Protein 8FPQ (pdb70)

B-factor: mean 38.92, std 16.05, range [13.77, 112.01]

Secondary structure (DSSP, 8-state):
--EEE--SSGGGEEEEEEEEEEPTT--HHHHHHHHHHHHHHHHHTT---EEEEEE-SSS-EEEEE--GGGHHHHHTSTTEEEEEEEEEEEE-/---HHHHHTS-SS-----EEEEEES---TTSTTTTTTEEEEEEE--PPP---STTHHHHHHHHHHH-TTT-SSTT-EEEEEE-S-TTSEEEHHHHHHHHHHHHHHHHHS--S-EEEEE-EEEE--HHHHHHHHHHHHTT-EEEEE--SBSSBGGGEETTT-TTSEEEEEE-TTS-B-EETTEE--BSTT--EEEE-SSEEEE-TTSTT-EEEE-SHHHHHHHHHHHHHHHHHH-TT--HHHHHHHHHHHSEES-S-GGGS-GGGTTTS--EE--------EEEEEEPPP--S-SS-EEEE---TT-EEEEEEEE-SS--EEEEEEEEETTEEEEEEEE------EEEEEEEE-SS---EEEEE-----S--STTEEEEEEEEE-SS---TT-------EEEEEEEE-TTEEEEEEEEE---EEEEEPPTT-EEEEEEEE--SS-EEEEEEETTEEEEEE---EEEEEEEEE-/--TT-----

Organism: Homo sapiens (NCBI:txid9606)

GO terms:
  GO:1990666 PCSK9-LDLR complex (C, IDA)
  GO:0050750 low-density lipoprotein particle receptor binding (F, IPI)
  GO:0001920 negative regulation of receptor recycling (P, IDA)
  GO:0010989 negative regulation of low-density lipoprotein particle clearance (P, IDA)
  GO:0050750 low-density lipoprotein particle receptor binding (F, IDA)
  GO:0005576 extracellular region (C, IDA)
  GO:0004252 serine-type endopeptidase activity (F, IDA)
  GO:0016540 protein autoprocessing (P, IDA)
  GO:0032802 low-density lipoprotein particle receptor catabolic process (P, IDA)
  GO:0042632 cholesterol homeostasis (P, IMP)
  GO:0043525 positive regulation of neuron apoptotic process (P, IMP)
  GO:0005737 cytoplasm (C, IDA)
  GO:0005764 lysosome (C, IDA)
  GO:0005769 early endosome (C, IDA)
  GO:0005770 late endosome (C, IDA)
  GO:0005783 endoplasmic reticulum (C, IDA)
  GO:0005794 Golgi apparatus (C, IDA)
  GO:0009986 cell surface (C, IDA)
  GO:0019871 sodium channel inhibitor activity (F, IDA)
  GO:0005515 protein binding (F, IPI)

InterPro domains:
  IPR000209 Peptidase S8/S53 domain [PF00082] (181-419)
  IPR010259 Peptidase S8 propeptide/proteinase inhibitor I9 [PF05922] (77-149)
  IPR015500 Peptidase S8, subtilisin-related [PR00723] (177-196)
  IPR015500 Peptidase S8, subtilisin-related [PR00723] (222-235)
  IPR015500 Peptidase S8, subtilisin-related [PR00723] (383-399)
  IPR034193 Proteinase K-like catalytic domain [cd04077] (156-421)
  IPR036852 Peptidase S8/S53 domain superfamily [G3DSA:3.40.50.200] (153-450)
  IPR036852 Peptidase S8/S53 domain superfamily [SSF52743] (152-421)
  IPR037045 Peptidase S8 propeptide/proteinase inhibitor I9 superfamily [G3DSA:3.30.70.80] (61-148)
  IPR041051 Proprotein convertase subtilisin/kexin type 9, C-terminal domain 3 [PF18463] (602-682)
  IPR041052 Proprotein convertase subtilisin/kexin type 9, C-terminal domain 2 [PF18464] (535-600)
  IPR041254 Proprotein convertase subtilisin/kexin type 9, C-terminal domain 1 [PF18459] (450-531)
  IPR050131 Subtilisin-like serine protease [PTHR43806] (18-536)

Radius of gyration: 24.79 Å; Cα contacts (8 Å, |Δi|>4): 1672; chains: 3; bounding box: 71×47×73 Å

Structure (mmCIF, N/CA/C/O backbone):
data_8FPQ
#
_entry.id   8FPQ
#
_cell.length_a   62.414
_cell.length_b   70.369
_cell.length_c   150.829
_cell.angle_alpha   90.00
_cell.angle_beta   90.00
_cell.angle_gamma   90.00
#
_symmetry.space_group_name_H-M   'P 21 21 21'
#
loop_
_entity.id
_entity.type
_entity.pdbx_description
1 polymer 'Proprotein convertase subtilisin/kexin type 9'
2 polymer 'Proprotein convertase subtilisin/kexin type 9'
3 polymer 'MCR-PHE-VAL-PRO-THR-THR-BIF-MAA-BIF-MAA-GLU-ALA-PRO-ALA-NEH inhibitor'
4 non-polymer 'CALCIUM ION'
5 water water
#
loop_
_atom_site.group_PDB
_atom_site.id
_atom_site.type_symbol
_atom_site.label_atom_id
_atom_site.label_alt_id
_atom_site.label_comp_id
_atom_site.label_asym_id
_atom_site.label_entity_id
_atom_site.label_seq_id
_atom_site.pdbx_PDB_ins_code
_atom_site.Cartn_x
_atom_site.Cartn_y
_atom_site.Cartn_z
_atom_site.occupancy
_atom_site.B_iso_or_equiv
_atom_site.auth_seq_id
_atom_site.auth_comp_id
_atom_site.auth_asym_id
_atom_site.auth_atom_id
_atom_site.pdbx_PDB_model_num
ATOM 1 N N . THR A 1 1 ? 76.672 99.715 203.077 1.00 56.67 61 THR A N 1
ATOM 2 C CA . THR A 1 1 ? 76.623 98.944 201.845 1.00 50.52 61 THR A CA 1
ATOM 3 C C . THR A 1 1 ? 75.200 98.739 201.352 1.00 42.93 61 THR A C 1
ATOM 4 O O . THR A 1 1 ? 74.973 98.736 200.153 1.00 48.53 61 THR A O 1
ATOM 8 N N . ALA A 1 2 ? 74.256 98.539 202.273 1.00 38.03 62 ALA A N 1
ATOM 9 C CA . ALA A 1 2 ? 72.849 98.311 201.924 1.00 35.38 62 ALA A CA 1
ATOM 10 C C . ALA A 1 2 ? 72.165 99.584 201.434 1.00 38.61 62 ALA A C 1
ATOM 11 O O . ALA A 1 2 ? 72.282 100.638 202.056 1.00 39.10 62 ALA A O 1
ATOM 13 N N . THR A 1 3 ? 71.440 99.489 200.327 1.00 33.98 63 THR A N 1
ATOM 14 C CA . THR A 1 3 ? 70.798 100.668 199.776 1.00 29.17 63 THR A CA 1
ATOM 15 C C . THR A 1 3 ? 69.265 100.598 199.813 1.00 29.86 63 THR A C 1
ATOM 16 O O . THR A 1 3 ? 68.680 99.516 199.954 1.00 28.23 63 THR A O 1
ATOM 20 N N . PHE A 1 4 ? 68.648 101.775 199.702 1.00 23.92 64 PHE A N 1
ATOM 21 C CA . PHE A 1 4 ? 67.211 101.977 199.714 1.00 24.22 64 PHE A CA 1
ATOM 22 C C . PHE A 1 4 ? 66.771 102.527 198.365 1.00 26.48 64 PHE A C 1
ATOM 23 O O . PHE A 1 4 ? 67.457 103.340 197.751 1.00 26.22 64 PHE A O 1
ATOM 31 N N . HIS A 1 5 ? 65.669 102.018 197.863 1.00 25.16 65 HIS A N 1
ATOM 32 C CA . HIS A 1 5 ? 65.153 102.434 196.575 1.00 26.46 65 HIS A CA 1
ATOM 33 C C . HIS A 1 5 ? 63.624 102.633 196.657 1.00 25.40 65 HIS A C 1
ATOM 34 O O . HIS A 1 5 ? 62.928 101.833 197.283 1.00 24.96 65 HIS A O 1
ATOM 41 N N . ARG A 1 6 ? 63.113 103.681 196.027 1.00 23.68 66 ARG A N 1
ATOM 42 C CA . ARG A 1 6 ? 61.677 103.919 195.956 1.00 30.09 66 ARG A CA 1
ATOM 43 C C . ARG A 1 6 ? 61.377 104.391 194.528 1.00 27.93 66 ARG A C 1
ATOM 44 O O . ARG A 1 6 ? 62.246 104.924 193.841 1.00 29.52 66 ARG A O 1
ATOM 52 N N . CYS A 1 7 ? 60.177 104.091 194.055 1.00 25.02 67 CYS A N 1
ATOM 53 C CA . CYS A 1 7 ? 59.773 104.459 192.706 1.00 28.91 67 CYS A CA 1
ATOM 54 C C . CYS A 1 7 ? 59.930 105.968 192.451 1.00 31.15 67 CYS A C 1
ATOM 55 O O . CYS A 1 7 ? 59.483 106.802 193.250 1.00 29.22 67 CYS A O 1
ATOM 58 N N . ALA A 1 8 ? 60.544 106.307 191.327 1.00 30.73 68 ALA A N 1
ATOM 59 C CA . ALA A 1 8 ? 60.751 107.699 190.926 1.00 29.37 68 ALA A CA 1
ATOM 60 C C . ALA A 1 8 ? 59.440 108.390 190.539 1.00 29.17 68 ALA A C 1
ATOM 61 O O . ALA A 1 8 ? 59.355 109.611 190.506 1.00 31.80 68 ALA A O 1
ATOM 63 N N . LYS A 1 9 ? 58.439 107.609 190.172 1.00 32.22 69 LYS A N 1
ATOM 64 C CA . LYS A 1 9 ? 57.166 108.188 189.798 1.00 30.42 69 LYS A CA 1
ATOM 65 C C . LYS A 1 9 ? 56.312 108.225 191.054 1.00 28.24 69 LYS A C 1
ATOM 66 O O . LYS A 1 9 ? 55.752 107.226 191.469 1.00 30.79 69 LYS A O 1
ATOM 72 N N . ASP A 1 10 ? 56.261 109.393 191.675 1.00 29.77 70 ASP A N 1
ATOM 73 C CA . ASP A 1 10 ? 55.571 109.606 192.944 1.00 29.19 70 ASP A CA 1
ATOM 74 C C . ASP A 1 10 ? 54.119 109.102 193.098 1.00 28.94 70 ASP A C 1
ATOM 75 O O . ASP A 1 10 ? 53.780 108.511 194.128 1.00 29.13 70 ASP A O 1
ATOM 80 N N . PRO A 1 11 ? 53.243 109.341 192.110 1.00 30.35 71 PRO A N 1
ATOM 81 C CA . PRO A 1 11 ? 51.887 108.796 192.302 1.00 25.66 71 PRO A CA 1
ATOM 82 C C . PRO A 1 11 ? 51.822 107.276 192.338 1.00 25.77 71 PRO A C 1
ATOM 83 O O . PRO A 1 11 ? 50.796 106.748 192.741 1.00 31.97 71 PRO A O 1
ATOM 87 N N . TRP A 1 12 ? 52.883 106.596 191.926 1.00 26.24 72 TRP A N 1
ATOM 88 C CA . TRP A 1 12 ? 52.978 105.116 191.891 1.00 24.66 72 TRP A CA 1
ATOM 89 C C . TRP A 1 12 ? 53.559 104.429 193.115 1.00 23.50 72 TRP A C 1
ATOM 90 O O . TRP A 1 12 ? 53.597 103.204 193.181 1.00 26.72 72 TRP A O 1
ATOM 101 N N . ARG A 1 13 ? 54.014 105.210 194.075 1.00 25.87 73 ARG A N 1
ATOM 102 C CA . ARG A 1 13 ? 54.622 104.673 195.275 1.00 27.54 73 ARG A CA 1
ATOM 103 C C . ARG A 1 13 ? 53.628 104.095 196.265 1.00 27.75 73 ARG A C 1
ATOM 104 O O . ARG A 1 13 ? 52.521 104.598 196.406 1.00 26.36 73 ARG A O 1
ATOM 112 N N . LEU A 1 14 ? 54.042 103.042 196.966 1.00 31.62 74 LEU A N 1
ATOM 113 C CA . LEU A 1 14 ? 53.208 102.441 198.002 1.00 29.54 74 LEU A CA 1
ATOM 114 C C . LEU A 1 14 ? 53.922 102.424 199.353 1.00 29.00 74 LEU A C 1
ATOM 115 O O . LEU A 1 14 ? 54.410 101.384 199.787 1.00 28.26 74 LEU A O 1
ATOM 120 N N . PRO A 1 15 ? 54.058 103.604 199.983 1.00 32.92 75 PRO A N 1
ATOM 121 C CA . PRO A 1 15 ? 54.769 103.666 201.269 1.00 35.10 75 PRO A CA 1
ATOM 122 C C . PRO A 1 15 ? 54.147 102.688 202.283 1.00 34.37 75 PRO A C 1
ATOM 123 O O . PRO A 1 15 ? 52.966 102.368 202.168 1.00 36.47 75 PRO A O 1
ATOM 127 N N . GLY A 1 16 ? 54.941 102.217 203.240 1.00 39.47 76 GLY A N 1
ATOM 128 C CA . GLY A 1 16 ? 54.483 101.321 204.286 1.00 34.61 76 GLY A CA 1
ATOM 129 C C . GLY A 1 16 ? 54.692 99.842 203.997 1.00 33.10 76 GLY A C 1
ATOM 130 O O . GLY A 1 16 ? 54.585 99.016 204.908 1.00 31.89 76 GLY A O 1
ATOM 131 N N . THR A 1 17 ? 55.083 99.514 202.764 1.00 33.67 77 THR A N 1
ATOM 132 C CA . THR A 1 17 ? 55.373 98.129 202.386 1.00 32.13 77 THR A CA 1
ATOM 133 C C . THR A 1 17 ? 56.722 98.111 201.671 1.00 30.21 77 THR A C 1
ATOM 134 O O . THR A 1 17 ? 56.984 98.877 200.740 1.00 30.06 77 THR A O 1
ATOM 138 N N . TYR A 1 18 ? 57.573 97.204 202.116 1.00 27.93 78 TYR A N 1
ATOM 139 C CA . TYR A 1 18 ? 58.957 97.140 201.654 1.00 25.50 78 TYR A CA 1
ATOM 140 C C . TYR A 1 18 ? 59.391 95.753 201.269 1.00 25.10 78 TYR A C 1
ATOM 141 O O . TYR A 1 18 ? 59.064 94.758 201.939 1.00 26.69 78 TYR A O 1
ATOM 150 N N . VAL A 1 19 ? 60.137 95.689 200.178 1.00 24.76 79 VAL A N 1
ATOM 151 C CA . VAL A 1 19 ? 60.763 94.438 199.799 1.00 25.42 79 VAL A CA 1
ATOM 152 C C . VAL A 1 19 ? 62.186 94.509 200.309 1.00 26.76 79 VAL A C 1
ATOM 153 O O . VAL A 1 19 ? 63.007 95.310 199.828 1.00 27.21 79 VAL A O 1
ATOM 157 N N . VAL A 1 20 ? 62.479 93.649 201.276 1.00 21.61 80 VAL A N 1
ATOM 158 C CA . VAL A 1 20 ? 63.831 93.545 201.829 1.00 26.91 80 VAL A CA 1
ATOM 159 C C . VAL A 1 20 ? 64.590 92.439 201.119 1.00 25.27 80 VAL A C 1
ATOM 160 O O . VAL A 1 20 ? 64.258 91.267 201.290 1.00 25.98 80 VAL A O 1
ATOM 164 N N . VAL A 1 21 ? 65.581 92.815 200.308 1.00 26.13 81 VAL A N 1
ATOM 165 C CA . VAL A 1 21 ? 66.396 91.849 199.555 1.00 24.51 81 VAL A CA 1
ATOM 166 C C . VAL A 1 21 ? 67.707 91.525 200.258 1.00 28.25 81 VAL A C 1
ATOM 167 O O . VAL A 1 21 ? 68.473 92.429 200.638 1.00 28.71 81 VAL A O 1
ATOM 171 N N . LEU A 1 22 ? 67.958 90.228 200.446 1.00 25.04 82 LEU A N 1
ATOM 172 C CA . LEU A 1 22 ? 69.188 89.795 201.095 1.00 30.39 82 LEU A CA 1
ATOM 173 C C . LEU A 1 22 ? 70.252 89.405 200.088 1.00 32.78 82 LEU A C 1
ATOM 174 O O . LEU A 1 22 ? 69.972 89.273 198.899 1.00 31.08 82 LEU A O 1
ATOM 179 N N . LYS A 1 23 ? 71.482 89.267 200.571 1.00 31.54 83 LYS A N 1
ATOM 180 C CA . LYS A 1 23 ? 72.594 88.870 199.727 1.00 38.45 83 LYS A CA 1
ATOM 181 C C . LYS A 1 23 ? 72.323 87.495 199.116 1.00 38.68 83 LYS A C 1
ATOM 182 O O . LYS A 1 23 ? 71.796 86.611 199.776 1.00 42.23 83 LYS A O 1
ATOM 188 N N . GLU A 1 24 ? 72.666 87.341 197.847 1.00 43.17 84 GLU A N 1
ATOM 189 C CA . GLU A 1 24 ? 72.358 86.146 197.045 1.00 51.51 84 GLU A CA 1
ATOM 190 C C . GLU A 1 24 ? 72.521 84.723 197.648 1.00 50.35 84 GLU A C 1
ATOM 191 O O . GLU A 1 24 ? 71.720 83.836 197.368 1.00 44.66 84 GLU A O 1
ATOM 197 N N . GLU A 1 25 ? 73.496 84.525 198.524 1.00 48.94 85 GLU A N 1
ATOM 198 C CA . GLU A 1 25 ? 73.742 83.200 199.085 1.00 47.64 85 GLU A CA 1
ATOM 199 C C . GLU A 1 25 ? 72.917 82.925 200.320 1.00 46.74 85 GLU A C 1
ATOM 200 O O . GLU A 1 25 ? 73.021 81.852 200.894 1.00 53.45 85 GLU A O 1
ATOM 206 N N . THR A 1 26 ? 72.094 83.877 200.730 1.00 36.43 86 THR A N 1
ATOM 207 C CA . THR A 1 26 ? 71.326 83.724 201.955 1.00 36.72 86 THR A CA 1
ATOM 208 C C . THR A 1 26 ? 70.326 82.588 201.838 1.00 41.12 86 THR A C 1
ATOM 209 O O . THR A 1 26 ? 69.555 82.518 200.884 1.00 38.36 86 THR A O 1
ATOM 213 N N . HIS A 1 27 ? 70.370 81.693 202.821 1.00 34.23 87 HIS A N 1
ATOM 214 C CA . HIS A 1 27 ? 69.486 80.541 202.876 1.00 32.91 87 HIS A CA 1
ATOM 215 C C . HIS A 1 27 ? 68.152 80.986 203.432 1.00 34.02 87 HIS A C 1
ATOM 216 O O . HIS A 1 27 ? 68.076 81.950 204.197 1.00 37.63 87 HIS A O 1
ATOM 223 N N . LEU A 1 28 ? 67.093 80.302 203.023 1.00 32.17 88 LEU A N 1
ATOM 224 C CA . LEU A 1 28 ? 65.735 80.599 203.498 1.00 32.04 88 LEU A CA 1
ATOM 225 C C . LEU A 1 28 ? 65.626 80.718 205.024 1.00 36.07 88 LEU A C 1
ATOM 226 O O . LEU A 1 28 ? 64.801 81.496 205.528 1.00 37.97 88 LEU A O 1
ATOM 231 N N . SER A 1 29 ? 66.427 79.936 205.750 1.00 32.54 89 SER A N 1
ATOM 232 C CA . SER A 1 29 ? 66.430 79.955 207.221 1.00 35.33 89 SER A CA 1
ATOM 233 C C . SER A 1 29 ? 66.933 81.295 207.755 1.00 37.96 89 SER A C 1
ATOM 234 O O . SER A 1 29 ? 66.388 81.823 208.727 1.00 34.98 89 SER A O 1
ATOM 237 N N . GLN A 1 30 ? 67.939 81.855 207.082 1.00 32.77 90 GLN A N 1
ATOM 238 C CA . GLN A 1 30 ? 68.505 83.142 207.449 1.00 35.68 90 GLN A CA 1
ATOM 239 C C . GLN A 1 30 ? 67.486 84.245 207.126 1.00 32.31 90 GLN A C 1
ATOM 240 O O . GLN A 1 30 ? 67.301 85.152 207.928 1.00 31.72 90 GLN A O 1
ATOM 246 N N . SER A 1 31 ? 66.813 84.165 205.977 1.00 31.07 91 SER A N 1
ATOM 247 C CA . SER A 1 31 ? 65.799 85.163 205.644 1.00 32.24 91 SER A CA 1
ATOM 248 C C . SER A 1 31 ? 64.734 85.220 206.721 1.00 31.45 91 SER A C 1
ATOM 249 O O . SER A 1 31 ? 64.323 86.307 207.116 1.00 31.21 91 SER A O 1
ATOM 252 N N . GLU A 1 32 ? 64.248 84.070 207.159 1.00 32.25 92 GLU A N 1
ATOM 253 C CA . GLU A 1 32 ? 63.265 84.051 208.233 1.00 32.09 92 GLU A CA 1
ATOM 254 C C . GLU A 1 32 ? 63.798 84.632 209.543 1.00 32.43 92 GLU A C 1
ATOM 255 O O . GLU A 1 32 ? 63.079 85.349 210.231 1.00 35.88 92 GLU A O 1
ATOM 261 N N . ARG A 1 33 ? 65.038 84.306 209.902 1.00 31.22 93 ARG A N 1
ATOM 262 C CA . ARG A 1 33 ? 65.622 84.835 211.132 1.00 35.86 93 ARG A CA 1
ATOM 263 C C . ARG A 1 33 ? 65.848 86.329 211.082 1.00 35.50 93 ARG A C 1
ATOM 264 O O . ARG A 1 33 ? 65.598 87.025 212.059 1.00 33.39 93 ARG A O 1
ATOM 272 N N . THR A 1 34 ? 66.281 86.818 209.926 1.00 32.69 94 THR A N 1
ATOM 273 C CA . THR A 1 34 ? 66.474 88.243 209.719 1.00 30.84 94 THR A CA 1
ATOM 274 C C . THR A 1 34 ? 65.150 88.990 209.836 1.00 34.60 94 THR A C 1
ATOM 275 O O . THR A 1 34 ? 65.091 90.072 210.432 1.00 30.68 94 THR A O 1
ATOM 279 N N . ALA A 1 35 ? 64.088 88.407 209.285 1.00 34.07 95 ALA A N 1
ATOM 280 C CA . ALA A 1 35 ? 62.760 89.007 209.369 1.00 29.63 95 ALA A CA 1
ATOM 281 C C . ALA A 1 35 ? 62.250 89.026 210.809 1.00 33.92 95 ALA A C 1
ATOM 282 O O . ALA A 1 35 ? 61.628 89.998 211.235 1.00 38.37 95 ALA A O 1
ATOM 284 N N . ARG A 1 36 ? 62.484 87.947 211.554 1.00 35.62 96 ARG A N 1
ATOM 285 C CA . ARG A 1 36 ? 62.053 87.885 212.957 1.00 38.03 96 ARG A CA 1
ATOM 286 C C . ARG A 1 36 ? 62.853 88.879 213.797 1.00 30.46 96 ARG A C 1
ATOM 287 O O . ARG A 1 36 ? 62.318 89.464 214.736 1.00 33.50 96 ARG A O 1
ATOM 295 N N . ARG A 1 37 ? 64.121 89.074 213.437 1.00 34.10 97 ARG A N 1
ATOM 296 C CA . ARG A 1 37 ? 65.025 90.020 214.113 1.00 32.58 97 ARG A CA 1
ATOM 297 C C . ARG A 1 37 ? 64.479 91.440 213.973 1.00 34.69 97 ARG A C 1
ATOM 298 O O . ARG A 1 37 ? 64.445 92.192 214.940 1.00 34.09 97 ARG A O 1
ATOM 306 N N . LEU A 1 38 ? 64.057 91.777 212.755 1.00 32.37 98 LEU A N 1
ATOM 307 C CA . LEU A 1 38 ? 63.466 93.065 212.420 1.00 32.70 98 LEU A CA 1
ATOM 308 C C . LEU A 1 38 ? 62.239 93.285 213.279 1.00 33.54 98 LEU A C 1
ATOM 309 O O . LEU A 1 38 ? 62.101 94.317 213.921 1.00 39.68 98 LEU A O 1
ATOM 314 N N . GLN A 1 39 ? 61.337 92.319 213.265 1.00 33.31 99 GLN A N 1
ATOM 315 C CA . GLN A 1 39 ? 60.098 92.374 214.044 1.00 32.16 99 GLN A CA 1
ATOM 316 C C . GLN A 1 39 ? 60.356 92.637 215.520 1.00 35.00 99 GLN A C 1
ATOM 317 O O . GLN A 1 39 ? 59.637 93.407 216.157 1.00 35.94 99 GLN A O 1
ATOM 323 N N . ALA A 1 40 ? 61.338 91.929 216.072 1.00 38.16 100 ALA A N 1
ATOM 324 C CA . ALA A 1 40 ? 61.696 92.073 217.479 1.00 40.23 100 ALA A CA 1
ATOM 325 C C . ALA A 1 40 ? 62.317 93.420 217.830 1.00 38.30 100 ALA A C 1
ATOM 326 O O . ALA A 1 40 ? 61.983 94.011 218.848 1.00 37.91 100 ALA A O 1
ATOM 328 N N . GLN A 1 41 ? 63.167 93.929 216.950 1.00 39.30 101 GLN A N 1
ATOM 329 C CA . GLN A 1 41 ? 63.824 95.211 217.163 1.00 41.43 101 GLN A CA 1
ATOM 330 C C . GLN A 1 41 ? 62.781 96.321 216.999 1.00 43.61 101 GLN A C 1
ATOM 331 O O . GLN A 1 41 ? 62.775 97.306 217.732 1.00 46.38 101 GLN A O 1
ATOM 337 N N . ALA A 1 42 ? 61.884 96.138 216.041 1.00 37.69 102 ALA A N 1
ATOM 338 C CA . ALA A 1 42 ? 60.782 97.052 215.843 1.00 35.21 102 ALA A CA 1
ATOM 339 C C . ALA A 1 42 ? 59.865 97.116 217.082 1.00 42.29 102 ALA A C 1
ATOM 340 O O . ALA A 1 42 ? 59.411 98.196 217.484 1.00 41.68 102 ALA A O 1
ATOM 342 N N . ALA A 1 43 ? 59.485 95.946 217.586 1.00 40.18 103 ALA A N 1
ATOM 343 C CA . ALA A 1 43 ? 58.635 95.822 218.774 1.00 39.73 103 ALA A CA 1
ATOM 344 C C . ALA A 1 43 ? 59.219 96.581 219.960 1.00 43.87 103 ALA A C 1
ATOM 345 O O . ALA A 1 43 ? 58.505 97.264 220.683 1.00 45.25 103 ALA A O 1
ATOM 347 N N . ARG A 1 44 ? 60.530 96.453 220.146 1.00 40.15 104 ARG A N 1
ATOM 348 C CA . ARG A 1 44 ? 61.236 97.137 221.217 1.00 46.22 104 ARG A CA 1
ATOM 349 C C . ARG A 1 44 ? 61.134 98.662 221.096 1.00 51.38 104 ARG A C 1
ATOM 350 O O . ARG A 1 44 ? 61.330 99.382 222.079 1.00 57.51 104 ARG A O 1
ATOM 358 N N . ARG A 1 45 ? 60.787 99.141 219.904 1.00 45.41 105 ARG A N 1
ATOM 359 C CA A ARG A 1 45 ? 60.684 100.571 219.621 0.42 43.94 105 ARG A CA 1
ATOM 360 C CA B ARG A 1 45 ? 60.673 100.572 219.644 0.58 44.26 105 ARG A CA 1
ATOM 361 C C . ARG A 1 45 ? 59.234 101.047 219.552 1.00 44.57 105 ARG A C 1
ATOM 362 O O . ARG A 1 45 ? 58.972 102.201 219.234 1.00 50.91 105 ARG A O 1
ATOM 377 N N . GLY A 1 46 ? 58.301 100.148 219.815 1.00 41.66 106 GLY A N 1
ATOM 378 C CA . GLY A 1 46 ? 56.890 100.482 219.799 1.00 37.54 106 GLY A CA 1
ATOM 379 C C . GLY A 1 46 ? 56.232 100.427 218.446 1.00 46.21 106 GLY A C 1
ATOM 380 O O . GLY A 1 46 ? 55.141 100.959 218.252 1.00 46.63 106 GLY A O 1
ATOM 381 N N . TYR A 1 47 ? 56.893 99.760 217.508 1.00 48.82 107 TYR A N 1
ATOM 382 C CA . TYR A 1 47 ? 56.372 99.609 216.156 1.00 42.53 107 TYR A CA 1
ATOM 383 C C . TYR A 1 47 ? 55.795 98.242 215.885 1.00 42.09 107 TYR A C 1
ATOM 384 O O . TYR A 1 47 ? 56.384 97.229 216.263 1.00 44.72 107 TYR A O 1
ATOM 393 N N . LEU A 1 48 ? 54.613 98.218 215.282 1.00 43.58 108 LEU A N 1
ATOM 394 C CA . LEU A 1 48 ? 54.031 96.961 214.822 1.00 43.95 108 LEU A CA 1
ATOM 395 C C . LEU A 1 48 ? 54.519 96.645 213.414 1.00 46.00 108 LEU A C 1
ATOM 396 O O . LEU A 1 48 ? 54.627 97.539 212.574 1.00 51.17 108 LEU A O 1
ATOM 401 N N . THR A 1 49 ? 54.866 95.391 213.160 1.00 41.70 109 THR A N 1
ATOM 402 C CA . THR A 1 49 ? 55.307 95.002 211.833 1.00 36.21 109 THR A CA 1
ATOM 403 C C . THR A 1 49 ? 54.618 93.717 211.445 1.00 40.50 109 THR A C 1
ATOM 404 O O . THR A 1 49 ? 54.244 92.920 212.302 1.00 42.24 109 THR A O 1
ATOM 408 N N . LYS A 1 50 ? 54.464 93.507 210.147 1.00 37.93 110 LYS A N 1
ATOM 409 C CA . LYS A 1 50 ? 53.841 92.297 209.646 1.00 29.04 110 LYS A CA 1
ATOM 410 C C . LYS A 1 50 ? 54.658 91.749 208.496 1.00 30.84 110 LYS A C 1
ATOM 411 O O . LYS A 1 50 ? 54.935 92.460 207.531 1.00 30.69 110 LYS A O 1
ATOM 417 N N . ILE A 1 51 ? 55.092 90.501 208.625 1.00 31.21 111 ILE A N 1
ATOM 418 C CA . ILE A 1 51 ? 55.840 89.837 207.578 1.00 28.07 111 ILE A CA 1
ATOM 419 C C . ILE A 1 51 ? 54.824 89.219 206.611 1.00 34.13 111 ILE A C 1
ATOM 420 O O . ILE A 1 51 ? 54.171 88.253 206.953 1.00 37.10 111 ILE A O 1
ATOM 425 N N . LEU A 1 52 ? 54.647 89.809 205.431 1.00 28.88 112 LEU A N 1
ATOM 426 C CA . LEU A 1 52 ? 53.655 89.308 204.467 1.00 30.51 112 LEU A CA 1
ATOM 427 C C . LEU A 1 52 ? 54.078 88.070 203.657 1.00 32.99 112 LEU A C 1
ATOM 428 O O . LEU A 1 52 ? 53.239 87.273 203.245 1.00 36.35 112 LEU A O 1
ATOM 433 N N . HIS A 1 53 ? 55.371 87.946 203.392 1.00 30.08 113 HIS A N 1
ATOM 434 C CA . HIS A 1 53 ? 55.895 86.895 202.552 1.00 24.36 113 HIS A CA 1
ATOM 435 C C . HIS A 1 53 ? 57.399 86.776 202.755 1.00 28.69 113 HIS A C 1
ATOM 436 O O . HIS A 1 53 ? 58.064 87.804 202.962 1.00 28.06 113 HIS A O 1
ATOM 443 N N . VAL A 1 54 ? 57.926 85.542 202.726 1.00 24.45 114 VAL A N 1
ATOM 444 C CA . VAL A 1 54 ? 59.367 85.322 202.756 1.00 25.77 114 VAL A CA 1
ATOM 445 C C . VAL A 1 54 ? 59.749 84.791 201.363 1.00 29.69 114 VAL A C 1
ATOM 446 O O . VAL A 1 54 ? 59.172 83.813 200.900 1.00 28.50 114 VAL A O 1
ATOM 450 N N . PHE A 1 55 ? 60.688 85.445 200.679 1.00 30.33 115 PHE A N 1
ATOM 451 C CA . PHE A 1 55 ? 61.102 85.003 199.340 1.00 30.40 115 PHE A CA 1
ATOM 452 C C . PHE A 1 55 ? 62.209 83.971 199.298 1.00 31.58 115 PHE A C 1
ATOM 453 O O . PHE A 1 55 ? 63.189 84.095 200.031 1.00 35.67 115 PHE A O 1
ATOM 461 N N . HIS A 1 56 ? 62.110 83.012 198.380 1.00 34.21 116 HIS A N 1
ATOM 462 C CA . HIS A 1 56 ? 63.199 82.040 198.176 1.00 40.00 116 HIS A CA 1
ATOM 463 C C . HIS A 1 56 ? 62.924 81.390 196.833 1.00 35.94 116 HIS A C 1
ATOM 464 O O . HIS A 1 56 ? 61.768 81.132 196.510 1.00 42.04 116 HIS A O 1
ATOM 471 N N . GLY A 1 57 ? 63.950 81.166 196.035 1.00 32.95 117 GLY A N 1
ATOM 472 C CA . GLY A 1 57 ? 63.749 80.564 194.729 1.00 36.20 117 GLY A CA 1
ATOM 473 C C . GLY A 1 57 ? 64.245 81.465 193.618 1.00 38.25 117 GLY A C 1
ATOM 474 O O . GLY A 1 57 ? 64.836 80.984 192.653 1.00 43.17 117 GLY A O 1
ATOM 475 N N . LEU A 1 58 ? 63.931 82.751 193.697 1.00 37.49 118 LEU A N 1
ATOM 476 C CA . LEU A 1 58 ? 64.477 83.712 192.744 1.00 38.00 118 LEU A CA 1
ATOM 477 C C . LEU A 1 58 ? 65.476 84.511 193.577 1.00 39.48 118 LEU A C 1
ATOM 478 O O . LEU A 1 58 ? 66.672 84.295 193.491 1.00 42.40 118 LEU A O 1
ATOM 483 N N . LEU A 1 59 ? 64.956 85.377 194.440 1.00 39.21 119 LEU A N 1
ATOM 484 C CA . LEU A 1 59 ? 65.757 86.200 195.331 1.00 32.06 119 LEU A CA 1
ATOM 485 C C . LEU A 1 59 ? 65.482 85.863 196.792 1.00 29.07 119 LEU A C 1
ATOM 486 O O . LEU A 1 59 ? 64.359 85.530 197.134 1.00 30.19 119 LEU A O 1
ATOM 491 N N . PRO A 1 60 ? 66.530 85.839 197.635 1.00 30.05 120 PRO A N 1
ATOM 492 C CA . PRO A 1 60 ? 66.265 85.660 199.074 1.00 29.56 120 PRO A CA 1
ATOM 493 C C . PRO A 1 60 ? 65.740 86.984 199.670 1.00 30.23 120 PRO A C 1
ATOM 494 O O . PRO A 1 60 ? 66.161 88.049 199.227 1.00 26.68 120 PRO A O 1
ATOM 498 N N . GLY A 1 61 ? 64.917 86.948 200.705 1.00 28.64 121 GLY A N 1
ATOM 499 C CA . GLY A 1 61 ? 64.445 88.194 201.283 1.00 27.34 121 GLY A CA 1
ATOM 500 C C . GLY A 1 61 ? 63.009 88.081 201.737 1.00 27.03 121 GLY A C 1
ATOM 501 O O . GLY A 1 61 ? 62.478 86.973 201.826 1.00 30.04 121 GLY A O 1
ATOM 502 N N . PHE A 1 62 ? 62.364 89.203 202.025 1.00 22.88 122 PHE A N 1
ATOM 503 C CA . PHE A 1 62 ? 60.997 89.104 202.522 1.00 28.76 122 PHE A CA 1
ATOM 504 C C . PHE A 1 62 ? 60.231 90.402 202.293 1.00 29.28 122 PHE A C 1
ATOM 505 O O . PHE A 1 62 ? 60.833 91.451 202.074 1.00 27.10 122 PHE A O 1
ATOM 513 N N . LEU A 1 63 ? 58.911 90.322 202.412 1.00 28.02 123 LEU A N 1
ATOM 514 C CA . LEU A 1 63 ? 58.032 91.460 202.257 1.00 26.58 123 LEU A CA 1
ATOM 515 C C . LEU A 1 63 ? 57.527 91.836 203.647 1.00 32.13 123 LEU A C 1
ATOM 516 O O . LEU A 1 63 ? 56.969 90.980 204.344 1.00 33.17 123 LEU A O 1
ATOM 521 N N . VAL A 1 64 ? 57.700 93.100 204.043 1.00 29.53 124 VAL A N 1
ATOM 522 C CA . VAL A 1 64 ? 57.304 93.559 205.380 1.00 26.63 124 VAL A CA 1
ATOM 523 C C . VAL A 1 64 ? 56.419 94.817 205.328 1.00 29.69 124 VAL A C 1
ATOM 524 O O . VAL A 1 64 ? 56.653 95.747 204.535 1.00 31.73 124 VAL A O 1
ATOM 528 N N . LYS A 1 65 ? 55.351 94.801 206.115 1.00 31.06 125 LYS A N 1
ATOM 529 C CA . LYS A 1 65 ? 54.488 95.965 206.277 1.00 29.75 125 LYS A CA 1
ATOM 530 C C . LYS A 1 65 ? 54.901 96.620 207.579 1.00 33.52 125 LYS A C 1
ATOM 531 O O . LYS A 1 65 ? 54.845 95.990 208.639 1.00 33.63 125 LYS A O 1
ATOM 537 N N . MET A 1 66 ? 55.412 97.849 207.459 1.00 31.88 126 MET A N 1
ATOM 538 C CA . MET A 1 66 ? 55.942 98.639 208.578 1.00 31.14 126 MET A CA 1
ATOM 539 C C . MET A 1 66 ? 56.113 100.122 208.231 1.00 32.80 126 MET A C 1
ATOM 540 O O . MET A 1 66 ? 56.039 100.524 207.063 1.00 31.61 126 MET A O 1
ATOM 545 N N . SER A 1 67 ? 56.372 100.924 209.262 1.00 35.11 127 SER A N 1
ATOM 546 C CA . SER A 1 67 ? 56.670 102.344 209.093 1.00 31.10 127 SER A CA 1
ATOM 547 C C . SER A 1 67 ? 58.046 102.511 208.425 1.00 30.91 127 SER A C 1
ATOM 548 O O . SER A 1 67 ? 58.971 101.718 208.649 1.00 29.19 127 SER A O 1
ATOM 551 N N . GLY A 1 68 ? 58.156 103.528 207.578 1.00 29.18 128 GLY A N 1
ATOM 552 C CA . GLY A 1 68 ? 59.413 103.893 206.952 1.00 26.69 128 GLY A CA 1
ATOM 553 C C . GLY A 1 68 ? 60.464 104.244 207.983 1.00 30.81 128 GLY A C 1
ATOM 554 O O . GLY A 1 68 ? 61.657 104.045 207.735 1.00 33.13 128 GLY A O 1
ATOM 555 N N . ASP A 1 69 ? 60.025 104.701 209.157 1.00 25.38 129 ASP A N 1
ATOM 556 C CA . ASP A 1 69 ? 60.935 105.023 210.266 1.00 32.16 129 ASP A CA 1
ATOM 557 C C . ASP A 1 69 ? 61.935 103.916 210.555 1.00 32.55 129 ASP A C 1
ATOM 558 O O . ASP A 1 69 ? 63.016 104.175 211.079 1.00 28.26 129 ASP A O 1
ATOM 563 N N . LEU A 1 70 ? 61.561 102.678 210.242 1.00 33.34 130 LEU A N 1
ATOM 564 C CA . LEU A 1 70 ? 62.392 101.512 210.539 1.00 33.74 130 LEU A CA 1
ATOM 565 C C . LEU A 1 70 ? 63.455 101.166 209.500 1.00 30.66 130 LEU A C 1
ATOM 566 O O . LEU A 1 70 ? 64.306 100.298 209.744 1.00 33.21 130 LEU A O 1
ATOM 571 N N . LEU A 1 71 ? 63.464 101.886 208.384 1.00 31.76 131 LEU A N 1
ATOM 572 C CA . LEU A 1 71 ? 64.422 101.616 207.302 1.00 29.78 131 LEU A CA 1
ATOM 573 C C . LEU A 1 71 ? 65.885 101.685 207.729 1.00 32.58 131 LEU A C 1
ATOM 574 O O . LEU A 1 71 ? 66.700 100.859 207.312 1.00 35.28 131 LEU A O 1
ATOM 579 N N . GLU A 1 72 ? 66.243 102.695 208.502 1.00 28.84 132 GLU A N 1
ATOM 580 C CA . GLU A 1 72 ? 67.626 102.806 208.954 1.00 35.05 132 GLU A CA 1
ATOM 581 C C . GLU A 1 72 ? 68.002 101.560 209.751 1.00 32.65 132 GLU A C 1
ATOM 582 O O . GLU A 1 72 ? 69.070 100.992 209.542 1.00 34.83 132 GLU A O 1
ATOM 588 N N . LEU A 1 73 ? 67.091 101.091 210.611 1.00 34.37 133 LEU A N 1
ATOM 589 C CA . LEU A 1 73 ? 67.312 99.834 211.351 1.00 32.82 133 LEU A CA 1
ATOM 590 C C . LEU A 1 73 ? 67.396 98.610 210.440 1.00 34.75 133 LEU A C 1
ATOM 591 O O . LEU A 1 73 ? 68.347 97.839 210.529 1.00 39.64 133 LEU A O 1
ATOM 596 N N . ALA A 1 74 ? 66.414 98.454 209.555 1.00 30.69 134 ALA A N 1
ATOM 597 C CA . ALA A 1 74 ? 66.366 97.321 208.643 1.00 30.92 134 ALA A CA 1
ATOM 598 C C . ALA A 1 74 ? 67.596 97.284 207.729 1.00 30.47 134 ALA A C 1
ATOM 599 O O . ALA A 1 74 ? 68.092 96.213 207.387 1.00 31.36 134 ALA A O 1
ATOM 601 N N . LEU A 1 75 ? 68.099 98.454 207.346 1.00 26.23 135 LEU A N 1
ATOM 602 C CA . LEU A 1 75 ? 69.299 98.505 206.507 1.00 31.21 135 LEU A CA 1
ATOM 603 C C . LEU A 1 75 ? 70.532 98.013 207.242 1.00 33.38 135 LEU A C 1
ATOM 604 O O . LEU A 1 75 ? 71.504 97.641 206.624 1.00 34.05 135 LEU A O 1
ATOM 609 N N . LYS A 1 76 ? 70.486 97.994 208.566 1.00 38.31 136 LYS A N 1
ATOM 610 C CA . LYS A 1 76 ? 71.617 97.535 209.355 1.00 35.37 136 LYS A CA 1
ATOM 611 C C . LYS A 1 76 ? 71.552 96.038 209.677 1.00 37.14 136 LYS A C 1
ATOM 612 O O . LYS A 1 76 ? 72.501 95.476 210.216 1.00 33.88 136 LYS A O 1
ATOM 618 N N . LEU A 1 77 ? 70.452 95.382 209.325 1.00 38.77 137 LEU A N 1
ATOM 619 C CA . LEU A 1 77 ? 70.309 93.946 209.598 1.00 37.43 137 LEU A CA 1
ATOM 620 C C . LEU A 1 77 ? 71.326 93.101 208.848 1.00 35.80 137 LEU A C 1
ATOM 621 O O . LEU A 1 77 ? 71.765 93.471 207.773 1.00 35.73 137 LEU A O 1
ATOM 626 N N . PRO A 1 78 ? 71.715 91.960 209.422 1.00 42.55 138 PRO A N 1
ATOM 627 C CA . PRO A 1 78 ? 72.685 91.134 208.685 1.00 43.15 138 PRO A CA 1
ATOM 628 C C . PRO A 1 78 ? 72.098 90.598 207.382 1.00 37.82 138 PRO A C 1
ATOM 629 O O . PRO A 1 78 ? 70.883 90.420 207.276 1.00 40.21 138 PRO A O 1
ATOM 633 N N . HIS A 1 79 ? 72.970 90.377 206.406 1.00 37.30 139 HIS A N 1
ATOM 634 C CA . HIS A 1 79 ? 72.646 89.793 205.105 1.00 36.47 139 HIS A CA 1
ATOM 635 C C . HIS A 1 79 ? 71.866 90.721 204.169 1.00 37.95 139 HIS A C 1
ATOM 636 O O . HIS A 1 79 ? 71.578 90.321 203.038 1.00 38.12 139 HIS A O 1
ATOM 643 N N . VAL A 1 80 ? 71.467 91.911 204.626 1.00 34.39 140 VAL A N 1
ATOM 644 C CA . VAL A 1 80 ? 70.713 92.843 203.760 1.00 33.56 140 VAL A CA 1
ATOM 645 C C . VAL A 1 80 ? 71.525 93.391 202.579 1.00 31.09 140 VAL A C 1
ATOM 646 O O . VAL A 1 80 ? 72.637 93.853 202.758 1.00 35.15 140 VAL A O 1
ATOM 650 N N . ASP A 1 81 ? 70.974 93.263 201.375 1.00 29.83 141 ASP A N 1
ATOM 651 C CA . ASP A 1 81 ? 71.561 93.786 200.131 1.00 30.04 141 ASP A CA 1
ATOM 652 C C . ASP A 1 81 ? 70.961 95.161 199.820 1.00 32.14 141 ASP A C 1
ATOM 653 O O . ASP A 1 81 ? 71.680 96.158 199.655 1.00 32.75 141 ASP A O 1
ATOM 658 N N . TYR A 1 82 ? 69.644 95.220 199.723 1.00 28.67 142 TYR A N 1
ATOM 659 C CA . TYR A 1 82 ? 68.986 96.493 199.482 1.00 30.87 142 TYR A CA 1
ATOM 660 C C . TYR A 1 82 ? 67.540 96.349 199.862 1.00 27.00 142 TYR A C 1
ATOM 661 O O . TYR A 1 82 ? 67.028 95.246 199.980 1.00 26.96 142 TYR A O 1
ATOM 670 N N . ILE A 1 83 ? 66.878 97.479 200.044 1.00 25.65 143 ILE A N 1
ATOM 671 C CA . ILE A 1 83 ? 65.482 97.458 200.397 1.00 24.81 143 ILE A CA 1
ATOM 672 C C . ILE A 1 83 ? 64.784 98.337 199.391 1.00 24.65 143 ILE A C 1
ATOM 673 O O . ILE A 1 83 ? 65.308 99.381 199.036 1.00 27.55 143 ILE A O 1
ATOM 678 N N . GLU A 1 84 ? 63.606 97.934 198.940 1.00 23.93 144 GLU A N 1
ATOM 679 C CA . GLU A 1 84 ? 62.871 98.715 197.969 1.00 23.43 144 GLU A CA 1
ATOM 680 C C . GLU A 1 84 ? 61.419 98.912 198.388 1.00 26.87 144 GLU A C 1
ATOM 681 O O . GLU A 1 84 ? 60.740 97.957 198.743 1.00 27.06 144 GLU A O 1
ATOM 687 N N . GLU A 1 85 ? 60.963 100.160 198.403 1.00 28.17 145 GLU A N 1
ATOM 688 C CA . GLU A 1 85 ? 59.566 100.450 198.705 1.00 27.95 145 GLU A CA 1
ATOM 689 C C . GLU A 1 85 ? 58.658 99.888 197.602 1.00 27.84 145 GLU A C 1
ATOM 690 O O . GLU A 1 85 ? 58.948 100.011 196.417 1.00 29.46 145 GLU A O 1
ATOM 696 N N . ASP A 1 86 ? 57.558 99.269 198.009 1.00 23.32 146 ASP A N 1
ATOM 697 C CA . ASP A 1 86 ? 56.598 98.723 197.079 1.00 22.52 146 ASP A CA 1
ATOM 698 C C . ASP A 1 86 ? 55.996 99.812 196.197 1.00 25.01 146 ASP A C 1
ATOM 699 O O . ASP A 1 86 ? 55.919 100.980 196.591 1.00 25.53 146 ASP A O 1
ATOM 704 N N . SER A 1 87 ? 55.658 99.441 194.967 1.00 23.83 147 SER A N 1
ATOM 705 C CA . SER A 1 87 ? 55.077 100.387 194.023 1.00 25.12 147 SER A CA 1
ATOM 706 C C . SER A 1 87 ? 54.079 99.672 193.106 1.00 23.71 147 SER A C 1
ATOM 707 O O . SER A 1 87 ? 54.015 98.447 193.058 1.00 23.03 147 SER A O 1
ATOM 710 N N . SER A 1 88 ? 53.269 100.470 192.428 1.00 26.16 148 SER A N 1
ATOM 711 C CA . SER A 1 88 ? 52.180 100.012 191.559 1.00 22.83 148 SER A CA 1
ATOM 712 C C . SER A 1 88 ? 52.612 99.521 190.160 1.00 28.42 148 SER A C 1
ATOM 713 O O . SER A 1 88 ? 53.606 99.987 189.583 1.00 23.67 148 SER A O 1
ATOM 716 N N . VAL A 1 89 ? 51.916 98.517 189.651 1.00 24.81 149 VAL A N 1
ATOM 717 C CA . VAL A 1 89 ? 52.110 98.120 188.260 1.00 26.78 149 VAL A CA 1
ATOM 718 C C . VAL A 1 89 ? 50.719 98.219 187.636 1.00 24.36 149 VAL A C 1
ATOM 719 O O . VAL A 1 89 ? 49.726 98.182 188.350 1.00 20.83 149 VAL A O 1
ATOM 723 N N . PHE A 1 90 ? 50.664 98.361 186.314 1.00 21.73 150 PHE A N 1
ATOM 724 C CA . PHE A 1 90 ? 49.421 98.585 185.589 1.00 19.77 150 PHE A CA 1
ATOM 725 C C . PHE A 1 90 ? 49.375 97.752 184.314 1.00 21.79 150 PHE A C 1
ATOM 726 O O . PHE A 1 90 ? 50.397 97.506 183.661 1.00 23.10 150 PHE A O 1
ATOM 734 N N . ALA A 1 91 ? 48.163 97.334 183.972 1.00 21.59 151 ALA A N 1
ATOM 735 C CA . ALA A 1 91 ? 47.863 96.651 182.725 1.00 24.17 151 ALA A CA 1
ATOM 736 C C . ALA A 1 91 ? 48.269 97.511 181.540 1.00 19.07 151 ALA A C 1
ATOM 737 O O . ALA A 1 91 ? 47.867 98.657 181.458 1.00 20.82 151 ALA A O 1
ATOM 739 N N . GLN A 1 92 ? 49.119 96.992 180.665 1.00 22.19 152 GLN A N 1
ATOM 740 C CA . GLN A 1 92 ? 49.515 97.753 179.478 1.00 26.17 152 GLN A CA 1
ATOM 741 C C . GLN A 1 92 ? 48.847 97.217 178.210 1.00 29.16 152 GLN A C 1
ATOM 742 O O . GLN A 1 92 ? 49.297 97.471 177.081 1.00 25.42 152 GLN A O 1
ATOM 749 N N . SER B 2 1 ? 38.921 88.940 155.997 1.00 49.84 153 SER B N 1
ATOM 750 C CA . SER B 2 1 ? 38.383 87.892 156.856 1.00 52.18 153 SER B CA 1
ATOM 751 C C . SER B 2 1 ? 39.457 87.371 157.826 1.00 55.96 153 SER B C 1
ATOM 752 O O . SER B 2 1 ? 39.136 86.627 158.761 1.00 63.53 153 SER B O 1
ATOM 755 N N . ILE B 2 2 ? 40.724 87.729 157.576 1.00 51.18 154 ILE B N 1
ATOM 756 C CA . ILE B 2 2 ? 41.852 87.381 158.462 1.00 43.22 154 ILE B CA 1
ATOM 757 C C . ILE B 2 2 ? 42.182 88.731 159.076 1.00 37.40 154 ILE B C 1
ATOM 758 O O . ILE B 2 2 ? 42.432 89.687 158.347 1.00 33.45 154 ILE B O 1
ATOM 763 N N . PRO B 2 3 ? 42.155 88.839 160.413 1.00 38.07 155 PRO B N 1
ATOM 764 C CA . PRO B 2 3 ? 42.487 90.148 161.000 1.00 28.58 155 PRO B CA 1
ATOM 765 C C . PRO B 2 3 ? 43.860 90.649 160.576 1.00 36.30 155 PRO B C 1
ATOM 766 O O . PRO B 2 3 ? 44.829 89.862 160.482 1.00 26.49 155 PRO B O 1
ATOM 770 N N . TRP B 2 4 ? 43.913 91.962 160.318 1.00 31.57 156 TRP B N 1
ATOM 771 C CA . TRP B 2 4 ? 45.112 92.634 159.823 1.00 25.90 156 TRP B CA 1
ATOM 772 C C . TRP B 2 4 ? 46.356 92.199 160.585 1.00 24.83 156 TRP B C 1
ATOM 773 O O . TRP B 2 4 ? 47.361 91.911 159.964 1.00 25.88 156 TRP B O 1
ATOM 784 N N . ASN B 2 5 ? 46.262 92.116 161.915 1.00 21.67 157 ASN B N 1
ATOM 785 C CA . ASN B 2 5 ? 47.421 91.787 162.758 1.00 26.50 157 ASN B CA 1
ATOM 786 C C . ASN B 2 5 ? 47.992 90.404 162.493 1.00 28.03 157 ASN B C 1
ATOM 787 O O . ASN B 2 5 ? 49.220 90.230 162.497 1.00 27.68 157 ASN B O 1
ATOM 792 N N . LEU B 2 6 ? 47.115 89.427 162.290 1.00 23.03 158 LEU B N 1
ATOM 793 C CA . LEU B 2 6 ? 47.550 88.073 162.012 1.00 24.96 158 LEU B CA 1
ATOM 794 C C . LEU B 2 6 ? 48.124 87.975 160.599 1.00 31.19 158 LEU B C 1
ATOM 795 O O . LEU B 2 6 ? 49.037 87.186 160.355 1.00 31.81 158 LEU B O 1
ATOM 800 N N . GLU B 2 7 ? 47.599 88.759 159.661 1.00 29.51 159 GLU B N 1
ATOM 801 C CA . GLU B 2 7 ? 48.182 88.764 158.328 1.00 29.03 159 GLU B CA 1
ATOM 802 C C . GLU B 2 7 ? 49.579 89.415 158.337 1.00 30.12 159 GLU B C 1
ATOM 803 O O . GLU B 2 7 ? 50.490 88.983 157.617 1.00 27.43 159 GLU B O 1
ATOM 809 N N . ARG B 2 8 ? 49.693 90.499 159.101 1.00 26.54 160 ARG B N 1
ATOM 810 C CA . ARG B 2 8 ? 50.914 91.269 159.218 1.00 29.71 160 ARG B CA 1
ATOM 811 C C . ARG B 2 8 ? 52.097 90.414 159.741 1.00 30.07 160 ARG B C 1
ATOM 812 O O . ARG B 2 8 ? 53.218 90.571 159.289 1.00 24.91 160 ARG B O 1
ATOM 820 N N . ILE B 2 9 ? 51.837 89.479 160.655 1.00 28.13 161 ILE B N 1
ATOM 821 C CA . ILE B 2 9 ? 52.924 88.668 161.210 1.00 27.60 161 ILE B CA 1
ATOM 822 C C . ILE B 2 9 ? 53.193 87.406 160.399 1.00 29.16 161 ILE B C 1
ATOM 823 O O . ILE B 2 9 ? 54.022 86.586 160.796 1.00 29.85 161 ILE B O 1
ATOM 828 N N . THR B 2 10 ? 52.408 87.187 159.348 1.00 27.69 162 THR B N 1
ATOM 829 C CA . THR B 2 10 ? 52.609 86.049 158.460 1.00 28.37 162 THR B CA 1
ATOM 830 C C . THR B 2 10 ? 53.735 86.418 157.464 1.00 31.52 162 THR B C 1
ATOM 831 O O . THR B 2 10 ? 53.626 87.428 156.738 1.00 27.40 162 THR B O 1
ATOM 835 N N . PRO B 2 11 ? 54.804 85.616 157.394 1.00 31.66 163 PRO B N 1
ATOM 836 C CA . PRO B 2 11 ? 55.853 85.966 156.427 1.00 32.58 163 PRO B CA 1
ATOM 837 C C . PRO B 2 11 ? 55.387 85.818 154.955 1.00 33.98 163 PRO B C 1
ATOM 838 O O . PRO B 2 11 ? 54.377 85.170 154.708 1.00 35.64 163 PRO B O 1
ATOM 842 N N . PRO B 2 12 ? 56.126 86.413 153.996 1.00 36.77 164 PRO B N 1
ATOM 843 C CA . PRO B 2 12 ? 55.810 86.405 152.556 1.00 36.74 164 PRO B CA 1
ATOM 844 C C . PRO B 2 12 ? 55.781 85.007 151.905 1.00 37.91 164 PRO B C 1
ATOM 845 O O . PRO B 2 12 ? 55.322 84.842 150.771 1.00 37.68 164 PRO B O 1
ATOM 849 N N . ARG B 2 13 ? 56.352 84.032 152.583 1.00 34.99 165 ARG B N 1
ATOM 850 C CA . ARG B 2 13 ? 56.289 82.648 152.159 1.00 38.26 165 ARG B CA 1
ATOM 851 C C . ARG B 2 13 ? 55.952 81.884 153.417 1.00 40.37 165 ARG B C 1
ATOM 852 O O . ARG B 2 13 ? 56.656 81.997 154.412 1.00 42.31 165 ARG B O 1
ATOM 860 N N . TYR B 2 14 ? 54.844 81.166 153.426 1.00 41.53 166 TYR B N 1
ATOM 861 C CA . TYR B 2 14 ? 54.462 80.501 154.649 1.00 43.22 166 TYR B CA 1
ATOM 862 C C . TYR B 2 14 ? 53.793 79.166 154.430 1.00 45.62 166 TYR B C 1
ATOM 863 O O . TYR B 2 14 ? 53.250 78.908 153.360 1.00 48.73 166 TYR B O 1
ATOM 872 N N . ARG B 2 15 ? 53.834 78.323 155.456 1.00 50.46 167 ARG B N 1
ATOM 873 C CA . ARG B 2 15 ? 53.220 77.005 155.407 1.00 51.67 167 ARG B CA 1
ATOM 874 C C . ARG B 2 15 ? 51.966 76.980 156.270 1.00 46.66 167 ARG B C 1
ATOM 875 O O . ARG B 2 15 ? 51.334 75.936 156.433 1.00 53.79 167 ARG B O 1
ATOM 883 N N . SER B 2 26 ? 52.894 73.992 171.943 1.00 45.59 178 SER B N 1
ATOM 884 C CA . SER B 2 26 ? 52.452 72.608 172.131 1.00 51.14 178 SER B CA 1
ATOM 885 C C . SER B 2 26 ? 53.242 71.944 173.273 1.00 43.40 178 SER B C 1
ATOM 886 O O . SER B 2 26 ? 52.683 71.706 174.339 1.00 43.83 178 SER B O 1
ATOM 889 N N . LEU B 2 27 ? 54.527 71.641 173.062 1.00 43.38 179 LEU B N 1
ATOM 890 C CA . LEU B 2 27 ? 55.351 71.134 174.157 1.00 37.28 179 LEU B CA 1
ATOM 891 C C . LEU B 2 27 ? 55.793 72.349 175.012 1.00 40.57 179 LEU B C 1
ATOM 892 O O . LEU B 2 27 ? 56.606 72.226 175.932 1.00 36.21 179 LEU B O 1
ATOM 897 N N . VAL B 2 28 ? 55.247 73.513 174.659 1.00 35.10 180 VAL B N 1
ATOM 898 C CA . VAL B 2 28 ? 55.502 74.802 175.285 1.00 32.57 180 VAL B CA 1
ATOM 899 C C . VAL B 2 28 ? 54.320 75.221 176.152 1.00 31.24 180 VAL B C 1
ATOM 900 O O . VAL B 2 28 ? 53.162 74.996 175.797 1.00 36.02 180 VAL B O 1
ATOM 904 N N . GLU B 2 29 ? 54.610 75.833 177.291 1.00 29.66 181 GLU B N 1
ATOM 905 C CA . GLU B 2 29 ? 53.561 76.363 178.146 1.00 32.21 181 GLU B CA 1
ATOM 906 C C . GLU B 2 29 ? 53.754 77.870 178.253 1.00 26.96 181 GLU B C 1
ATOM 907 O O . GLU B 2 29 ? 54.894 78.322 178.316 1.00 24.71 181 GLU B O 1
ATOM 913 N N . VAL B 2 30 ? 52.671 78.631 178.115 1.00 24.95 182 VAL B N 1
ATOM 914 C CA . VAL B 2 30 ? 52.683 80.102 178.241 1.00 26.18 182 VAL B CA 1
ATOM 915 C C . VAL B 2 30 ? 52.027 80.556 179.536 1.00 29.40 182 VAL B C 1
ATOM 916 O O . VAL B 2 30 ? 50.829 80.341 179.731 1.00 32.20 182 VAL B O 1
ATOM 920 N N . TYR B 2 31 ? 52.781 81.209 180.412 1.00 26.43 183 TYR B N 1
ATOM 921 C CA . TYR B 2 31 ? 52.189 81.763 181.624 1.00 26.00 183 TYR B CA 1
ATOM 922 C C . TYR B 2 31 ? 51.730 83.213 181.428 1.00 26.20 183 TYR B C 1
ATOM 923 O O . TYR B 2 31 ? 52.425 84.006 180.800 1.00 25.67 183 TYR B O 1
ATOM 932 N N . LEU B 2 32 ? 50.600 83.577 182.030 1.00 26.80 184 LEU B N 1
ATOM 933 C CA . LEU B 2 32 ? 50.068 84.939 181.911 1.00 27.02 184 LEU B CA 1
ATOM 934 C C . LEU B 2 32 ? 49.841 85.542 183.302 1.00 28.14 184 LEU B C 1
ATOM 935 O O . LEU B 2 32 ? 49.153 84.956 184.144 1.00 27.85 184 LEU B O 1
ATOM 940 N N . LEU B 2 33 ? 50.464 86.699 183.535 1.00 28.60 185 LEU B N 1
ATOM 941 C CA . LEU B 2 33 ? 50.339 87.453 184.782 1.00 24.78 185 LEU B CA 1
ATOM 942 C C . LEU B 2 33 ? 49.463 88.631 184.478 1.00 25.94 185 LEU B C 1
ATOM 943 O O . LEU B 2 33 ? 49.885 89.562 183.839 1.00 29.25 185 LEU B O 1
ATOM 948 N N . ASP B 2 34 ? 48.205 88.533 184.863 1.00 27.80 186 ASP B N 1
ATOM 949 C CA . ASP B 2 34 ? 47.219 89.529 184.480 1.00 27.05 186 ASP B CA 1
ATOM 950 C C . ASP B 2 34 ? 46.074 89.714 185.465 1.00 24.75 186 ASP B C 1
ATOM 951 O O . ASP B 2 34 ? 46.178 89.410 186.658 1.00 25.96 186 ASP B O 1
ATOM 956 N N . THR B 2 35 ? 44.954 90.139 184.900 1.00 25.40 187 THR B N 1
ATOM 957 C CA . THR B 2 35 ? 43.683 90.296 185.592 1.00 26.56 187 THR B CA 1
ATOM 958 C C . THR B 2 35 ? 43.097 88.901 185.626 1.00 26.85 187 THR B C 1
ATOM 959 O O . THR B 2 35 ? 43.694 87.955 185.130 1.00 25.90 187 THR B O 1
ATOM 963 N N . SER B 2 36 ? 41.906 88.789 186.178 1.00 31.45 188 SER B N 1
ATOM 964 C CA . SER B 2 36 ? 41.190 87.541 186.165 1.00 29.78 188 SER B CA 1
ATOM 965 C C . SER B 2 36 ? 40.968 87.160 184.708 1.00 32.81 188 SER B C 1
ATOM 966 O O . SER B 2 36 ? 40.961 88.025 183.828 1.00 28.64 188 SER B O 1
ATOM 969 N N . ILE B 2 37 ? 40.704 85.885 184.458 1.00 33.12 189 ILE B N 1
ATOM 970 C CA . ILE B 2 37 ? 40.465 85.421 183.100 1.00 30.55 189 ILE B CA 1
ATOM 971 C C . ILE B 2 37 ? 39.094 84.806 183.024 1.00 33.96 189 ILE B C 1
ATOM 972 O O . ILE B 2 37 ? 38.669 84.172 183.977 1.00 33.76 189 ILE B O 1
ATOM 977 N N . GLN B 2 38 ? 38.384 85.009 181.917 1.00 35.63 190 GLN B N 1
ATOM 978 C CA . GLN B 2 38 ? 37.148 84.277 181.717 1.00 32.83 190 GLN B CA 1
ATOM 979 C C . GLN B 2 38 ? 37.546 82.986 181.000 1.00 35.65 190 GLN B C 1
ATOM 980 O O . GLN B 2 38 ? 37.496 82.899 179.776 1.00 30.99 190 GLN B O 1
ATOM 986 N N . SER B 2 39 ? 37.982 81.995 181.771 1.00 30.53 191 SER B N 1
ATOM 987 C CA . SER B 2 39 ? 38.494 80.754 181.200 1.00 32.19 191 SER B CA 1
ATOM 988 C C . SER B 2 39 ? 37.540 79.900 180.352 1.00 39.09 191 SER B C 1
ATOM 989 O O . SER B 2 39 ? 38.003 79.039 179.595 1.00 39.57 191 SER B O 1
ATOM 992 N N . ASP B 2 40 ? 36.231 80.092 180.467 1.00 38.73 192 ASP B N 1
ATOM 993 C CA . ASP B 2 40 ? 35.319 79.291 179.638 1.00 45.17 192 ASP B CA 1
ATOM 994 C C . ASP B 2 40 ? 34.966 79.955 178.292 1.00 49.65 192 ASP B C 1
ATOM 995 O O . ASP B 2 40 ? 34.178 79.397 177.525 1.00 55.24 192 ASP B O 1
ATOM 1000 N N . HIS B 2 41 ? 35.536 81.121 177.990 1.00 37.86 193 HIS B N 1
ATOM 1001 C CA . HIS B 2 41 ? 35.259 81.765 176.711 1.00 36.24 193 HIS B CA 1
ATOM 1002 C C . HIS B 2 41 ? 35.664 80.781 175.609 1.00 36.64 193 HIS B C 1
ATOM 1003 O O . HIS B 2 41 ? 36.720 80.162 175.676 1.00 35.19 193 HIS B O 1
ATOM 1010 N N . ARG B 2 42 ? 34.800 80.624 174.614 1.00 38.01 194 ARG B N 1
ATOM 1011 C CA . ARG B 2 42 ? 35.027 79.691 173.496 1.00 42.06 194 ARG B CA 1
ATOM 1012 C C . ARG B 2 42 ? 36.372 79.841 172.767 1.00 38.28 194 ARG B C 1
ATOM 1013 O O . ARG B 2 42 ? 36.900 78.876 172.226 1.00 39.63 194 ARG B O 1
ATOM 1021 N N . GLU B 2 43 ? 36.960 81.030 172.800 1.00 40.04 195 GLU B N 1
ATOM 1022 C CA . GLU B 2 43 ? 38.274 81.227 172.193 1.00 35.78 195 GLU B CA 1
ATOM 1023 C C . GLU B 2 43 ? 39.401 80.467 172.846 1.00 36.50 195 GLU B C 1
ATOM 1024 O O . GLU B 2 43 ? 40.323 79.997 172.168 1.00 42.80 195 GLU B O 1
ATOM 1030 N N . ILE B 2 44 ? 39.322 80.358 174.163 1.00 34.51 196 ILE B N 1
ATOM 1031 C CA . ILE B 2 44 ? 40.411 79.833 174.955 1.00 35.98 196 ILE B CA 1
ATOM 1032 C C . ILE B 2 44 ? 40.037 78.656 175.860 1.00 42.86 196 ILE B C 1
ATOM 1033 O O . ILE B 2 44 ? 40.920 77.990 176.411 1.00 42.80 196 ILE B O 1
ATOM 1038 N N . GLU B 2 45 ? 38.741 78.375 175.990 1.00 41.93 197 GLU B N 1
ATOM 1039 C CA . GLU B 2 45 ? 38.294 77.283 176.848 1.00 37.17 197 GLU B CA 1
ATOM 1040 C C . GLU B 2 45 ? 38.984 75.975 176.527 1.00 37.62 197 GLU B C 1
ATOM 1041 O O . GLU B 2 45 ? 39.128 75.599 175.367 1.00 41.20 197 GLU B O 1
ATOM 1047 N N . GLY B 2 46 ? 39.465 75.321 177.582 1.00 36.68 198 GLY B N 1
ATOM 1048 C CA . GLY B 2 46 ? 40.188 74.071 177.462 1.00 39.56 198 GLY B CA 1
ATOM 1049 C C . GLY B 2 46 ? 41.688 74.205 177.215 1.00 46.48 198 GLY B C 1
ATOM 1050 O O . GLY B 2 46 ? 42.411 73.224 177.308 1.00 53.03 198 GLY B O 1
ATOM 1051 N N . ARG B 2 47 ? 42.178 75.408 176.935 1.00 42.21 199 ARG B N 1
ATOM 1052 C CA . ARG B 2 47 ? 43.606 75.564 176.688 1.00 42.69 199 ARG B CA 1
ATOM 1053 C C . ARG B 2 47 ? 44.251 76.491 177.727 1.00 38.58 199 ARG B C 1
ATOM 1054 O O . ARG B 2 47 ? 45.467 76.669 177.734 1.00 40.90 199 ARG B O 1
ATOM 1062 N N . VAL B 2 48 ? 43.433 77.106 178.575 1.00 36.71 200 VAL B N 1
ATOM 1063 C CA . VAL B 2 48 ? 43.948 77.926 179.657 1.00 29.99 200 VAL B CA 1
ATOM 1064 C C . VAL B 2 48 ? 43.642 77.300 181.008 1.00 35.63 200 VAL B C 1
ATOM 1065 O O . VAL B 2 48 ? 42.492 77.053 181.341 1.00 38.85 200 VAL B O 1
ATOM 1069 N N . MET B 2 49 ? 44.669 77.124 181.820 1.00 33.73 201 MET B N 1
ATOM 1070 C CA . MET B 2 49 ? 44.508 76.595 183.159 1.00 33.59 201 MET B CA 1
ATOM 1071 C C . MET B 2 49 ? 44.645 77.748 184.170 1.00 36.76 201 MET B C 1
ATOM 1072 O O . MET B 2 49 ? 45.689 78.372 184.254 1.00 36.85 201 MET B O 1
ATOM 1077 N N . VAL B 2 50 ? 43.596 78.037 184.935 1.00 37.55 202 VAL B N 1
ATOM 1078 C CA . VAL B 2 50 ? 43.674 79.097 185.932 1.00 36.65 202 VAL B CA 1
ATOM 1079 C C . VAL B 2 50 ? 44.362 78.523 187.192 1.00 37.90 202 VAL B C 1
ATOM 1080 O O . VAL B 2 50 ? 43.857 77.602 187.816 1.00 40.13 202 VAL B O 1
ATOM 1084 N N . THR B 2 51 ? 45.520 79.078 187.563 1.00 36.97 203 THR B N 1
ATOM 1085 C CA . THR B 2 51 ? 46.294 78.588 188.723 1.00 37.66 203 THR B CA 1
ATOM 1086 C C . THR B 2 51 ? 45.649 78.884 190.067 1.00 41.88 203 THR B C 1
ATOM 1087 O O . THR B 2 51 ? 46.041 78.311 191.100 1.00 41.25 203 THR B O 1
ATOM 1091 N N . ASP B 2 52 ? 44.786 79.886 190.071 1.00 33.17 204 ASP B N 1
ATOM 1092 C CA . ASP B 2 52 ? 44.173 80.375 191.291 1.00 41.55 204 ASP B CA 1
ATOM 1093 C C . ASP B 2 52 ? 45.210 81.051 192.209 1.00 45.46 204 ASP B C 1
ATOM 1094 O O . ASP B 2 52 ? 44.950 81.308 193.382 1.00 44.07 204 ASP B O 1
ATOM 1099 N N . PHE B 2 53 ? 46.395 81.322 191.673 1.00 38.99 205 PHE B N 1
ATOM 1100 C CA . PHE B 2 53 ? 47.303 82.179 192.376 1.00 32.62 205 PHE B CA 1
ATOM 1101 C C . PHE B 2 53 ? 46.706 83.562 192.289 1.00 35.87 205 PHE B C 1
ATOM 1102 O O . PHE B 2 53 ? 46.323 84.000 191.201 1.00 36.18 205 PHE B O 1
ATOM 1110 N N . GLU B 2 54 ? 46.572 84.234 193.422 1.00 33.72 206 GLU B N 1
ATOM 1111 C CA . GLU B 2 54 ? 46.034 85.576 193.400 1.00 36.48 206 GLU B CA 1
ATOM 1112 C C . GLU B 2 54 ? 46.748 86.486 194.376 1.00 35.52 206 GLU B C 1
ATOM 1113 O O . GLU B 2 54 ? 46.812 86.190 195.556 1.00 35.72 206 GLU B O 1
ATOM 1119 N N . ASN B 2 55 ? 47.354 87.550 193.864 1.00 34.01 207 ASN B N 1
ATOM 1120 C CA . ASN B 2 55 ? 47.948 88.593 194.708 1.00 32.83 207 ASN B CA 1
ATOM 1121 C C . ASN B 2 55 ? 47.709 89.992 194.113 1.00 34.42 207 ASN B C 1
ATOM 1122 O O . ASN B 2 55 ? 48.444 90.418 193.219 1.00 37.00 207 ASN B O 1
ATOM 1127 N N . VAL B 2 56 ? 46.664 90.679 194.560 1.00 32.26 208 VAL B N 1
ATOM 1128 C CA . VAL B 2 56 ? 46.269 91.968 193.989 1.00 27.62 208 VAL B CA 1
ATOM 1129 C C . VAL B 2 56 ? 46.003 92.984 195.108 1.00 29.13 208 VAL B C 1
ATOM 1130 O O . VAL B 2 56 ? 45.598 92.603 196.201 1.00 29.32 208 VAL B O 1
ATOM 1134 N N . PRO B 2 57 ? 46.210 94.282 194.844 1.00 29.97 209 PRO B N 1
ATOM 1135 C CA . PRO B 2 57 ? 45.834 95.247 195.883 1.00 32.80 209 PRO B CA 1
ATOM 1136 C C . PRO B 2 57 ? 44.326 95.533 195.864 1.00 30.28 209 PRO B C 1
ATOM 1137 O O . PRO B 2 57 ? 43.712 95.372 194.828 1.00 28.18 209 PRO B O 1
ATOM 1141 N N . GLU B 2 58 ? 43.745 95.951 196.982 1.00 37.74 210 GLU B N 1
ATOM 1142 C CA . GLU B 2 58 ? 42.314 96.277 197.022 1.00 47.12 210 GLU B CA 1
ATOM 1143 C C . GLU B 2 58 ? 41.954 97.392 196.044 1.00 49.15 210 GLU B C 1
ATOM 1144 O O . GLU B 2 58 ? 42.783 98.263 195.773 1.00 48.57 210 GLU B O 1
ATOM 1150 N N . GLU B 2 59 ? 40.733 97.367 195.503 1.00 50.30 211 GLU B N 1
ATOM 1151 C CA . GLU B 2 59 ? 40.332 98.415 194.569 1.00 54.35 211 GLU B CA 1
ATOM 1152 C C . GLU B 2 59 ? 40.003 99.684 195.368 1.00 63.52 211 GLU B C 1
ATOM 1153 O O . GLU B 2 59 ? 39.375 99.624 196.430 1.00 65.30 211 GLU B O 1
ATOM 1159 N N . ASP B 2 60 ? 40.410 100.833 194.837 1.00 67.40 212 ASP B N 1
ATOM 1160 C CA . ASP B 2 60 ? 40.170 102.113 195.504 1.00 75.05 212 ASP B CA 1
ATOM 1161 C C . ASP B 2 60 ? 38.862 102.770 195.071 1.00 71.23 212 ASP B C 1
ATOM 1162 O O . ASP B 2 60 ? 37.902 102.813 195.842 1.00 77.07 212 ASP B O 1
ATOM 1167 N N . ALA B 2 68 ? 32.331 93.804 186.904 1.00 56.67 220 ALA B N 1
ATOM 1168 C CA . ALA B 2 68 ? 32.638 92.390 187.069 1.00 54.82 220 ALA B CA 1
ATOM 1169 C C . ALA B 2 68 ? 33.132 91.840 185.740 1.00 61.77 220 ALA B C 1
ATOM 1170 O O . ALA B 2 68 ? 34.032 90.991 185.697 1.00 65.47 220 ALA B O 1
ATOM 1172 N N . SER B 2 69 ? 32.493 92.269 184.655 1.00 61.84 221 SER B N 1
ATOM 1173 C CA . SER B 2 69 ? 32.910 91.857 183.312 1.00 54.71 221 SER B CA 1
ATOM 1174 C C . SER B 2 69 ? 34.144 92.697 182.981 1.00 51.14 221 SER B C 1
ATOM 1175 O O . SER B 2 69 ? 34.955 92.352 182.121 1.00 49.92 221 SER B O 1
ATOM 1178 N N . LYS B 2 70 ? 34.266 93.799 183.720 1.00 47.76 222 LYS B N 1
ATOM 1179 C CA . LYS B 2 70 ? 35.401 94.705 183.691 1.00 43.17 222 LYS B CA 1
ATOM 1180 C C . LYS B 2 70 ? 36.663 94.060 184.262 1.00 40.84 222 LYS B C 1
ATOM 1181 O O . LYS B 2 70 ? 37.760 94.257 183.763 1.00 43.29 222 LYS B O 1
ATOM 1187 N N . CYS B 2 71 ? 36.462 93.254 185.295 1.00 44.29 223 CYS B N 1
ATOM 1188 C CA . CYS B 2 71 ? 37.515 92.537 186.000 1.00 40.02 223 CYS B CA 1
ATOM 1189 C C . CYS B 2 71 ? 38.386 91.651 185.147 1.00 36.10 223 CYS B C 1
ATOM 1190 O O . CYS B 2 71 ? 39.539 91.432 185.500 1.00 40.20 223 CYS B O 1
ATOM 1193 N N . ASP B 2 72 ? 37.858 91.089 184.073 1.00 31.49 224 ASP B N 1
ATOM 1194 C CA . ASP B 2 72 ? 38.637 90.091 183.349 1.00 33.92 224 ASP B CA 1
ATOM 1195 C C . ASP B 2 72 ? 38.805 90.412 181.860 1.00 29.00 224 ASP B C 1
ATOM 1196 O O . ASP B 2 72 ? 39.214 89.583 181.053 1.00 29.20 224 ASP B O 1
ATOM 1201 N N . SER B 2 73 ? 38.441 91.623 181.499 1.00 28.21 225 SER B N 1
ATOM 1202 C CA . SER B 2 73 ? 38.499 92.072 180.117 1.00 28.45 225 SER B CA 1
ATOM 1203 C C . SER B 2 73 ? 39.970 92.036 179.568 1.00 31.11 225 SER B C 1
ATOM 1204 O O . SER B 2 73 ? 40.248 91.489 178.491 1.00 29.17 225 SER B O 1
ATOM 1207 N N . HIS B 2 74 ? 40.906 92.625 180.315 1.00 28.84 226 HIS B N 1
ATOM 1208 C CA . HIS B 2 74 ? 42.299 92.720 179.887 1.00 28.56 226 HIS B CA 1
ATOM 1209 C C . HIS B 2 74 ? 42.917 91.324 179.709 1.00 25.16 226 HIS B C 1
ATOM 1210 O O . HIS B 2 74 ? 43.400 90.979 178.630 1.00 21.35 226 HIS B O 1
ATOM 1217 N N . GLY B 2 75 ? 42.906 90.537 180.775 1.00 25.07 227 GLY B N 1
ATOM 1218 C CA . GLY B 2 75 ? 43.431 89.185 180.747 1.00 23.69 227 GLY B CA 1
ATOM 1219 C C . GLY B 2 75 ? 42.822 88.247 179.719 1.00 26.99 227 GLY B C 1
ATOM 1220 O O . GLY B 2 75 ? 43.579 87.516 179.043 1.00 23.09 227 GLY B O 1
ATOM 1221 N N . THR B 2 76 ? 41.480 88.265 179.586 1.00 23.05 228 THR B N 1
ATOM 1222 C CA . THR B 2 76 ? 40.772 87.396 178.624 1.00 20.81 228 THR B CA 1
ATOM 1223 C C . THR B 2 76 ? 41.156 87.744 177.190 1.00 20.38 228 THR B C 1
ATOM 1224 O O . THR B 2 76 ? 41.360 86.865 176.365 1.00 21.52 228 THR B O 1
ATOM 1228 N N . HIS B 2 77 ? 41.250 89.030 176.892 1.00 22.09 229 HIS B N 1
ATOM 1229 C CA . HIS B 2 77 ? 41.615 89.468 175.548 1.00 22.58 229 HIS B CA 1
ATOM 1230 C C . HIS B 2 77 ? 43.045 88.984 175.187 1.00 23.51 229 HIS B C 1
ATOM 1231 O O . HIS B 2 77 ? 43.307 88.460 174.108 1.00 25.66 229 HIS B O 1
ATOM 1238 N N . LEU B 2 78 ? 43.968 89.120 176.125 1.00 23.88 230 LEU B N 1
ATOM 1239 C CA . LEU B 2 78 ? 45.358 88.723 175.884 1.00 26.49 230 LEU B CA 1
ATOM 1240 C C . LEU B 2 78 ? 45.536 87.205 175.753 1.00 28.17 230 LEU B C 1
ATOM 1241 O O . LEU B 2 78 ? 46.358 86.745 174.948 1.00 23.90 230 LEU B O 1
ATOM 1246 N N . ALA B 2 79 ? 44.879 86.442 176.621 1.00 22.45 231 ALA B N 1
ATOM 1247 C CA . AL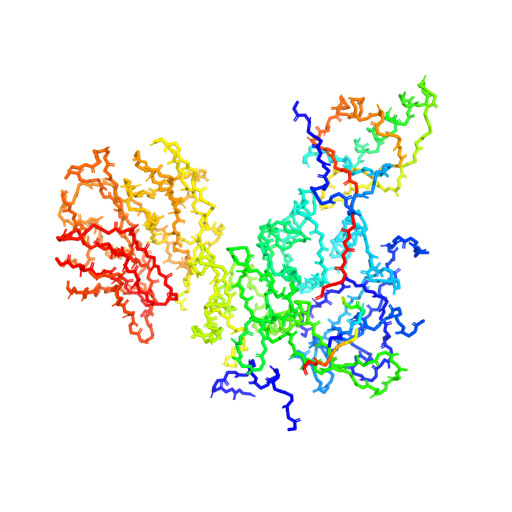A B 2 79 ? 44.888 84.987 176.481 1.00 26.02 231 ALA B CA 1
ATOM 1248 C C . ALA B 2 79 ? 44.421 84.652 175.081 1.00 27.70 231 ALA B C 1
ATOM 1249 O O . ALA B 2 79 ? 44.959 83.761 174.431 1.00 27.85 231 ALA B O 1
ATOM 1251 N N . GLY B 2 80 ? 43.409 85.371 174.605 1.00 25.18 232 GLY B N 1
ATOM 1252 C CA . GLY B 2 80 ? 42.940 85.132 173.257 1.00 26.37 232 GLY B CA 1
ATOM 1253 C C . GLY B 2 80 ? 43.910 85.480 172.155 1.00 26.66 232 GLY B C 1
ATOM 1254 O O . GLY B 2 80 ? 44.039 84.710 171.203 1.00 26.91 232 GLY B O 1
ATOM 1255 N N . VAL B 2 81 ? 44.639 86.583 172.309 1.00 23.86 233 VAL B N 1
ATOM 1256 C CA . VAL B 2 81 ? 45.626 86.973 171.319 1.00 23.95 233 VAL B CA 1
ATOM 1257 C C . VAL B 2 81 ? 46.705 85.900 171.239 1.00 29.58 233 VAL B C 1
ATOM 1258 O O . VAL B 2 81 ? 47.138 85.532 170.144 1.00 30.29 233 VAL B O 1
ATOM 1262 N N . VAL B 2 82 ? 47.136 85.393 172.396 1.00 27.41 234 VAL B N 1
ATOM 1263 C CA . VAL B 2 82 ? 48.179 84.359 172.425 1.00 33.32 234 VAL B CA 1
ATOM 1264 C C . VAL B 2 82 ? 47.718 83.029 171.801 1.00 30.92 234 VAL B C 1
ATOM 1265 O O . VAL B 2 82 ? 48.400 82.491 170.903 1.00 31.44 234 VAL B O 1
ATOM 1269 N N . SER B 2 83 ? 46.567 82.519 172.231 1.00 27.59 235 SER B N 1
ATOM 1270 C CA . SER B 2 83 ? 46.178 81.147 171.903 1.00 34.72 235 SER B CA 1
ATOM 1271 C C . SER B 2 83 ? 44.740 80.927 171.409 1.00 34.88 235 SER B C 1
ATOM 1272 O O . SER B 2 83 ? 44.311 79.791 171.269 1.00 38.27 235 SER B O 1
ATOM 1275 N N . GLY B 2 84 ? 44.006 81.995 171.146 1.00 33.91 236 GLY B N 1
ATOM 1276 C CA . GLY B 2 84 ? 42.625 81.881 170.701 1.00 37.62 236 GLY B CA 1
ATOM 1277 C C . GLY B 2 84 ? 42.395 81.066 169.433 1.00 38.40 236 GLY B C 1
ATOM 1278 O O . GLY B 2 84 ? 43.171 81.165 168.479 1.00 35.33 236 GLY B O 1
ATOM 1279 N N . ARG B 2 85 ? 41.361 80.222 169.456 1.00 43.97 237 ARG B N 1
ATOM 1280 C CA . ARG B 2 85 ? 40.995 79.352 168.324 1.00 44.66 237 ARG B CA 1
ATOM 1281 C C . ARG B 2 85 ? 40.889 80.073 166.988 1.00 38.68 237 ARG B C 1
ATOM 1282 O O . ARG B 2 85 ? 41.427 79.607 165.995 1.00 45.36 237 ARG B O 1
ATOM 1290 N N . ASP B 2 86 ? 40.247 81.238 166.975 1.00 40.33 238 ASP B N 1
ATOM 1291 C CA . ASP B 2 86 ? 40.044 81.967 165.715 1.00 46.25 238 ASP B CA 1
ATOM 1292 C C . ASP B 2 86 ? 40.944 83.195 165.545 1.00 45.72 238 ASP B C 1
ATOM 1293 O O . ASP B 2 86 ? 41.412 83.472 164.444 1.00 45.55 238 ASP B O 1
ATOM 1298 N N . ALA B 2 87 ? 41.241 83.891 166.637 1.00 40.08 239 ALA B N 1
ATOM 1299 C CA . ALA B 2 87 ? 42.003 85.130 166.542 1.00 33.35 239 ALA B CA 1
ATOM 1300 C C . ALA B 2 87 ? 43.360 85.057 167.246 1.00 32.31 239 ALA B C 1
ATOM 1301 O O . ALA B 2 87 ? 43.993 86.068 167.469 1.00 33.84 239 ALA B O 1
ATOM 1303 N N . GLY B 2 88 ? 43.762 83.860 167.646 1.00 32.48 240 GLY B N 1
ATOM 1304 C CA . GLY B 2 88 ? 45.035 83.635 168.309 1.00 30.89 240 GLY B CA 1
ATOM 1305 C C . GLY B 2 88 ? 46.236 83.487 167.381 1.00 32.84 240 GLY B C 1
ATOM 1306 O O . GLY B 2 88 ? 46.071 83.185 166.193 1.00 32.61 240 GLY B O 1
ATOM 1307 N N . VAL B 2 89 ? 47.420 83.832 167.891 1.00 28.92 241 VAL B N 1
ATOM 1308 C CA . VAL B 2 89 ? 48.683 83.672 167.176 1.00 30.39 241 VAL B CA 1
ATOM 1309 C C . VAL B 2 89 ? 49.123 82.219 167.187 1.00 32.96 241 VAL B C 1
ATOM 1310 O O . VAL B 2 89 ? 49.520 81.668 166.168 1.00 33.92 241 VAL B O 1
ATOM 1314 N N . ALA B 2 90 ? 49.192 81.644 168.383 1.00 32.50 242 ALA B N 1
ATOM 1315 C CA . ALA B 2 90 ? 49.626 80.254 168.522 1.00 33.75 242 ALA B CA 1
ATOM 1316 C C . ALA B 2 90 ? 48.380 79.469 168.946 1.00 32.58 242 ALA B C 1
ATOM 1317 O O . ALA B 2 90 ? 48.217 79.123 170.113 1.00 31.46 242 ALA B O 1
ATOM 1319 N N . LYS B 2 91 ? 47.479 79.246 167.994 1.00 37.58 243 LYS B N 1
ATOM 1320 C CA . LYS B 2 91 ? 46.192 78.583 168.258 1.00 40.34 243 LYS B CA 1
ATOM 1321 C C . LYS B 2 91 ? 46.217 77.285 169.105 1.00 41.11 243 LYS B C 1
ATOM 1322 O O . LYS B 2 91 ? 45.334 77.061 169.918 1.00 49.13 243 LYS B O 1
ATOM 1328 N N . GLY B 2 92 ? 47.270 76.490 169.018 1.00 39.62 244 GLY B N 1
ATOM 1329 C CA . GLY B 2 92 ? 47.338 75.290 169.842 1.00 50.90 244 GLY B CA 1
ATOM 1330 C C . GLY B 2 92 ? 48.137 75.428 171.143 1.00 57.32 244 GLY B C 1
ATOM 1331 O O . GLY B 2 92 ? 48.593 74.427 171.692 1.00 65.69 244 GLY B O 1
ATOM 1332 N N . ALA B 2 93 ? 48.302 76.654 171.643 1.00 47.11 245 ALA B N 1
ATOM 1333 C CA . ALA B 2 93 ? 49.118 76.913 172.830 1.00 38.94 245 ALA B CA 1
ATOM 1334 C C . ALA B 2 93 ? 48.357 76.731 174.136 1.00 40.45 245 ALA B C 1
ATOM 1335 O O . ALA B 2 93 ? 47.279 77.284 174.344 1.00 43.08 245 ALA B O 1
ATOM 1337 N N . SER B 2 94 ? 48.961 75.974 175.038 1.00 38.57 246 SER B N 1
ATOM 1338 C CA . SER B 2 94 ? 48.402 75.770 176.363 1.00 41.79 246 SER B CA 1
ATOM 1339 C C . SER B 2 94 ? 48.878 76.871 177.322 1.00 33.95 246 SER B C 1
ATOM 1340 O O . SER B 2 94 ? 50.034 77.262 177.308 1.00 29.61 246 SER B O 1
ATOM 1343 N N . MET B 2 95 ? 47.955 77.415 178.107 1.00 33.47 247 MET B N 1
ATOM 1344 C CA . MET B 2 95 ? 48.297 78.494 179.017 1.00 31.75 247 MET B CA 1
ATOM 1345 C C . MET B 2 95 ? 47.946 78.236 180.467 1.00 37.19 247 MET B C 1
ATOM 1346 O O . MET B 2 95 ? 47.152 77.339 180.799 1.00 33.10 247 MET B O 1
ATOM 1351 N N . ARG B 2 96 ? 48.630 78.992 181.322 1.00 29.54 248 ARG B N 1
ATOM 1352 C CA . ARG B 2 96 ? 48.409 78.993 182.755 1.00 31.54 248 ARG B CA 1
ATOM 1353 C C . ARG B 2 96 ? 48.319 80.457 183.232 1.00 32.20 248 ARG B C 1
ATOM 1354 O O . ARG B 2 96 ? 49.189 81.271 182.905 1.00 29.79 248 ARG B O 1
ATOM 1362 N N . SER B 2 97 ? 47.307 80.815 184.014 1.00 27.28 249 SER B N 1
ATOM 1363 C CA . SER B 2 97 ? 47.200 82.209 184.402 1.00 26.45 249 SER B CA 1
ATOM 1364 C C . SER B 2 97 ? 47.373 82.501 185.902 1.00 31.64 249 SER B C 1
ATOM 1365 O O . SER B 2 97 ? 46.984 81.724 186.764 1.00 29.27 249 SER B O 1
ATOM 1368 N N . LEU B 2 98 ? 47.997 83.635 186.185 1.00 29.83 250 LEU B N 1
ATOM 1369 C CA . LEU B 2 98 ? 48.175 84.120 187.541 1.00 26.13 250 LEU B CA 1
ATOM 1370 C C . LEU B 2 98 ? 47.484 85.463 187.637 1.00 24.68 250 LEU B C 1
ATOM 1371 O O . LEU B 2 98 ? 47.620 86.299 186.749 1.00 29.32 250 LEU B O 1
ATOM 1376 N N . ARG B 2 99 ? 46.787 85.700 188.735 1.00 25.77 251 ARG B N 1
ATOM 1377 C CA . ARG B 2 99 ? 46.122 86.967 188.938 1.00 25.28 251 ARG B CA 1
ATOM 1378 C C . ARG B 2 99 ? 46.946 87.937 189.764 1.00 27.75 251 ARG B C 1
ATOM 1379 O O . ARG B 2 99 ? 47.088 87.743 190.968 1.00 29.68 251 ARG B O 1
ATOM 1387 N N . VAL B 2 100 ? 47.513 88.955 189.113 1.00 30.33 252 VAL B N 1
ATOM 1388 C CA . VAL B 2 100 ? 48.343 89.970 189.780 1.00 26.22 252 VAL B CA 1
ATOM 1389 C C . VAL B 2 100 ? 47.833 91.374 189.592 1.00 26.16 252 VAL B C 1
ATOM 1390 O O . VAL B 2 100 ? 48.398 92.311 190.144 1.00 30.12 252 VAL B O 1
ATOM 1394 N N . LEU B 2 101 ? 46.785 91.523 188.792 1.00 26.94 253 LEU B N 1
ATOM 1395 C CA . LEU B 2 101 ? 46.164 92.825 188.555 1.00 27.87 253 LEU B CA 1
ATOM 1396 C C . LEU B 2 101 ? 44.729 92.786 189.037 1.00 28.26 253 LEU B C 1
ATOM 1397 O O . LEU B 2 101 ? 43.993 91.863 188.691 1.00 27.98 253 LEU B O 1
ATOM 1402 N N . ASN B 2 102 ? 44.301 93.812 189.778 1.00 31.02 254 ASN B N 1
ATOM 1403 C CA . ASN B 2 102 ? 42.942 93.781 190.282 1.00 29.91 254 ASN B CA 1
ATOM 1404 C C . ASN B 2 102 ? 41.930 94.200 189.217 1.00 30.23 254 ASN B C 1
ATOM 1405 O O . ASN B 2 102 ? 42.297 94.378 188.055 1.00 27.43 254 ASN B O 1
ATOM 1410 N N . CYS B 2 103 ? 40.676 94.402 189.623 1.00 30.13 255 CYS B N 1
ATOM 1411 C CA . CYS B 2 103 ? 39.586 94.746 188.690 1.00 35.59 255 CYS B CA 1
ATOM 1412 C C . CYS B 2 103 ? 39.773 96.089 187.993 1.00 33.52 255 CYS B C 1
ATOM 1413 O O . CYS B 2 103 ? 39.177 96.343 186.953 1.00 38.11 255 CYS B O 1
ATOM 1416 N N . GLN B 2 104 ? 40.603 96.944 188.568 1.00 36.01 256 GLN B N 1
ATOM 1417 C CA . GLN B 2 104 ? 40.941 98.213 187.931 1.00 40.11 256 GLN B CA 1
ATOM 1418 C C . GLN B 2 104 ? 42.239 98.161 187.107 1.00 35.80 256 GLN B C 1
ATOM 1419 O O . GLN B 2 104 ? 42.730 99.196 186.680 1.00 37.12 256 GLN B O 1
ATOM 1425 N N . GLY B 2 105 ? 42.783 96.950 186.932 1.00 28.35 257 GLY B N 1
ATOM 1426 C CA . GLY B 2 105 ? 44.000 96.660 186.184 1.00 24.68 257 GLY B CA 1
ATOM 1427 C C . GLY B 2 105 ? 45.264 97.164 186.840 1.00 29.15 257 GLY B C 1
ATOM 1428 O O . GLY B 2 105 ? 46.277 97.411 186.180 1.00 25.57 257 GLY B O 1
ATOM 1429 N N . LYS B 2 106 ? 45.228 97.210 188.166 1.00 30.54 258 LYS B N 1
ATOM 1430 C CA . LYS B 2 106 ? 46.327 97.711 188.968 1.00 26.12 258 LYS B CA 1
ATOM 1431 C C . LYS B 2 106 ? 46.870 96.581 189.845 1.00 26.63 258 LYS B C 1
ATOM 1432 O O . LYS B 2 106 ? 46.110 95.790 190.391 1.00 24.95 258 LYS B O 1
ATOM 1438 N N . GLY B 2 107 ? 48.195 96.497 189.922 1.00 24.74 259 GLY B N 1
ATOM 1439 C CA . GLY B 2 107 ? 48.903 95.510 190.705 1.00 20.69 259 GLY B CA 1
ATOM 1440 C C . GLY B 2 107 ? 50.011 96.161 191.519 1.00 27.09 259 GLY B C 1
ATOM 1441 O O . GLY B 2 107 ? 50.120 97.402 191.565 1.00 24.91 259 GLY B O 1
ATOM 1442 N N . THR B 2 108 ? 50.872 95.325 192.110 1.00 22.44 260 THR B N 1
ATOM 1443 C CA . THR B 2 108 ? 52.018 95.806 192.860 1.00 20.21 260 THR B CA 1
ATOM 1444 C C . THR B 2 108 ? 53.273 95.098 192.396 1.00 25.55 260 THR B C 1
ATOM 1445 O O . THR B 2 108 ? 53.225 93.986 191.850 1.00 22.63 260 THR B O 1
ATOM 1449 N N . VAL B 2 109 ? 54.410 95.741 192.634 1.00 26.61 261 VAL B N 1
ATOM 1450 C CA . VAL B 2 109 ? 55.693 95.103 192.374 1.00 25.66 261 VAL B CA 1
ATOM 1451 C C . VAL B 2 109 ? 55.826 93.835 193.198 1.00 27.46 261 VAL B C 1
ATOM 1452 O O . VAL B 2 109 ? 56.271 92.803 192.686 1.00 25.20 261 VAL B O 1
ATOM 1456 N N . SER B 2 110 ? 55.459 93.916 194.479 1.00 28.02 262 SER B N 1
ATOM 1457 C CA . SER B 2 110 ? 55.573 92.760 195.376 1.00 22.76 262 SER B CA 1
ATOM 1458 C C . SER B 2 110 ? 54.699 91.585 194.907 1.00 26.51 262 SER B C 1
ATOM 1459 O O . SER B 2 110 ? 55.150 90.445 194.925 1.00 26.69 262 SER B O 1
ATOM 1462 N N . GLY B 2 111 ? 53.471 91.871 194.469 1.00 23.76 263 GLY B N 1
ATOM 1463 C CA . GLY B 2 111 ? 52.583 90.862 193.904 1.00 23.51 263 GLY B CA 1
ATOM 1464 C C . GLY B 2 111 ? 53.149 90.139 192.677 1.00 27.72 263 GLY B C 1
ATOM 1465 O O . GLY B 2 111 ? 52.999 88.910 192.501 1.00 28.27 263 GLY B O 1
ATOM 1466 N N . THR B 2 112 ? 53.791 90.914 191.813 1.00 20.07 264 THR B N 1
ATOM 1467 C CA . THR B 2 112 ? 54.430 90.395 190.618 1.00 22.12 264 THR B CA 1
ATOM 1468 C C . THR B 2 112 ? 55.635 89.525 190.996 1.00 26.00 264 THR B C 1
ATOM 1469 O O . THR B 2 112 ? 55.877 88.507 190.349 1.00 24.48 264 THR B O 1
ATOM 1473 N N . LEU B 2 113 ? 56.410 89.942 192.002 1.00 25.62 265 LEU B N 1
ATOM 1474 C CA . LEU B 2 113 ? 57.548 89.150 192.485 1.00 21.96 265 LEU B CA 1
ATOM 1475 C C . LEU B 2 113 ? 57.102 87.796 192.959 1.00 24.92 265 LEU B C 1
ATOM 1476 O O . LEU B 2 113 ? 57.713 86.778 192.643 1.00 31.85 265 LEU B O 1
ATOM 1481 N N . ILE B 2 114 ? 56.031 87.786 193.737 1.00 25.29 266 ILE B N 1
ATOM 1482 C CA . ILE B 2 114 ? 55.499 86.542 194.268 1.00 27.19 266 ILE B CA 1
ATOM 1483 C C . ILE B 2 114 ? 54.937 85.631 193.189 1.00 28.69 266 ILE B C 1
ATOM 1484 O O . ILE B 2 114 ? 55.116 84.423 193.255 1.00 27.56 266 ILE B O 1
ATOM 1489 N N . GLY B 2 115 ? 54.342 86.226 192.160 1.00 28.58 267 GLY B N 1
ATOM 1490 C CA . GLY B 2 115 ? 53.805 85.485 191.045 1.00 25.57 267 GLY B CA 1
ATOM 1491 C C . GLY B 2 115 ? 54.941 84.819 190.285 1.00 29.40 267 GLY B C 1
ATOM 1492 O O . GLY B 2 115 ? 54.856 83.643 189.947 1.00 25.03 267 GLY B O 1
ATOM 1493 N N . LEU B 2 116 ? 55.996 85.581 190.025 1.00 22.82 268 LEU B N 1
ATOM 1494 C CA . LEU B 2 116 ? 57.178 85.086 189.346 1.00 27.42 268 LEU B CA 1
ATOM 1495 C C . LEU B 2 116 ? 57.810 83.978 190.187 1.00 26.11 268 LEU B C 1
ATOM 1496 O O . LEU B 2 116 ? 58.242 82.966 189.663 1.00 27.76 268 LEU B O 1
ATOM 1501 N N . GLU B 2 117 ? 57.843 84.159 191.493 1.00 25.40 269 GLU B N 1
ATOM 1502 C CA . GLU B 2 117 ? 58.379 83.128 192.383 1.00 27.10 269 GLU B CA 1
ATOM 1503 C C . GLU B 2 117 ? 57.511 81.867 192.283 1.00 30.67 269 GLU B C 1
ATOM 1504 O O . GLU B 2 117 ? 58.018 80.740 192.326 1.00 30.44 269 GLU B O 1
ATOM 1510 N N . PHE B 2 118 ? 56.195 82.070 192.200 1.00 26.82 270 PHE B N 1
ATOM 1511 C CA . PHE B 2 118 ? 55.247 80.971 192.025 1.00 27.20 270 PHE B CA 1
ATOM 1512 C C . PHE B 2 118 ? 55.507 80.162 190.750 1.00 25.77 270 PHE B C 1
ATOM 1513 O O . PHE B 2 118 ? 55.407 78.934 190.746 1.00 25.67 270 PHE B O 1
ATOM 1521 N N . ILE B 2 119 ? 55.836 80.852 189.668 1.00 24.85 271 ILE B N 1
ATOM 1522 C CA . ILE B 2 119 ? 56.126 80.175 188.429 1.00 25.53 271 ILE B CA 1
ATOM 1523 C C . ILE B 2 119 ? 57.362 79.301 188.614 1.00 24.81 271 ILE B C 1
ATOM 1524 O O . ILE B 2 119 ? 57.315 78.123 188.302 1.00 21.98 271 ILE B O 1
ATOM 1529 N N . ARG B 2 120 ? 58.439 79.855 189.173 1.00 26.40 272 ARG B N 1
ATOM 1530 C CA . ARG B 2 120 ? 59.634 79.060 189.438 1.00 27.78 272 ARG B CA 1
ATOM 1531 C C . ARG B 2 120 ? 59.363 77.814 190.325 1.00 24.92 272 ARG B C 1
ATOM 1532 O O . ARG B 2 120 ? 59.856 76.735 190.033 1.00 29.17 272 ARG B O 1
ATOM 1540 N N . LYS B 2 121 ? 58.654 77.976 191.435 1.00 25.41 273 LYS B N 1
ATOM 1541 C CA . LYS B 2 121 ? 58.365 76.852 192.349 1.00 30.15 273 LYS B CA 1
ATOM 1542 C C . LYS B 2 121 ? 57.540 75.763 191.627 1.00 29.96 273 LYS B C 1
ATOM 1543 O O . LYS B 2 121 ? 57.708 74.584 191.892 1.00 30.22 273 LYS B O 1
ATOM 1549 N N . SER B 2 122 ? 56.594 76.177 190.786 1.00 25.56 274 SER B N 1
ATOM 1550 C CA . SER B 2 122 ? 55.801 75.244 189.980 1.00 28.02 274 SER B CA 1
ATOM 1551 C C . SER B 2 122 ? 56.682 74.371 189.119 1.00 30.85 274 SER B C 1
ATOM 1552 O O . SER B 2 122 ? 56.525 73.155 189.066 1.00 31.39 274 SER B O 1
ATOM 1555 N N . GLN B 2 123 ? 57.629 75.024 188.467 1.00 27.62 275 GLN B N 1
ATOM 1556 C CA . GLN B 2 123 ? 58.580 74.383 187.593 1.00 28.52 275 GLN B CA 1
ATOM 1557 C C . GLN B 2 123 ? 59.484 73.405 188.330 1.00 32.18 275 GLN B C 1
ATOM 1558 O O . GLN B 2 123 ? 59.824 72.345 187.789 1.00 32.57 275 GLN B O 1
ATOM 1564 N N . LEU B 2 124 ? 59.903 73.763 189.545 1.00 28.84 276 LEU B N 1
ATOM 1565 C CA . LEU B 2 124 ? 60.758 72.869 190.320 1.00 24.43 276 LEU B CA 1
ATOM 1566 C C . LEU B 2 124 ? 60.008 71.631 190.762 1.00 33.13 276 LEU B C 1
ATOM 1567 O O . LEU B 2 124 ? 60.566 70.530 190.776 1.00 31.58 276 LEU B O 1
ATOM 1572 N N . VAL B 2 125 ? 58.746 71.834 191.133 1.00 27.67 277 VAL B N 1
ATOM 1573 C CA . VAL B 2 125 ? 57.850 70.783 191.599 1.00 27.44 277 VAL B CA 1
ATOM 1574 C C . VAL B 2 125 ? 57.397 69.835 190.495 1.00 33.62 277 VAL B C 1
ATOM 1575 O O . VAL B 2 125 ? 57.462 68.617 190.653 1.00 34.20 277 VAL B O 1
ATOM 1579 N N . GLN B 2 126 ? 56.907 70.418 189.395 1.00 35.61 278 GLN B N 1
ATOM 1580 C CA . GLN B 2 126 ? 56.351 69.687 188.253 1.00 32.38 278 GLN B CA 1
ATOM 1581 C C . GLN B 2 126 ? 56.975 70.189 186.959 1.00 32.95 278 GLN B C 1
ATOM 1582 O O . GLN B 2 126 ? 56.328 70.927 186.234 1.00 39.51 278 GLN B O 1
ATOM 1588 N N . PRO B 2 127 ? 58.203 69.743 186.618 1.00 36.15 279 PRO B N 1
ATOM 1589 C CA . PRO B 2 127 ? 58.847 70.233 185.398 1.00 29.60 279 PRO B CA 1
ATOM 1590 C C . PRO B 2 127 ? 58.142 69.887 184.100 1.00 34.44 279 PRO B C 1
ATOM 1591 O O . PRO B 2 127 ? 57.619 68.771 183.933 1.00 35.11 279 PRO B O 1
ATOM 1595 N N . VAL B 2 128 ? 58.109 70.867 183.197 1.00 28.13 280 VAL B N 1
ATOM 1596 C CA . VAL B 2 128 ? 57.528 70.668 181.881 1.00 33.23 280 VAL B CA 1
ATOM 1597 C C . VAL B 2 128 ? 58.598 71.038 180.829 1.00 28.30 280 VAL B C 1
ATOM 1598 O O . VAL B 2 128 ? 59.795 70.905 181.099 1.00 24.09 280 VAL B O 1
ATOM 1602 N N . GLY B 2 129 ? 58.190 71.576 179.682 1.00 29.99 281 GLY B N 1
ATOM 1603 C CA . GLY B 2 129 ? 59.128 71.963 178.632 1.00 27.56 281 GLY B CA 1
ATOM 1604 C C . GLY B 2 129 ? 59.511 73.430 178.677 1.00 32.22 281 GLY B C 1
ATOM 1605 O O . GLY B 2 129 ? 59.554 74.018 179.769 1.00 28.79 281 GLY B O 1
ATOM 1606 N N . PRO B 2 130 ? 59.860 74.012 177.509 1.00 31.45 282 PRO B N 1
ATOM 1607 C CA . PRO B 2 130 ? 60.177 75.440 177.414 1.00 25.57 282 PRO B CA 1
ATOM 1608 C C . PRO B 2 130 ? 59.034 76.224 178.044 1.00 28.68 282 PRO B C 1
ATOM 1609 O O . PRO B 2 130 ? 57.872 75.835 177.896 1.00 30.69 282 PRO B O 1
ATOM 1613 N N . LEU B 2 131 ? 59.350 77.315 178.724 1.00 29.82 283 LEU B N 1
ATOM 1614 C CA . LEU B 2 131 ? 58.337 78.131 179.372 1.00 26.26 283 LEU B CA 1
ATOM 1615 C C . LEU B 2 131 ? 58.401 79.555 178.847 1.00 31.24 283 LEU B C 1
ATOM 1616 O O . LEU B 2 131 ? 59.484 80.127 178.726 1.00 29.81 283 LEU B O 1
ATOM 1621 N N . VAL B 2 132 ? 57.243 80.113 178.508 1.00 25.93 284 VAL B N 1
ATOM 1622 C CA . VAL B 2 132 ? 57.164 81.494 178.085 1.00 26.00 284 VAL B CA 1
ATOM 1623 C C . VAL B 2 132 ? 56.301 82.234 179.093 1.00 27.48 284 VAL B C 1
ATOM 1624 O O . VAL B 2 132 ? 55.191 81.820 179.394 1.00 30.67 284 VAL B O 1
ATOM 1628 N N . VAL B 2 133 ? 56.846 83.278 179.691 1.00 26.52 285 VAL B N 1
ATOM 1629 C CA . VAL B 2 133 ? 56.087 84.054 180.647 1.00 22.27 285 VAL B CA 1
ATOM 1630 C C . VAL B 2 133 ? 55.733 85.398 180.017 1.00 26.89 285 VAL B C 1
ATOM 1631 O O . VAL B 2 133 ? 56.637 86.177 179.654 1.00 24.08 285 VAL B O 1
ATOM 1635 N N . LEU B 2 134 ? 54.442 85.701 179.905 1.00 26.59 286 LEU B N 1
ATOM 1636 C CA . LEU B 2 134 ? 54.014 86.985 179.348 1.00 20.17 286 LEU B CA 1
ATOM 1637 C C . LEU B 2 134 ? 53.690 87.918 180.498 1.00 25.24 286 LEU B C 1
ATOM 1638 O O . LEU B 2 134 ? 52.918 87.581 181.397 1.00 23.78 286 LEU B O 1
ATOM 1643 N N . LEU B 2 135 ? 54.307 89.099 180.457 1.00 27.08 287 LEU B N 1
ATOM 1644 C CA . LEU B 2 135 ? 54.133 90.111 181.492 1.00 24.86 287 LEU B CA 1
ATOM 1645 C C . LEU B 2 135 ? 53.556 91.384 180.854 1.00 27.01 287 LEU B C 1
ATOM 1646 O O . LEU B 2 135 ? 54.286 92.285 180.439 1.00 26.19 287 LEU B O 1
ATOM 1651 N N . PRO B 2 136 ? 52.226 91.440 180.741 1.00 27.41 288 PRO B N 1
ATOM 1652 C CA . PRO B 2 136 ? 51.559 92.531 180.030 1.00 23.51 288 PRO B CA 1
ATOM 1653 C C . PRO B 2 136 ? 51.267 93.691 180.955 1.00 23.14 288 PRO B C 1
ATOM 1654 O O . PRO B 2 136 ? 50.123 94.147 181.054 1.00 25.17 288 PRO B O 1
ATOM 1658 N N . LEU B 2 137 ? 52.306 94.149 181.637 1.00 22.48 289 LEU B N 1
ATOM 1659 C CA . LEU B 2 137 ? 52.185 95.168 182.673 1.00 23.04 289 LEU B CA 1
ATOM 1660 C C . LEU B 2 137 ? 53.466 95.995 182.794 1.00 25.31 289 LEU B C 1
ATOM 1661 O O . LEU B 2 137 ? 54.519 95.616 182.282 1.00 22.09 289 LEU B O 1
ATOM 1666 N N . ALA B 2 138 ? 53.372 97.109 183.503 1.00 26.78 290 ALA B N 1
ATOM 1667 C CA . ALA B 2 138 ? 54.506 98.004 183.679 1.00 22.51 290 ALA B CA 1
ATOM 1668 C C . ALA B 2 138 ? 54.296 98.906 184.884 1.00 21.73 290 ALA B C 1
ATOM 1669 O O . ALA B 2 138 ? 53.161 99.264 185.237 1.00 19.26 290 ALA B O 1
ATOM 1671 N N . GLY B 2 139 ? 55.405 99.228 185.530 1.00 18.65 291 GLY B N 1
ATOM 1672 C CA . GLY B 2 139 ? 55.473 100.235 186.570 1.00 17.83 291 GLY B CA 1
ATOM 1673 C C . GLY B 2 139 ? 56.756 100.991 186.262 1.00 22.74 291 GLY B C 1
ATOM 1674 O O . GLY B 2 139 ? 57.412 100.717 185.249 1.00 24.40 291 GLY B O 1
ATOM 1675 N N . GLY B 2 140 ? 57.177 101.856 187.172 1.00 17.66 292 GLY B N 1
ATOM 1676 C CA . GLY B 2 140 ? 58.440 102.548 187.042 1.00 19.10 292 GLY B CA 1
ATOM 1677 C C . GLY B 2 140 ? 59.620 101.614 187.197 1.00 25.08 292 GLY B C 1
ATOM 1678 O O . GLY B 2 140 ? 59.473 100.508 187.712 1.00 24.39 292 GLY B O 1
ATOM 1679 N N . TYR B 2 141 ? 60.806 102.088 186.823 1.00 24.57 293 TYR B N 1
ATOM 1680 C CA . TYR B 2 141 ? 62.003 101.293 186.979 1.00 24.88 293 TYR B CA 1
ATOM 1681 C C . TYR B 2 141 ? 62.089 100.703 188.382 1.00 27.15 293 TYR B C 1
ATOM 1682 O O . TYR B 2 141 ? 61.972 101.417 189.382 1.00 27.80 293 TYR B O 1
ATOM 1691 N N . SER B 2 142 ? 62.302 99.392 188.445 1.00 25.78 294 SER B N 1
ATOM 1692 C CA . SER B 2 142 ? 62.393 98.688 189.721 1.00 23.18 294 SER B CA 1
ATOM 1693 C C . SER B 2 142 ? 63.617 97.763 189.766 1.00 25.08 294 SER B C 1
ATOM 1694 O O . SER B 2 142 ? 63.751 96.831 188.964 1.00 27.59 294 SER B O 1
ATOM 1697 N N . ARG B 2 143 ? 64.505 98.009 190.717 1.00 25.18 295 ARG B N 1
ATOM 1698 C CA . ARG B 2 143 ? 65.694 97.181 190.844 1.00 27.26 295 ARG B CA 1
ATOM 1699 C C . ARG B 2 143 ? 65.350 95.726 191.150 1.00 24.56 295 ARG B C 1
ATOM 1700 O O . ARG B 2 143 ? 65.842 94.789 190.495 1.00 20.96 295 ARG B O 1
ATOM 1708 N N . VAL B 2 144 ? 64.441 95.546 192.099 1.00 25.79 296 VAL B N 1
ATOM 1709 C CA . VAL B 2 144 ? 64.046 94.200 192.509 1.00 24.36 296 VAL B CA 1
ATOM 1710 C C . VAL B 2 144 ? 63.270 93.420 191.434 1.00 25.04 296 VAL B C 1
ATOM 1711 O O . VAL B 2 144 ? 63.585 92.254 191.180 1.00 25.47 296 VAL B O 1
ATOM 1715 N N . LEU B 2 145 ? 62.319 94.056 190.749 1.00 25.97 297 LEU B N 1
ATOM 1716 C CA . LEU B 2 145 ? 61.615 93.354 189.682 1.00 23.66 297 LEU B CA 1
ATOM 1717 C C . LEU B 2 145 ? 62.511 92.959 188.526 1.00 28.06 297 LEU B C 1
ATOM 1718 O O . LEU B 2 145 ? 62.430 91.820 188.036 1.00 28.76 297 LEU B O 1
ATOM 1723 N N . ASN B 2 146 ? 63.433 93.848 188.174 1.00 25.65 298 ASN B N 1
ATOM 1724 C CA . ASN B 2 146 ? 64.413 93.600 187.111 1.00 27.53 298 ASN B CA 1
ATOM 1725 C C . ASN B 2 146 ? 65.344 92.470 187.530 1.00 23.49 298 ASN B C 1
ATOM 1726 O O . ASN B 2 146 ? 65.660 91.587 186.742 1.00 28.86 298 ASN B O 1
ATOM 1731 N N . ALA B 2 147 ? 65.770 92.485 188.782 1.00 20.52 299 ALA B N 1
ATOM 1732 C CA . ALA B 2 147 ? 66.625 91.417 189.294 1.00 26.09 299 ALA B CA 1
ATOM 1733 C C . ALA B 2 147 ? 65.929 90.042 189.274 1.00 27.46 299 ALA B C 1
ATOM 1734 O O . ALA B 2 147 ? 66.552 89.034 188.956 1.00 27.34 299 ALA B O 1
ATOM 1736 N N . ALA B 2 148 ? 64.658 90.007 189.663 1.00 24.13 300 ALA B N 1
ATOM 1737 C CA . ALA B 2 148 ? 63.866 88.783 189.654 1.00 23.07 300 ALA B CA 1
ATOM 1738 C C . ALA B 2 148 ? 63.673 88.200 188.269 1.00 25.71 300 ALA B C 1
ATOM 1739 O O . ALA B 2 148 ? 63.747 86.982 188.087 1.00 27.70 300 ALA B O 1
ATOM 1741 N N . CYS B 2 149 ? 63.393 89.065 187.301 1.00 25.18 301 CYS B N 1
ATOM 1742 C CA . CYS B 2 149 ? 63.231 88.646 185.915 1.00 25.50 301 CYS B CA 1
ATOM 1743 C C . CYS B 2 149 ? 64.521 88.039 185.379 1.00 26.65 301 CYS B C 1
ATOM 1744 O O . CYS B 2 149 ? 64.497 87.018 184.698 1.00 25.24 301 CYS B O 1
ATOM 1747 N N . GLN B 2 150 ? 65.639 88.703 185.654 1.00 26.68 302 GLN B N 1
ATOM 1748 C CA . GLN B 2 150 ? 66.950 88.215 185.240 1.00 30.06 302 GLN B CA 1
ATOM 1749 C C . GLN B 2 150 ? 67.255 86.834 185.802 1.00 30.79 302 GLN B C 1
ATOM 1750 O O . GLN B 2 150 ? 67.737 85.942 185.079 1.00 29.22 302 GLN B O 1
ATOM 1756 N N . ARG B 2 151 ? 66.985 86.658 187.088 1.00 26.97 303 ARG B N 1
ATOM 1757 C CA . ARG B 2 151 ? 67.165 85.356 187.723 1.00 31.55 303 ARG B CA 1
ATOM 1758 C C . ARG B 2 151 ? 66.228 84.319 187.112 1.00 32.02 303 ARG B C 1
ATOM 1759 O O . ARG B 2 151 ? 66.635 83.190 186.891 1.00 29.04 303 ARG B O 1
ATOM 1767 N N . LEU B 2 152 ? 64.971 84.689 186.853 1.00 30.37 304 LEU B N 1
ATOM 1768 C CA . LEU B 2 152 ? 64.043 83.746 186.222 1.00 27.82 304 LEU B CA 1
ATOM 1769 C C . LEU B 2 152 ? 64.534 83.394 184.800 1.00 37.38 304 LEU B C 1
ATOM 1770 O O . LEU B 2 152 ? 64.469 82.226 184.412 1.00 39.85 304 LEU B O 1
ATOM 1775 N N . ALA B 2 153 ? 65.078 84.366 184.053 1.00 32.79 305 ALA B N 1
ATOM 1776 C CA . ALA B 2 153 ? 65.601 84.110 182.695 1.00 31.76 305 ALA B CA 1
ATOM 1777 C C . ALA B 2 153 ? 66.856 83.229 182.719 1.00 38.21 305 ALA B C 1
ATOM 1778 O O . ALA B 2 153 ? 67.032 82.339 181.874 1.00 36.18 305 ALA B O 1
ATOM 1780 N N . ARG B 2 154 ? 67.754 83.511 183.654 1.00 34.90 306 ARG B N 1
ATOM 1781 C CA . ARG B 2 154 ? 68.949 82.702 183.803 1.00 34.71 306 ARG B CA 1
ATOM 1782 C C . ARG B 2 154 ? 68.622 81.263 184.211 1.00 37.09 306 ARG B C 1
ATOM 1783 O O . ARG B 2 154 ? 69.399 80.351 183.934 1.00 37.28 306 ARG B O 1
ATOM 1791 N N . ALA B 2 155 ? 67.466 81.057 184.846 1.00 35.59 307 ALA B N 1
ATOM 1792 C CA . ALA B 2 155 ? 67.006 79.709 185.216 1.00 32.09 307 ALA B CA 1
ATOM 1793 C C . ALA B 2 155 ? 66.478 78.950 183.997 1.00 34.17 307 ALA B C 1
ATOM 1794 O O . ALA B 2 155 ? 66.144 77.775 184.083 1.00 43.93 307 ALA B O 1
ATOM 1796 N N . GLY B 2 156 ? 66.339 79.653 182.881 1.00 34.31 308 GLY B N 1
ATOM 1797 C CA . GLY B 2 156 ? 65.940 79.048 181.626 1.00 33.09 308 GLY B CA 1
ATOM 1798 C C . GLY B 2 156 ? 64.545 79.412 181.156 1.00 33.51 308 GLY B C 1
ATOM 1799 O O . GLY B 2 156 ? 64.008 78.767 180.271 1.00 40.59 308 GLY B O 1
ATOM 1800 N N . VAL B 2 157 ? 63.968 80.476 181.700 1.00 32.46 309 VAL B N 1
ATOM 1801 C CA . VAL B 2 157 ? 62.609 80.835 181.349 1.00 29.85 309 VAL B CA 1
ATOM 1802 C C . VAL B 2 157 ? 62.598 82.045 180.415 1.00 30.06 309 VAL B C 1
ATOM 1803 O O . VAL B 2 157 ? 63.439 82.944 180.527 1.00 32.72 309 VAL B O 1
ATOM 1807 N N . VAL B 2 158 ? 61.726 82.005 179.414 1.00 27.77 310 VAL B N 1
ATOM 1808 C CA . VAL B 2 158 ? 61.574 83.127 178.487 1.00 31.52 310 VAL B CA 1
ATOM 1809 C C . VAL B 2 158 ? 60.523 84.143 178.945 1.00 28.92 310 VAL B C 1
ATOM 1810 O O . VAL B 2 158 ? 59.343 83.803 179.090 1.00 30.09 310 VAL B O 1
ATOM 1814 N N . LEU B 2 159 ? 60.933 85.386 179.135 1.00 24.17 311 LEU B N 1
ATOM 1815 C CA . LEU B 2 159 ? 59.998 86.429 179.553 1.00 25.04 311 LEU B CA 1
ATOM 1816 C C . LEU B 2 159 ? 59.741 87.420 178.429 1.00 23.88 311 LEU B C 1
ATOM 1817 O O . LEU B 2 159 ? 60.678 87.923 177.812 1.00 23.70 311 LEU B O 1
ATOM 1822 N N . VAL B 2 160 ? 58.467 87.678 178.155 1.00 25.19 312 VAL B N 1
ATOM 1823 C CA . VAL B 2 160 ? 58.085 88.658 177.151 1.00 23.98 312 VAL B CA 1
ATOM 1824 C C . VAL B 2 160 ? 57.298 89.752 177.845 1.00 21.55 312 VAL B C 1
ATOM 1825 O O . VAL B 2 160 ? 56.290 89.491 178.509 1.00 24.02 312 VAL B O 1
ATOM 1829 N N . THR B 2 161 ? 57.745 90.987 177.670 1.00 20.41 313 THR B N 1
ATOM 1830 C CA . THR B 2 161 ? 57.060 92.099 178.316 1.00 23.69 313 THR B CA 1
ATOM 1831 C C . THR B 2 161 ? 56.598 93.254 177.432 1.00 19.66 313 THR B C 1
ATOM 1832 O O . THR B 2 161 ? 57.099 93.484 176.340 1.00 22.10 313 THR B O 1
ATOM 1836 N N . ALA B 2 162 ? 55.636 93.998 177.945 1.00 19.35 314 ALA B N 1
ATOM 1837 C CA . ALA B 2 162 ? 55.162 95.177 177.270 1.00 17.80 314 ALA B CA 1
ATOM 1838 C C . ALA B 2 162 ? 56.152 96.322 177.437 1.00 18.65 314 ALA B C 1
ATOM 1839 O O . ALA B 2 162 ? 56.601 96.572 178.546 1.00 20.13 314 ALA B O 1
ATOM 1841 N N . ALA B 2 163 ? 56.455 97.039 176.354 1.00 17.50 315 ALA B N 1
ATOM 1842 C CA . ALA B 2 163 ? 57.315 98.225 176.426 1.00 20.91 315 ALA B CA 1
ATOM 1843 C C . ALA B 2 163 ? 56.735 99.350 177.318 1.00 22.05 315 ALA B C 1
ATOM 1844 O O . ALA B 2 163 ? 57.500 100.132 177.873 1.00 20.06 315 ALA B O 1
ATOM 1846 N N . GLY B 2 164 ? 55.400 99.457 177.408 1.00 16.74 316 GLY B N 1
ATOM 1847 C CA . GLY B 2 164 ? 54.756 100.540 178.133 1.00 18.69 316 GLY B CA 1
ATOM 1848 C C . GLY B 2 164 ? 54.001 101.507 177.235 1.00 22.02 316 GLY B C 1
ATOM 1849 O O . GLY B 2 164 ? 54.355 101.682 176.058 1.00 19.21 316 GLY B O 1
ATOM 1850 N N . ASN B 2 165 ? 52.999 102.181 177.793 1.00 22.68 317 ASN B N 1
ATOM 1851 C CA . ASN B 2 165 ? 52.113 102.984 176.961 1.00 21.15 317 ASN B CA 1
ATOM 1852 C C . ASN B 2 165 ? 52.202 104.504 177.083 1.00 22.72 317 ASN B C 1
ATOM 1853 O O . ASN B 2 165 ? 51.361 105.241 176.573 1.00 24.63 317 ASN B O 1
ATOM 1858 N N . PHE B 2 166 ? 53.289 104.973 177.643 1.00 24.50 318 PHE B N 1
ATOM 1859 C CA . PHE B 2 166 ? 53.433 106.382 177.952 1.00 22.65 318 PHE B CA 1
ATOM 1860 C C . PHE B 2 166 ? 54.249 107.203 176.979 1.00 21.32 318 PHE B C 1
ATOM 1861 O O . PHE B 2 166 ? 54.711 108.255 177.339 1.00 21.31 318 PHE B O 1
ATOM 1869 N N . ARG B 2 167 ? 54.444 106.706 175.765 1.00 25.33 319 ARG B N 1
ATOM 1870 C CA . ARG B 2 167 ? 55.230 107.421 174.763 1.00 23.84 319 ARG B CA 1
ATOM 1871 C C . ARG B 2 167 ? 56.551 107.980 175.338 1.00 23.58 319 ARG B C 1
ATOM 1872 O O . ARG B 2 167 ? 56.944 109.108 175.106 1.00 25.87 319 ARG B O 1
ATOM 1880 N N . ASP B 2 168 ? 57.280 107.085 175.967 1.00 20.56 320 ASP B N 1
ATOM 1881 C CA . ASP B 2 168 ? 58.432 107.396 176.756 1.00 22.26 320 ASP B CA 1
ATOM 1882 C C . ASP B 2 168 ? 59.538 106.364 176.531 1.00 22.88 320 ASP B C 1
ATOM 1883 O O . ASP B 2 168 ? 59.370 105.430 175.761 1.00 22.14 320 ASP B O 1
ATOM 1888 N N . ASP B 2 169 ? 60.700 106.598 177.129 1.00 26.27 321 ASP B N 1
ATOM 1889 C CA . ASP B 2 169 ? 61.829 105.694 177.025 1.00 24.28 321 ASP B CA 1
ATOM 1890 C C . ASP B 2 169 ? 61.491 104.457 177.890 1.00 27.16 321 ASP B C 1
ATOM 1891 O O . ASP B 2 169 ? 61.282 104.572 179.121 1.00 21.74 321 ASP B O 1
ATOM 1896 N N . ALA B 2 170 ? 61.392 103.290 177.247 1.00 23.56 322 ALA B N 1
ATOM 1897 C CA . ALA B 2 170 ? 61.136 102.035 177.964 1.00 19.98 322 ALA B CA 1
ATOM 1898 C C . ALA B 2 170 ? 62.124 101.699 179.076 1.00 21.33 322 ALA B C 1
ATOM 1899 O O . ALA B 2 170 ? 61.774 100.965 180.005 1.00 22.54 322 ALA B O 1
ATOM 1901 N N . CYS B 2 171 ? 63.351 102.214 178.991 1.00 21.92 323 CYS B N 1
ATOM 1902 C CA . CYS B 2 171 ? 64.354 101.990 180.040 1.00 22.54 323 CYS B CA 1
ATOM 1903 C C . CYS B 2 171 ? 63.949 102.543 181.403 1.00 22.87 323 CYS B C 1
ATOM 1904 O O . CYS B 2 171 ? 64.479 102.128 182.428 1.00 26.12 323 CYS B O 1
ATOM 1907 N N . LEU B 2 172 ? 62.944 103.407 181.427 1.00 20.86 324 LEU B N 1
ATOM 1908 C CA . LEU B 2 172 ? 62.510 103.989 182.679 1.00 21.71 324 LEU B CA 1
ATOM 1909 C C . LEU B 2 172 ? 61.415 103.171 183.347 1.00 21.03 324 LEU B C 1
ATOM 1910 O O . LEU B 2 172 ? 60.918 103.568 184.379 1.00 22.88 324 LEU B O 1
ATOM 1915 N N . TYR B 2 173 ? 61.032 102.040 182.751 1.00 22.46 325 TYR B N 1
ATOM 1916 C CA . TYR B 2 173 ? 59.907 101.241 183.262 1.00 23.97 325 TYR B CA 1
ATOM 1917 C C . TYR B 2 173 ? 60.368 99.817 183.521 1.00 22.97 325 TYR B C 1
ATOM 1918 O O . TYR B 2 173 ? 61.370 99.374 182.972 1.00 25.94 325 TYR B O 1
ATOM 1927 N N . SER B 2 174 ? 59.627 99.103 184.353 1.00 23.56 326 SER B N 1
ATOM 1928 C CA . SER B 2 174 ? 59.931 97.713 184.645 1.00 23.07 326 SER B CA 1
ATOM 1929 C C . SER B 2 174 ? 58.646 96.920 184.559 1.00 26.99 326 SER B C 1
ATOM 1930 O O . SER B 2 174 ? 57.571 97.418 184.912 1.00 25.68 326 SER B O 1
ATOM 1933 N N . PRO B 2 175 ? 58.746 95.663 184.125 1.00 28.89 327 PRO B N 1
ATOM 1934 C CA . PRO B 2 175 ? 59.959 94.933 183.727 1.00 24.15 327 PRO B CA 1
ATOM 1935 C C . PRO B 2 175 ? 60.520 95.251 182.329 1.00 25.91 327 PRO B C 1
ATOM 1936 O O . PRO B 2 175 ? 61.490 94.591 181.897 1.00 27.07 327 PRO B O 1
ATOM 1940 N N . ALA B 2 176 ? 59.958 96.240 181.637 1.00 23.09 328 ALA B N 1
ATOM 1941 C CA . ALA B 2 176 ? 60.421 96.580 180.283 1.00 22.60 328 ALA B CA 1
ATOM 1942 C C . ALA B 2 176 ? 61.953 96.793 180.186 1.00 27.88 328 ALA B C 1
ATOM 1943 O O . ALA B 2 176 ? 62.563 96.322 179.235 1.00 28.99 328 ALA B O 1
ATOM 1945 N N . SER B 2 177 ? 62.570 97.434 181.186 1.00 23.78 329 SER B N 1
ATOM 1946 C CA . SER B 2 177 ? 64.010 97.750 181.196 1.00 24.13 329 SER B CA 1
ATOM 1947 C C . SER B 2 177 ? 64.862 96.565 181.621 1.00 31.54 329 SER B C 1
ATOM 1948 O O . SER B 2 177 ? 66.087 96.595 181.510 1.00 36.55 329 SER B O 1
ATOM 1951 N N . ALA B 2 178 ? 64.216 95.545 182.163 1.00 30.22 330 ALA B N 1
ATOM 1952 C CA . ALA B 2 178 ? 64.896 94.331 182.648 1.00 30.98 330 ALA B CA 1
ATOM 1953 C C . ALA B 2 178 ? 65.732 93.511 181.690 1.00 37.72 330 ALA B C 1
ATOM 1954 O O . ALA B 2 178 ? 65.285 93.185 180.581 1.00 34.68 330 ALA B O 1
ATOM 1956 N N . PRO B 2 179 ? 67.039 93.453 181.978 1.00 50.46 331 PRO B N 1
ATOM 1957 C CA . PRO B 2 179 ? 67.990 92.741 181.132 1.00 44.68 331 PRO B CA 1
ATOM 1958 C C . PRO B 2 179 ? 67.470 91.300 180.931 1.00 43.28 331 PRO B C 1
ATOM 1959 O O . PRO B 2 179 ? 66.878 90.749 181.861 1.00 44.08 331 PRO B O 1
ATOM 1963 N N . GLU B 2 180 ? 67.667 90.727 179.754 1.00 38.89 332 GLU B N 1
ATOM 1964 C CA . GLU B 2 180 ? 67.240 89.364 179.418 1.00 45.55 332 GLU B CA 1
ATOM 1965 C C . GLU B 2 180 ? 65.737 89.197 179.090 1.00 36.90 332 GLU B C 1
ATOM 1966 O O . GLU B 2 180 ? 65.341 88.165 178.605 1.00 43.67 332 GLU B O 1
ATOM 1972 N N . VAL B 2 181 ? 64.872 90.128 179.429 1.00 39.30 333 VAL B N 1
ATOM 1973 C CA . VAL B 2 181 ? 63.472 89.944 179.036 1.00 30.44 333 VAL B CA 1
ATOM 1974 C C . VAL B 2 181 ? 63.292 90.437 177.566 1.00 32.68 333 VAL B C 1
ATOM 1975 O O . VAL B 2 181 ? 64.033 91.295 177.098 1.00 38.98 333 VAL B O 1
ATOM 1979 N N . ILE B 2 182 ? 62.340 89.890 176.822 1.00 30.06 334 ILE B N 1
ATOM 1980 C CA . ILE B 2 182 ? 62.067 90.396 175.483 1.00 23.65 334 ILE B CA 1
ATOM 1981 C C . ILE B 2 182 ? 61.036 91.525 175.623 1.00 25.13 334 ILE B C 1
ATOM 1982 O O . ILE B 2 182 ? 59.936 91.294 176.136 1.00 23.54 334 ILE B O 1
ATOM 1987 N N . THR B 2 183 ? 61.436 92.759 175.329 1.00 25.03 335 THR B N 1
ATOM 1988 C CA . THR B 2 183 ? 60.555 93.933 175.475 1.00 24.97 335 THR B CA 1
ATOM 1989 C C . THR B 2 183 ? 59.922 94.361 174.152 1.00 24.32 335 THR B C 1
ATOM 1990 O O . THR B 2 183 ? 60.665 94.592 173.176 1.00 20.97 335 THR B O 1
ATOM 1994 N N . VAL B 2 184 ? 58.582 94.428 174.116 1.00 16.89 336 VAL B N 1
ATOM 1995 C CA . VAL B 2 184 ? 57.817 94.695 172.891 1.00 18.72 336 VAL B CA 1
ATOM 1996 C C . VAL B 2 184 ? 56.964 96.007 172.804 1.00 23.39 336 VAL B C 1
ATOM 1997 O O . VAL B 2 184 ? 56.061 96.265 173.630 1.00 15.53 336 VAL B O 1
ATOM 2001 N N . GLY B 2 185 ? 57.227 96.799 171.767 1.00 18.89 337 GLY B N 1
ATOM 2002 C CA . GLY B 2 185 ? 56.469 98.011 171.489 1.00 17.39 337 GLY B CA 1
ATOM 2003 C C . GLY B 2 185 ? 55.364 97.776 170.474 1.00 21.18 337 GLY B C 1
ATOM 2004 O O . GLY B 2 185 ? 55.333 96.724 169.811 1.00 19.75 337 GLY B O 1
ATOM 2005 N N . ALA B 2 186 ? 54.453 98.738 170.337 1.00 18.76 338 ALA B N 1
ATOM 2006 C CA . ALA B 2 186 ? 53.296 98.515 169.490 1.00 18.06 338 ALA B CA 1
ATOM 2007 C C . ALA B 2 186 ? 53.230 99.405 168.275 1.00 20.94 338 ALA B C 1
ATOM 2008 O O . ALA B 2 186 ? 53.369 100.613 168.363 1.00 25.35 338 ALA B O 1
ATOM 2010 N N . THR B 2 187 ? 52.924 98.788 167.148 1.00 20.32 339 THR B N 1
ATOM 2011 C CA . THR B 2 187 ? 52.671 99.477 165.901 1.00 22.29 339 THR B CA 1
ATOM 2012 C C . THR B 2 187 ? 51.241 99.206 165.452 1.00 24.81 339 THR B C 1
ATOM 2013 O O . THR B 2 187 ? 50.612 98.229 165.892 1.00 25.10 339 THR B O 1
ATOM 2017 N N . ASN B 2 188 ? 50.750 100.049 164.549 1.00 27.89 340 ASN B N 1
ATOM 2018 C CA . ASN B 2 188 ? 49.387 99.955 164.028 1.00 26.18 340 ASN B CA 1
ATOM 2019 C C . ASN B 2 188 ? 49.342 99.391 162.601 1.00 25.68 340 ASN B C 1
ATOM 2020 O O . ASN B 2 188 ? 50.367 98.909 162.101 1.00 28.75 340 ASN B O 1
ATOM 2025 N N . ALA B 2 189 ? 48.169 99.418 161.960 1.00 25.30 341 ALA B N 1
ATOM 2026 C CA . ALA B 2 189 ? 48.011 98.837 160.615 1.00 27.49 341 ALA B CA 1
ATOM 2027 C C . ALA B 2 189 ? 48.871 99.542 159.570 1.00 31.64 341 ALA B C 1
ATOM 2028 O O . ALA B 2 189 ? 49.127 98.967 158.516 1.00 32.98 341 ALA B O 1
ATOM 2030 N N . GLN B 2 190 ? 49.274 100.786 159.825 1.00 30.59 342 GLN B N 1
ATOM 2031 C CA . GLN B 2 190 ? 50.165 101.504 158.899 1.00 32.98 342 GLN B CA 1
ATOM 2032 C C . GLN B 2 190 ? 51.638 101.312 159.296 1.00 38.10 342 GLN B C 1
ATOM 2033 O O . GLN B 2 190 ? 52.501 102.100 158.890 1.00 36.69 342 GLN B O 1
ATOM 2039 N N . ASP B 2 191 ? 51.903 100.326 160.156 1.00 29.15 343 ASP B N 1
ATOM 2040 C CA . ASP B 2 191 ? 53.253 100.044 160.639 1.00 35.64 343 ASP B CA 1
ATOM 2041 C C . ASP B 2 191 ? 53.879 101.289 161.307 1.00 39.06 343 ASP B C 1
ATOM 2042 O O . ASP B 2 191 ? 55.100 101.462 161.318 1.00 34.30 343 ASP B O 1
ATOM 2047 N N . GLN B 2 192 ? 53.039 102.180 161.821 1.00 29.01 344 GLN B N 1
ATOM 2048 C CA . GLN B 2 192 ? 53.549 103.356 162.486 1.00 30.95 344 GLN B CA 1
ATOM 2049 C C . GLN B 2 192 ? 53.330 103.122 163.990 1.00 32.67 344 GLN B C 1
ATOM 2050 O O . GLN B 2 192 ? 52.425 102.364 164.368 1.00 28.70 344 GLN B O 1
ATOM 2056 N N . PRO B 2 193 ? 54.204 103.681 164.846 1.00 31.93 345 PRO B N 1
ATOM 2057 C CA . PRO B 2 193 ? 54.084 103.517 166.304 1.00 26.61 345 PRO B CA 1
ATOM 2058 C C . PRO B 2 193 ? 52.749 104.023 166.823 1.00 27.97 345 PRO B C 1
ATOM 2059 O O . PRO B 2 193 ? 52.346 105.136 166.474 1.00 27.43 345 PRO B O 1
ATOM 2063 N N . VAL B 2 194 ? 52.105 103.244 167.690 1.00 26.66 346 VAL B N 1
ATOM 2064 C CA . VAL B 2 194 ? 50.816 103.631 168.255 1.00 28.06 346 VAL B CA 1
ATOM 2065 C C . VAL B 2 194 ? 50.956 104.904 169.087 1.00 32.14 346 VAL B C 1
ATOM 2066 O O . VAL B 2 194 ? 51.889 105.034 169.890 1.00 29.48 346 VAL B O 1
ATOM 2070 N N . THR B 2 195 ? 50.113 105.886 168.788 1.00 34.24 347 THR B N 1
ATOM 2071 C CA . THR B 2 195 ? 50.078 107.164 169.519 1.00 33.54 347 THR B CA 1
ATOM 2072 C C . THR B 2 195 ? 48.621 107.552 169.749 1.00 36.10 347 THR B C 1
ATOM 2073 O O . THR B 2 195 ? 47.749 107.249 168.936 1.00 38.66 347 THR B O 1
ATOM 2077 N N . LEU B 2 196 ? 48.360 108.151 170.899 1.00 39.05 348 LEU B N 1
ATOM 2078 C CA . LEU B 2 196 ? 47.039 108.642 171.285 1.00 36.74 348 LEU B CA 1
ATOM 2079 C C . LEU B 2 196 ? 47.306 109.818 172.203 1.00 33.00 348 LEU B C 1
ATOM 2080 O O . LEU B 2 196 ? 47.450 109.674 173.415 1.00 29.34 348 LEU B O 1
ATOM 2085 N N . GLY B 2 197 ? 47.446 110.974 171.569 1.00 37.48 349 GLY B N 1
ATOM 2086 C CA . GLY B 2 197 ? 47.807 112.217 172.223 1.00 31.98 349 GLY B CA 1
ATOM 2087 C C . GLY B 2 197 ? 49.171 112.088 172.858 1.00 30.76 349 GLY B C 1
ATOM 2088 O O . GLY B 2 197 ? 50.162 111.834 172.165 1.00 37.38 349 GLY B O 1
ATOM 2089 N N . THR B 2 198 ? 49.223 112.254 174.173 1.00 30.83 350 THR B N 1
ATOM 2090 C CA . THR B 2 198 ? 50.465 112.149 174.944 1.00 33.33 350 THR B CA 1
ATOM 2091 C C . THR B 2 198 ? 50.794 110.704 175.290 1.00 34.21 350 THR B C 1
ATOM 2092 O O . THR B 2 198 ? 51.811 110.420 175.917 1.00 38.16 350 THR B O 1
ATOM 2096 N N . LEU B 2 199 ? 49.897 109.797 174.935 1.00 32.60 351 LEU B N 1
ATOM 2097 C CA . LEU B 2 199 ? 50.086 108.396 175.244 1.00 28.33 351 LEU B CA 1
ATOM 2098 C C . LEU B 2 199 ? 50.466 107.702 173.943 1.00 26.04 351 LEU B C 1
ATOM 2099 O O . LEU B 2 199 ? 50.318 108.276 172.856 1.00 28.78 351 LEU B O 1
ATOM 2104 N N . GLY B 2 200 ? 50.973 106.483 174.060 1.00 17.19 352 GLY B N 1
ATOM 2105 C CA . GLY B 2 200 ? 51.414 105.720 172.914 1.00 20.96 352 GLY B CA 1
ATOM 2106 C C . GLY B 2 200 ? 52.562 104.784 173.259 1.00 23.87 352 GLY B C 1
ATOM 2107 O O . GLY B 2 200 ? 53.045 104.775 174.388 1.00 21.56 352 GLY B O 1
ATOM 2108 N N . THR B 2 201 ? 53.056 104.044 172.273 1.00 19.95 353 THR B N 1
ATOM 2109 C CA . THR B 2 201 ? 54.109 103.087 172.553 1.00 17.06 353 THR B CA 1
ATOM 2110 C C . THR B 2 201 ? 55.408 103.716 173.073 1.00 19.03 353 THR B C 1
ATOM 2111 O O . THR B 2 201 ? 55.848 104.777 172.611 1.00 17.54 353 THR B O 1
ATOM 2115 N N . ASN B 2 202 ? 55.946 103.097 174.115 1.00 17.08 354 ASN B N 1
ATOM 2116 C CA . ASN B 2 202 ? 57.283 103.402 174.583 1.00 18.62 354 ASN B CA 1
ATOM 2117 C C . ASN B 2 202 ? 58.282 102.984 173.513 1.00 20.36 354 ASN B C 1
ATOM 2118 O O . ASN B 2 202 ? 57.946 102.216 172.597 1.00 18.32 354 ASN B O 1
ATOM 2123 N N . PHE B 2 203 ? 59.489 103.533 173.599 1.00 18.47 355 PHE B N 1
ATOM 2124 C CA . PHE B 2 203 ? 60.490 103.283 172.583 1.00 20.53 355 PHE B CA 1
ATOM 2125 C C . PHE B 2 203 ? 61.888 103.232 173.207 1.00 22.01 355 PHE B C 1
ATOM 2126 O O . PHE B 2 203 ? 62.019 103.188 174.438 1.00 22.10 355 PHE B O 1
ATOM 2134 N N . GLY B 2 204 ? 62.922 103.337 172.373 1.00 23.15 356 GLY B N 1
ATOM 2135 C CA . GLY B 2 204 ? 64.289 103.349 172.871 1.00 23.03 356 GLY B CA 1
ATOM 2136 C C . GLY B 2 204 ? 65.077 102.045 172.835 1.00 25.84 356 GLY B C 1
ATOM 2137 O O . GLY B 2 204 ? 64.632 101.011 172.335 1.00 26.03 356 GLY B O 1
ATOM 2138 N N . ARG B 2 205 ? 66.282 102.094 173.379 1.00 27.89 357 ARG B N 1
ATOM 2139 C CA . ARG B 2 205 ? 67.183 100.946 173.318 1.00 30.12 357 ARG B CA 1
ATOM 2140 C C . ARG B 2 205 ? 66.760 99.714 174.141 1.00 27.42 357 ARG B C 1
ATOM 2141 O O . ARG B 2 205 ? 67.321 98.644 173.953 1.00 22.05 357 ARG B O 1
ATOM 2149 N N . CYS B 2 206 ? 65.863 99.881 175.111 1.00 24.58 358 CYS B N 1
ATOM 2150 C CA . CYS B 2 206 ? 65.393 98.739 175.904 1.00 27.43 358 CYS B CA 1
ATOM 2151 C C . CYS B 2 206 ? 64.276 97.980 175.185 1.00 25.83 358 CYS B C 1
ATOM 2152 O O . CYS B 2 206 ? 63.807 96.977 175.695 1.00 24.67 358 CYS B O 1
ATOM 2155 N N . VAL B 2 207 ? 63.770 98.517 174.073 1.00 24.03 359 VAL B N 1
ATOM 2156 C C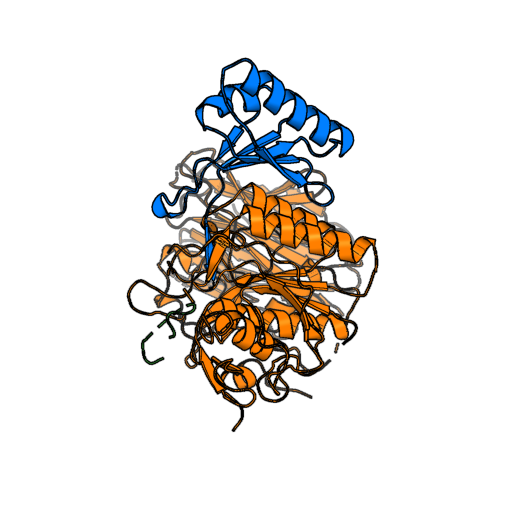A . VAL B 2 207 ? 62.739 97.828 173.286 1.00 23.60 359 VAL B CA 1
ATOM 2157 C C . VAL B 2 207 ? 63.421 96.894 172.284 1.00 24.31 359 VAL B C 1
ATOM 2158 O O . VAL B 2 207 ? 64.239 97.349 171.523 1.00 24.02 359 VAL B O 1
ATOM 2162 N N . ASP B 2 208 ? 63.055 95.616 172.233 1.00 26.09 360 ASP B N 1
ATOM 2163 C CA . ASP B 2 208 ? 63.702 94.681 171.291 1.00 24.89 360 ASP B CA 1
ATOM 2164 C C . ASP B 2 208 ? 63.051 94.746 169.915 1.00 25.69 360 ASP B C 1
ATOM 2165 O O . ASP B 2 208 ? 63.724 94.645 168.877 1.00 30.15 360 ASP B O 1
ATOM 2170 N N . LEU B 2 209 ? 61.738 94.929 169.897 1.00 22.22 361 LEU B N 1
ATOM 2171 C CA . LEU B 2 209 ? 61.017 94.989 168.631 1.00 23.58 361 LEU B CA 1
ATOM 2172 C C . LEU B 2 209 ? 59.586 95.465 168.822 1.00 19.17 361 LEU B C 1
ATOM 2173 O O . LEU B 2 209 ? 59.097 95.577 169.943 1.00 17.20 361 LEU B O 1
ATOM 2178 N N . PHE B 2 210 ? 58.900 95.663 167.705 1.00 19.24 362 PHE B N 1
ATOM 2179 C CA . PHE B 2 210 ? 57.498 96.044 167.720 1.00 20.06 362 PHE B CA 1
ATOM 2180 C C . PHE B 2 210 ? 56.630 94.923 167.168 1.00 20.58 362 PHE B C 1
ATOM 2181 O O . PHE B 2 210 ? 57.126 93.988 166.552 1.00 21.52 362 PHE B O 1
ATOM 2189 N N . ALA B 2 211 ? 55.349 94.979 167.481 1.00 17.65 363 ALA B N 1
ATOM 2190 C CA . ALA B 2 211 ? 54.392 94.017 166.972 1.00 21.15 363 ALA B CA 1
ATOM 2191 C C . ALA B 2 211 ? 53.024 94.708 166.895 1.00 22.02 363 ALA B C 1
ATOM 2192 O O . ALA B 2 211 ? 52.818 95.722 167.553 1.00 24.39 363 ALA B O 1
ATOM 2194 N N . PRO B 2 212 ? 52.082 94.167 166.109 1.00 23.14 364 PRO B N 1
ATOM 2195 C CA . PRO B 2 212 ? 50.737 94.780 166.045 1.00 22.17 364 PRO B CA 1
ATOM 2196 C C . PRO B 2 212 ? 50.126 95.024 167.406 1.00 20.02 364 PRO B C 1
ATOM 2197 O O . PRO B 2 212 ? 50.097 94.112 168.229 1.00 21.94 364 PRO B O 1
ATOM 2201 N N . GLY B 2 213 ? 49.755 96.277 167.683 1.00 20.41 365 GLY B N 1
ATOM 2202 C CA . GLY B 2 213 ? 49.226 96.633 169.004 1.00 20.19 365 GLY B CA 1
ATOM 2203 C C . GLY B 2 213 ? 48.080 97.625 169.057 1.00 21.53 365 GLY B C 1
ATOM 2204 O O . GLY B 2 213 ? 47.742 98.191 170.108 1.00 24.20 365 GLY B O 1
ATOM 2205 N N . GLU B 2 214 ? 47.497 97.862 167.903 1.00 20.05 366 GLU B N 1
ATOM 2206 C CA . GLU B 2 214 ? 46.360 98.730 167.780 1.00 24.20 366 GLU B CA 1
ATOM 2207 C C . GLU B 2 214 ? 45.284 98.029 167.023 1.00 24.40 366 GLU B C 1
ATOM 2208 O O . GLU B 2 214 ? 45.554 97.386 166.008 1.00 29.40 366 GLU B O 1
ATOM 2214 N N . ASP B 2 215 ? 44.077 98.102 167.567 1.00 23.82 367 ASP B N 1
ATOM 2215 C CA . ASP B 2 215 ? 42.920 97.511 166.929 1.00 23.47 367 ASP B CA 1
ATOM 2216 C C . ASP B 2 215 ? 43.153 96.024 166.722 1.00 25.05 367 ASP B C 1
ATOM 2217 O O . ASP B 2 215 ? 43.237 95.522 165.594 1.00 28.14 367 ASP B O 1
ATOM 2222 N N . ILE B 2 216 ? 43.405 95.354 167.846 1.00 24.25 368 ILE B N 1
ATOM 2223 C CA . ILE B 2 216 ? 43.678 93.922 167.853 1.00 23.90 368 ILE B CA 1
ATOM 2224 C C . ILE B 2 216 ? 42.406 93.171 168.260 1.00 24.36 368 ILE B C 1
ATOM 2225 O O . ILE B 2 216 ? 41.968 93.254 169.395 1.00 19.66 368 ILE B O 1
ATOM 2230 N N . ILE B 2 217 ? 41.777 92.482 167.325 1.00 25.10 369 ILE B N 1
ATOM 2231 C CA . ILE B 2 217 ? 40.578 91.723 167.661 1.00 28.97 369 ILE B CA 1
ATOM 2232 C C . ILE B 2 217 ? 40.895 90.475 168.555 1.00 28.48 369 ILE B C 1
ATOM 2233 O O . ILE B 2 217 ? 41.854 89.743 168.314 1.00 31.81 369 ILE B O 1
ATOM 2238 N N . GLY B 2 218 ? 40.126 90.290 169.626 1.00 28.22 370 GLY B N 1
ATOM 2239 C CA . GLY B 2 218 ? 40.280 89.151 170.519 1.00 23.14 370 GLY B CA 1
ATOM 2240 C C . GLY B 2 218 ? 39.067 88.916 171.422 1.00 26.60 370 GLY B C 1
ATOM 2241 O O . GLY B 2 218 ? 38.107 89.696 171.439 1.00 25.29 370 GLY B O 1
ATOM 2242 N N . ALA B 2 219 ? 39.087 87.794 172.131 1.00 27.57 371 ALA B N 1
ATOM 2243 C CA . ALA B 2 219 ? 38.028 87.409 173.069 1.00 25.25 371 ALA B CA 1
ATOM 2244 C C . ALA B 2 219 ? 37.563 88.523 173.989 1.00 26.11 371 ALA B C 1
ATOM 2245 O O . ALA B 2 219 ? 38.360 89.157 174.656 1.00 25.00 371 ALA B O 1
ATOM 2247 N N . SER B 2 220 ? 36.256 88.723 174.065 1.00 29.66 372 SER B N 1
ATOM 2248 C CA . SER B 2 220 ? 35.711 89.715 174.968 1.00 30.84 372 SER B CA 1
ATOM 2249 C C . SER B 2 220 ? 35.075 88.949 176.106 1.00 33.31 372 SER B C 1
ATOM 2250 O O . SER B 2 220 ? 34.308 88.033 175.865 1.00 34.79 372 SER B O 1
ATOM 2253 N N . SER B 2 221 ? 35.396 89.325 177.342 1.00 31.05 373 SER B N 1
ATOM 2254 C CA . SER B 2 221 ? 34.846 88.656 178.518 1.00 37.79 373 SER B CA 1
ATOM 2255 C C . SER B 2 221 ? 33.426 89.109 178.810 1.00 43.65 373 SER B C 1
ATOM 2256 O O . SER B 2 221 ? 32.840 88.741 179.824 1.00 37.59 373 SER B O 1
ATOM 2259 N N . ASP B 2 222 ? 32.884 89.888 177.887 1.00 41.54 374 ASP B N 1
ATOM 2260 C CA . ASP B 2 222 ? 31.532 90.401 177.963 1.00 43.79 374 ASP B CA 1
ATOM 2261 C C . ASP B 2 222 ? 30.533 89.206 177.829 1.00 43.01 374 ASP B C 1
ATOM 2262 O O . ASP B 2 222 ? 29.534 89.150 178.543 1.00 43.95 374 ASP B O 1
ATOM 2267 N N . CYS B 2 223 ? 30.771 88.305 176.869 1.00 39.14 375 CYS B N 1
ATOM 2268 C CA . CYS B 2 223 ? 29.979 87.076 176.686 1.00 37.79 375 CYS B CA 1
ATOM 2269 C C . CYS B 2 223 ? 30.900 85.961 176.162 1.00 39.41 375 CYS B C 1
ATOM 2270 O O . CYS B 2 223 ? 31.907 86.248 175.530 1.00 38.53 375 CYS B O 1
ATOM 2273 N N . SER B 2 224 ? 30.594 84.700 176.473 1.00 38.22 376 SER B N 1
ATOM 2274 C CA . SER B 2 224 ? 31.461 83.576 176.091 1.00 41.29 376 SER B CA 1
ATOM 2275 C C . SER B 2 224 ? 31.821 83.427 174.600 1.00 37.58 376 SER B C 1
ATOM 2276 O O . SER B 2 224 ? 32.715 82.648 174.264 1.00 40.42 376 SER B O 1
ATOM 2279 N N . THR B 2 225 ? 31.122 84.117 173.707 1.00 34.14 377 THR B N 1
ATOM 2280 C CA . THR B 2 225 ? 31.452 84.031 172.281 1.00 39.21 377 THR B CA 1
ATOM 2281 C C . THR B 2 225 ? 31.749 85.401 171.662 1.00 38.21 377 THR B C 1
ATOM 2282 O O . THR B 2 225 ? 31.984 85.496 170.460 1.00 37.92 377 THR B O 1
ATOM 2286 N N . CYS B 2 226 ? 31.700 86.448 172.486 1.00 32.21 378 CYS B N 1
ATOM 2287 C CA . CYS B 2 226 ? 31.900 87.844 172.067 1.00 35.14 378 CYS B CA 1
ATOM 2288 C C . CYS B 2 226 ? 33.361 88.237 171.743 1.00 38.51 378 CYS B C 1
ATOM 2289 O O . CYS B 2 226 ? 34.324 87.677 172.282 1.00 33.69 378 CYS B O 1
ATOM 2292 N N . PHE B 2 227 ? 33.508 89.176 170.814 1.00 37.34 379 PHE B N 1
ATOM 2293 C CA . PHE B 2 227 ? 34.811 89.706 170.429 1.00 31.11 379 PHE B CA 1
ATOM 2294 C C . PHE B 2 227 ? 34.900 91.223 170.521 1.00 33.44 379 PHE B C 1
ATOM 2295 O O . PHE B 2 227 ? 33.937 91.953 170.279 1.00 29.48 379 PHE B O 1
ATOM 2303 N N . VAL B 2 228 ? 36.082 91.689 170.905 1.00 33.34 380 VAL B N 1
ATOM 2304 C CA . VAL B 2 228 ? 36.325 93.112 171.051 1.00 29.50 380 VAL B CA 1
ATOM 2305 C C . VAL B 2 228 ? 37.692 93.458 170.519 1.00 26.57 380 VAL B C 1
ATOM 2306 O O . VAL B 2 228 ? 38.611 92.635 170.518 1.00 29.65 380 VAL B O 1
ATOM 2310 N N . SER B 2 229 ? 37.827 94.680 170.039 1.00 28.21 381 SER B N 1
ATOM 2311 C CA . SER B 2 229 ? 39.119 95.151 169.574 1.00 29.93 381 SER B CA 1
ATOM 2312 C C . SER B 2 229 ? 39.808 95.988 170.684 1.00 27.05 381 SER B C 1
ATOM 2313 O O . SER B 2 229 ? 39.195 96.870 171.257 1.00 27.16 381 SER B O 1
ATOM 2316 N N . GLN B 2 230 ? 41.044 95.640 171.041 1.00 25.61 382 GLN B N 1
ATOM 2317 C CA . GLN B 2 230 ? 41.807 96.381 172.052 1.00 26.89 382 GLN B CA 1
ATOM 2318 C C . GLN B 2 230 ? 43.185 96.798 171.536 1.00 23.63 382 GLN B C 1
ATOM 2319 O O . GLN B 2 230 ? 43.660 96.277 170.525 1.00 23.41 382 GLN B O 1
ATOM 2325 N N . SER B 2 231 ? 43.772 97.802 172.186 1.00 20.35 383 SER B N 1
ATOM 2326 C CA . SER B 2 231 ? 45.094 98.338 171.838 1.00 23.85 383 SER B CA 1
ATOM 2327 C C . SER B 2 231 ? 46.042 98.426 173.050 1.00 27.06 383 SER B C 1
ATOM 2328 O O . SER B 2 231 ? 45.600 98.696 174.188 1.00 19.26 383 SER B O 1
ATOM 2331 N N . GLY B 2 232 ? 47.339 98.199 172.810 1.00 20.30 384 GLY B N 1
ATOM 2332 C CA . GLY B 2 232 ? 48.303 98.243 173.894 1.00 20.58 384 GLY B CA 1
ATOM 2333 C C . GLY B 2 232 ? 49.636 97.605 173.570 1.00 21.76 384 GLY B C 1
ATOM 2334 O O . GLY B 2 232 ? 49.756 96.826 172.620 1.00 19.96 384 GLY B O 1
ATOM 2335 N N . THR B 2 233 ? 50.660 97.941 174.346 1.00 22.19 385 THR B N 1
ATOM 2336 C CA . THR B 2 233 ? 51.939 97.250 174.199 1.00 19.41 385 THR B CA 1
ATOM 2337 C C . THR B 2 233 ? 51.788 95.825 174.717 1.00 19.36 385 THR B C 1
ATOM 2338 O O . THR B 2 233 ? 52.550 94.962 174.316 1.00 21.18 385 THR B O 1
ATOM 2342 N N . SER B 2 234 ? 50.768 95.556 175.542 1.00 18.60 386 SER B N 1
ATOM 2343 C CA . SER B 2 234 ? 50.499 94.172 175.974 1.00 19.72 386 SER B CA 1
ATOM 2344 C C . SER B 2 234 ? 49.987 93.310 174.806 1.00 22.95 386 SER B C 1
ATOM 2345 O O . SER B 2 234 ? 50.406 92.145 174.661 1.00 21.85 386 SER B O 1
ATOM 2348 N N . GLN B 2 235 ? 49.104 93.876 173.972 1.00 18.88 387 GLN B N 1
ATOM 2349 C CA . GLN B 2 235 ? 48.603 93.164 172.790 1.00 22.81 387 GLN B CA 1
ATOM 2350 C C . GLN B 2 235 ? 49.766 92.840 171.878 1.00 20.07 387 GLN B C 1
ATOM 2351 O O . GLN B 2 235 ? 49.833 91.760 171.319 1.00 20.76 387 GLN B O 1
ATOM 2357 N N . ALA B 2 236 ? 50.693 93.785 171.776 1.00 20.66 388 ALA B N 1
ATOM 2358 C CA . ALA B 2 236 ? 51.888 93.646 170.968 1.00 20.22 388 ALA B CA 1
ATOM 2359 C C . ALA B 2 236 ? 52.784 92.550 171.567 1.00 20.76 388 ALA B C 1
ATOM 2360 O O . ALA B 2 236 ? 53.321 91.728 170.855 1.00 24.81 388 ALA B O 1
ATOM 2362 N N . ALA B 2 237 ? 52.966 92.568 172.877 1.00 19.20 389 ALA B N 1
ATOM 2363 C CA . ALA B 2 237 ? 53.766 91.566 173.570 1.00 18.42 389 ALA B CA 1
ATOM 2364 C C . ALA B 2 237 ? 53.156 90.167 173.402 1.00 21.75 389 ALA B C 1
ATOM 2365 O O . ALA B 2 237 ? 53.878 89.170 173.314 1.00 21.09 389 ALA B O 1
ATOM 2367 N N . ALA B 2 238 ? 51.821 90.104 173.389 1.00 23.64 390 ALA B N 1
ATOM 2368 C CA . ALA B 2 238 ? 51.083 88.845 173.241 1.00 21.63 390 ALA B CA 1
ATOM 2369 C C . ALA B 2 238 ? 51.397 88.231 171.874 1.00 20.40 390 ALA B C 1
ATOM 2370 O O . ALA B 2 238 ? 51.478 87.014 171.751 1.00 19.77 390 ALA B O 1
ATOM 2372 N N . HIS B 2 239 ? 51.552 89.054 170.839 1.00 22.04 391 HIS B N 1
ATOM 2373 C CA . HIS B 2 239 ? 51.928 88.492 169.534 1.00 23.04 391 HIS B CA 1
ATOM 2374 C C . HIS B 2 239 ? 53.296 87.837 169.585 1.00 26.83 391 HIS B C 1
ATOM 2375 O O . HIS B 2 239 ? 53.489 86.756 168.992 1.00 24.59 391 HIS B O 1
ATOM 2382 N N . VAL B 2 240 ? 54.238 88.473 170.295 1.00 22.16 392 VAL B N 1
ATOM 2383 C CA . VAL B 2 240 ? 55.608 87.955 170.422 1.00 20.97 392 VAL B CA 1
ATOM 2384 C C . VAL B 2 240 ? 55.640 86.682 171.261 1.00 21.76 392 VAL B C 1
ATOM 2385 O O . VAL B 2 240 ? 56.337 85.723 170.928 1.00 24.40 392 VAL B O 1
ATOM 2389 N N . ALA B 2 241 ? 54.855 86.653 172.331 1.00 22.37 393 ALA B N 1
ATOM 2390 C CA . ALA B 2 241 ? 54.768 85.435 173.136 1.00 23.69 393 ALA B CA 1
ATOM 2391 C C . ALA B 2 241 ? 54.243 84.247 172.319 1.00 26.24 393 ALA B C 1
ATOM 2392 O O . ALA B 2 241 ? 54.800 83.159 172.431 1.00 23.22 393 ALA B O 1
ATOM 2394 N N . GLY B 2 242 ? 53.261 84.477 171.437 1.00 24.77 394 GLY B N 1
ATOM 2395 C CA . GLY B 2 242 ? 52.760 83.441 170.541 1.00 24.04 394 GLY B CA 1
ATOM 2396 C C . GLY B 2 242 ? 53.785 83.027 169.486 1.00 24.50 394 GLY B C 1
ATOM 2397 O O . GLY B 2 242 ? 53.954 81.853 169.211 1.00 25.84 394 GLY B O 1
ATOM 2398 N N . ILE B 2 243 ? 54.488 83.989 168.912 1.00 21.76 395 ILE B N 1
ATOM 2399 C CA . ILE B 2 243 ? 55.545 83.669 167.976 1.00 21.71 395 ILE B CA 1
ATOM 2400 C C . ILE B 2 243 ? 56.609 82.874 168.754 1.00 28.15 395 ILE B C 1
ATOM 2401 O O . ILE B 2 243 ? 57.066 81.815 168.278 1.00 27.35 395 ILE B O 1
ATOM 2406 N N . ALA B 2 244 ? 57.029 83.396 169.917 1.00 23.12 396 ALA B N 1
ATOM 2407 C CA . ALA B 2 244 ? 58.022 82.702 170.752 1.00 29.73 396 ALA B CA 1
ATOM 2408 C C . ALA B 2 244 ? 57.564 81.265 171.087 1.00 28.58 396 ALA B C 1
ATOM 2409 O O . ALA B 2 244 ? 58.373 80.330 171.036 1.00 28.60 396 ALA B O 1
ATOM 2411 N N . ALA B 2 245 ? 56.295 81.094 171.472 1.00 22.91 397 ALA B N 1
ATOM 2412 C CA . ALA B 2 245 ? 55.818 79.745 171.804 1.00 29.66 397 ALA B CA 1
ATOM 2413 C C . ALA B 2 245 ? 55.936 78.804 170.634 1.00 34.50 397 ALA B C 1
ATOM 2414 O O . ALA B 2 245 ? 56.317 77.653 170.790 1.00 39.84 397 ALA B O 1
ATOM 2416 N N . MET B 2 246 ? 55.628 79.306 169.455 1.00 32.18 398 MET B N 1
ATOM 2417 C CA . MET B 2 246 ? 55.741 78.503 168.256 1.00 31.84 398 MET B CA 1
ATOM 2418 C C . MET B 2 246 ? 57.181 78.165 167.899 1.00 33.00 398 MET B C 1
ATOM 2419 O O . MET B 2 246 ? 57.483 77.019 167.529 1.00 31.00 398 MET B O 1
ATOM 2424 N N . MET B 2 247 ? 58.073 79.144 168.040 1.00 30.50 399 MET B N 1
ATOM 2425 C CA . MET B 2 247 ? 59.490 78.926 167.740 1.00 25.22 399 MET B CA 1
ATOM 2426 C C . MET B 2 247 ? 60.124 77.909 168.690 1.00 30.37 399 MET B C 1
ATOM 2427 O O . MET B 2 247 ? 60.942 77.105 168.257 1.00 29.58 399 MET B O 1
ATOM 2432 N N . LEU B 2 248 ? 59.734 77.928 169.963 1.00 30.36 400 LEU B N 1
ATOM 2433 C CA . LEU B 2 248 ? 60.237 76.965 170.928 1.00 29.65 400 LEU B CA 1
ATOM 2434 C C . LEU B 2 248 ? 59.657 75.600 170.701 1.00 32.01 400 LEU B C 1
ATOM 2435 O O . LEU B 2 248 ? 60.255 74.631 171.122 1.00 34.89 400 LEU B O 1
ATOM 2440 N N . SER B 2 249 ? 58.489 75.513 170.073 1.00 34.03 401 SER B N 1
ATOM 2441 C CA . SER B 2 249 ? 57.918 74.212 169.740 1.00 34.21 401 SER B CA 1
ATOM 2442 C C . SER B 2 249 ? 58.761 73.579 168.643 1.00 35.83 401 SER B C 1
ATOM 2443 O O . SER B 2 249 ? 59.006 72.380 168.664 1.00 39.75 401 SER B O 1
ATOM 2446 N N . ALA B 2 250 ? 59.242 74.387 167.707 1.00 35.21 402 ALA B N 1
ATOM 2447 C CA . ALA B 2 250 ? 60.056 73.852 166.633 1.00 38.10 402 ALA B CA 1
ATOM 2448 C C . ALA B 2 250 ? 61.475 73.567 167.107 1.00 34.54 402 ALA B C 1
ATOM 2449 O O . ALA B 2 250 ? 62.092 72.606 166.671 1.00 36.07 402 ALA B O 1
ATOM 2451 N N . GLU B 2 251 ? 62.002 74.433 167.961 1.00 34.61 403 GLU B N 1
ATOM 2452 C CA . GLU B 2 251 ? 63.362 74.308 168.481 1.00 28.49 403 GLU B CA 1
ATOM 2453 C C . GLU B 2 251 ? 63.377 74.434 169.997 1.00 33.33 403 GLU B C 1
ATOM 2454 O O . GLU B 2 251 ? 63.774 75.469 170.530 1.00 35.10 403 GLU B O 1
ATOM 2460 N N . PRO B 2 252 ? 62.945 73.387 170.705 1.00 36.19 404 PRO B N 1
ATOM 2461 C CA . PRO B 2 252 ? 62.824 73.442 172.166 1.00 30.32 404 PRO B CA 1
ATOM 2462 C C . PRO B 2 252 ? 64.123 73.750 172.902 1.00 30.54 404 PRO B C 1
ATOM 2463 O O . PRO B 2 252 ? 64.074 74.206 174.043 1.00 35.71 404 PRO B O 1
ATOM 2467 N N . GLU B 2 253 ? 65.259 73.506 172.264 1.00 32.61 405 GLU B N 1
ATOM 2468 C CA . GLU B 2 253 ? 66.564 73.691 172.889 1.00 33.14 405 GLU B CA 1
ATOM 2469 C C . GLU B 2 253 ? 67.089 75.134 172.835 1.00 32.30 405 GLU B C 1
ATOM 2470 O O . GLU B 2 253 ? 68.146 75.420 173.388 1.00 34.41 405 GLU B O 1
ATOM 2476 N N . LEU B 2 254 ? 66.396 76.025 172.130 1.00 29.54 406 LEU B N 1
ATOM 2477 C CA . LEU B 2 254 ? 66.827 77.422 172.036 1.00 36.88 406 LEU B CA 1
ATOM 2478 C C . LEU B 2 254 ? 67.156 78.097 173.361 1.00 36.80 406 LEU B C 1
ATOM 2479 O O . LEU B 2 254 ? 66.432 77.961 174.337 1.00 32.20 406 LEU B O 1
ATOM 2484 N N . THR B 2 255 ? 68.256 78.835 173.382 1.00 38.05 407 THR B N 1
ATOM 2485 C CA . THR B 2 255 ? 68.523 79.673 174.533 1.00 36.97 407 THR B CA 1
ATOM 2486 C C . THR B 2 255 ? 67.775 80.994 174.272 1.00 36.08 407 THR B C 1
ATOM 2487 O O . THR B 2 255 ? 67.284 81.256 173.161 1.00 33.85 407 THR B O 1
ATOM 2491 N N . LEU B 2 256 ? 67.620 81.789 175.314 1.00 34.15 408 LEU B N 1
ATOM 2492 C CA . LEU B 2 256 ? 66.954 83.069 175.204 1.00 28.24 408 LEU B CA 1
ATOM 2493 C C . LEU B 2 256 ? 67.636 83.932 174.116 1.00 36.62 408 LEU B C 1
ATOM 2494 O O . LEU B 2 256 ? 66.968 84.622 173.342 1.00 35.14 408 LEU B O 1
ATOM 2499 N N . ALA B 2 257 ? 68.969 83.927 174.089 1.00 32.75 409 ALA B N 1
ATOM 2500 C CA . ALA B 2 257 ? 69.703 84.683 173.084 1.00 31.39 409 ALA B CA 1
ATOM 2501 C C . ALA B 2 257 ? 69.407 84.163 171.681 1.00 34.54 409 ALA B C 1
ATOM 2502 O O . ALA B 2 257 ? 69.325 84.936 170.723 1.00 33.59 409 ALA B O 1
ATOM 2504 N N . GLU B 2 258 ? 69.274 82.847 171.547 1.00 36.99 410 GLU B N 1
ATOM 2505 C CA . GLU B 2 258 ? 68.949 82.258 170.251 1.00 31.65 410 GLU B CA 1
ATOM 2506 C C . GLU B 2 258 ? 67.529 82.585 169.809 1.00 32.74 410 GLU B C 1
ATOM 2507 O O . GLU B 2 258 ? 67.297 82.814 168.624 1.00 32.02 410 GLU B O 1
ATOM 2513 N N . LEU B 2 259 ? 66.601 82.665 170.763 1.00 31.86 411 LEU B N 1
ATOM 2514 C CA . LEU B 2 259 ? 65.219 83.026 170.460 1.00 30.99 411 LEU B CA 1
ATOM 2515 C C . LEU B 2 259 ? 65.171 84.503 170.050 1.00 29.06 411 LEU B C 1
ATOM 2516 O O . LEU B 2 259 ? 64.559 84.845 169.040 1.00 29.79 411 LEU B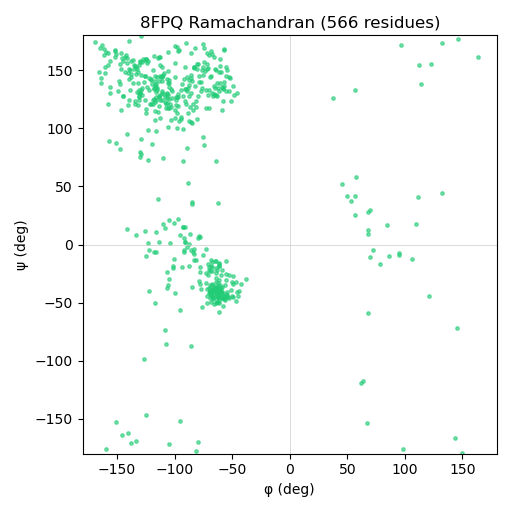 O 1
ATOM 2521 N N . ARG B 2 260 ? 65.846 85.370 170.796 1.00 26.97 412 ARG B N 1
ATOM 2522 C CA . ARG B 2 260 ? 65.898 86.785 170.444 1.00 27.19 412 ARG B CA 1
ATOM 2523 C C . ARG B 2 260 ? 66.473 87.043 169.051 1.00 26.03 412 ARG B C 1
ATOM 2524 O O . ARG B 2 260 ? 65.938 87.870 168.307 1.00 24.70 412 ARG B O 1
ATOM 2532 N N . GLN B 2 261 ? 67.566 86.373 168.699 1.00 25.54 413 GLN B N 1
ATOM 2533 C CA . GLN B 2 261 ? 68.169 86.553 167.377 1.00 25.94 413 GLN B CA 1
ATOM 2534 C C . GLN B 2 261 ? 67.231 86.089 166.243 1.00 24.33 413 GLN B C 1
ATOM 2535 O O . GLN B 2 261 ? 67.251 86.626 165.142 1.00 23.66 413 GLN B O 1
ATOM 2541 N N . ARG B 2 262 ? 66.418 85.082 166.504 1.00 22.40 414 ARG B N 1
ATOM 2542 C CA . ARG B 2 262 ? 65.452 84.653 165.505 1.00 25.97 414 ARG B CA 1
ATOM 2543 C C . ARG B 2 262 ? 64.307 85.626 165.331 1.00 24.54 414 ARG B C 1
ATOM 2544 O O . ARG B 2 262 ? 63.933 85.928 164.205 1.00 26.63 414 ARG B O 1
ATOM 2552 N N . LEU B 2 263 ? 63.767 86.113 166.447 1.00 23.52 415 LEU B N 1
ATOM 2553 C CA . LEU B 2 263 ? 62.706 87.115 166.444 1.00 26.49 415 LEU B CA 1
ATOM 2554 C C . LEU B 2 263 ? 63.088 88.327 165.612 1.00 26.95 415 LEU B C 1
ATOM 2555 O O . LEU B 2 263 ? 62.281 88.839 164.819 1.00 26.74 415 LEU B O 1
ATOM 2560 N N . ILE B 2 264 ? 64.315 88.790 165.827 1.00 27.24 416 ILE B N 1
ATOM 2561 C CA . ILE B 2 264 ? 64.891 89.923 165.106 1.00 25.22 416 ILE B CA 1
ATOM 2562 C C . ILE B 2 264 ? 65.082 89.546 163.630 1.00 28.67 416 ILE B C 1
ATOM 2563 O O . ILE B 2 264 ? 64.720 90.292 162.713 1.00 28.34 416 ILE B O 1
ATOM 2568 N N . HIS B 2 265 ? 65.659 88.368 163.404 1.00 23.65 417 HIS B N 1
ATOM 2569 C CA . HIS B 2 265 ? 65.987 87.964 162.048 1.00 28.12 417 HIS B CA 1
ATOM 2570 C C . HIS B 2 265 ? 64.709 87.786 161.210 1.00 27.13 417 HIS B C 1
ATOM 2571 O O . HIS B 2 265 ? 64.695 88.096 160.026 1.00 26.63 417 HIS B O 1
ATOM 2578 N N . PHE B 2 266 ? 63.655 87.237 161.798 1.00 25.90 418 PHE B N 1
ATOM 2579 C CA . PHE B 2 266 ? 62.391 87.048 161.065 1.00 30.40 418 PHE B CA 1
ATOM 2580 C C . PHE B 2 266 ? 61.451 88.247 160.978 1.00 24.75 418 PHE B C 1
ATOM 2581 O O . PHE B 2 266 ? 60.457 88.208 160.249 1.00 23.85 418 PHE B O 1
ATOM 2589 N N . SER B 2 267 ? 61.719 89.261 161.779 1.00 22.48 419 SER B N 1
ATOM 2590 C CA . SER B 2 267 ? 60.965 90.502 161.753 1.00 24.30 419 SER B CA 1
ATOM 2591 C C . SER B 2 267 ? 60.992 91.252 160.429 1.00 26.26 419 SER B C 1
ATOM 2592 O O . SER B 2 267 ? 61.912 91.113 159.620 1.00 24.48 419 SER B O 1
ATOM 2595 N N . ALA B 2 268 ? 59.950 92.035 160.198 1.00 24.33 420 ALA B N 1
ATOM 2596 C CA . ALA B 2 268 ? 59.977 92.911 159.049 1.00 24.52 420 ALA B CA 1
ATOM 2597 C C . ALA B 2 268 ? 60.853 94.096 159.489 1.00 23.19 420 ALA B C 1
ATOM 2598 O O . ALA B 2 268 ? 60.815 94.529 160.639 1.00 26.98 420 ALA B O 1
ATOM 2600 N N . LYS B 2 269 ? 61.685 94.565 158.579 1.00 24.44 421 LYS B N 1
ATOM 2601 C CA . LYS B 2 269 ? 62.680 95.589 158.840 1.00 27.33 421 LYS B CA 1
ATOM 2602 C C . LYS B 2 269 ? 62.412 96.905 158.132 1.00 30.44 421 LYS B C 1
ATOM 2603 O O . LYS B 2 269 ? 61.911 96.917 157.020 1.00 29.63 421 LYS B O 1
ATOM 2609 N N . ASP B 2 270 ? 62.763 98.002 158.802 1.00 28.63 422 ASP B N 1
ATOM 2610 C CA . ASP B 2 270 ? 62.669 99.359 158.254 1.00 30.90 422 ASP B CA 1
ATOM 2611 C C . ASP B 2 270 ? 61.302 99.745 157.697 1.00 31.06 422 ASP B C 1
ATOM 2612 O O . ASP B 2 270 ? 61.225 100.458 156.707 1.00 37.02 422 ASP B O 1
ATOM 2617 N N . VAL B 2 271 ? 60.230 99.297 158.342 1.00 29.20 423 VAL B N 1
ATOM 2618 C CA . VAL B 2 271 ? 58.870 99.631 157.908 1.00 25.58 423 VAL B CA 1
ATOM 2619 C C . VAL B 2 271 ? 58.237 100.737 158.758 1.00 26.30 423 VAL B C 1
ATOM 2620 O O . VAL B 2 271 ? 57.279 101.372 158.350 1.00 29.73 423 VAL B O 1
ATOM 2624 N N . ILE B 2 272 ? 58.781 100.963 159.940 1.00 26.22 424 ILE B N 1
ATOM 2625 C CA . ILE B 2 272 ? 58.262 101.972 160.844 1.00 30.34 424 ILE B CA 1
ATOM 2626 C C . ILE B 2 272 ? 58.794 103.318 160.458 1.00 31.33 424 ILE B C 1
ATOM 2627 O O . ILE B 2 272 ? 59.989 103.461 160.193 1.00 38.40 424 ILE B O 1
ATOM 2632 N N . ASN B 2 273 ? 57.944 104.334 160.452 1.00 37.23 425 ASN B N 1
ATOM 2633 C CA . ASN B 2 273 ? 58.482 105.633 160.117 1.00 40.24 425 ASN B CA 1
ATOM 2634 C C . ASN B 2 273 ? 58.990 106.253 161.397 1.00 42.03 425 ASN B C 1
ATOM 2635 O O . ASN B 2 273 ? 58.226 106.609 162.288 1.00 37.17 425 ASN B O 1
ATOM 2640 N N . GLU B 2 274 ? 60.312 106.262 161.497 1.00 45.49 426 GLU B N 1
ATOM 2641 C CA . GLU B 2 274 ? 61.069 106.786 162.635 1.00 45.14 426 GLU B CA 1
ATOM 2642 C C . GLU B 2 274 ? 60.619 108.178 163.181 1.00 48.95 426 GLU B C 1
ATOM 2643 O O . GLU B 2 274 ? 60.583 108.401 164.399 1.00 43.32 426 GLU B O 1
ATOM 2649 N N . ALA B 2 275 ? 60.300 109.098 162.270 1.00 49.92 427 ALA B N 1
ATOM 2650 C CA . ALA B 2 275 ? 59.883 110.474 162.589 1.00 46.94 427 ALA B CA 1
ATOM 2651 C C . ALA B 2 275 ? 58.980 110.592 163.826 1.00 42.03 427 ALA B C 1
ATOM 2652 O O . ALA B 2 275 ? 58.973 111.624 164.495 1.00 41.10 427 ALA B O 1
ATOM 2654 N N . TRP B 2 276 ? 58.199 109.562 164.115 1.00 42.14 428 TRP B N 1
ATOM 2655 C CA . TRP B 2 276 ? 57.317 109.600 165.290 1.00 46.57 428 TRP B CA 1
ATOM 2656 C C . TRP B 2 276 ? 58.079 109.594 166.619 1.00 39.67 428 TRP B C 1
ATOM 2657 O O . TRP B 2 276 ? 57.563 110.046 167.644 1.00 37.11 428 TRP B O 1
ATOM 2668 N N . PHE B 2 277 ? 59.313 109.107 166.603 1.00 37.27 429 PHE B N 1
ATOM 2669 C CA . PHE B 2 277 ? 60.068 109.056 167.840 1.00 30.17 429 PHE B CA 1
ATOM 2670 C C . PHE B 2 277 ? 60.850 110.327 168.003 1.00 31.47 429 PHE B C 1
ATOM 2671 O O . PHE B 2 277 ? 61.193 110.998 167.021 1.00 31.53 429 PHE B O 1
ATOM 2679 N N . PRO B 2 278 ? 61.113 110.686 169.255 1.00 29.16 430 PRO B N 1
ATOM 2680 C CA . PRO B 2 278 ? 62.013 111.817 169.474 1.00 29.90 430 PRO B CA 1
ATOM 2681 C C . PRO B 2 278 ? 63.342 111.585 168.768 1.00 33.78 430 PRO B C 1
ATOM 2682 O O . PRO B 2 278 ? 63.816 110.452 168.694 1.00 31.90 430 PRO B O 1
ATOM 2686 N N . GLU B 2 279 ? 63.930 112.665 168.265 1.00 35.09 431 GLU B N 1
ATOM 2687 C CA . GLU B 2 279 ? 65.166 112.612 167.489 1.00 37.58 431 GLU B CA 1
ATOM 2688 C C . GLU B 2 279 ? 66.304 111.757 168.035 1.00 35.72 431 GLU B C 1
ATOM 2689 O O . GLU B 2 279 ? 66.870 110.928 167.313 1.00 34.10 431 GLU B O 1
ATOM 2695 N N . ASP B 2 280 ? 66.613 111.932 169.311 1.00 36.53 432 ASP B N 1
ATOM 2696 C CA . ASP B 2 280 ? 67.697 111.202 169.958 1.00 33.80 432 ASP B CA 1
ATOM 2697 C C . ASP B 2 280 ? 67.417 109.719 170.116 1.00 35.85 432 ASP B C 1
ATOM 2698 O O . ASP B 2 280 ? 68.325 108.956 170.455 1.00 42.07 432 ASP B O 1
ATOM 2703 N N . GLN B 2 281 ? 66.166 109.310 169.920 1.00 30.44 433 GLN B N 1
ATOM 2704 C CA . GLN B 2 281 ? 65.789 107.912 170.110 1.00 26.29 433 GLN B CA 1
ATOM 2705 C C . GLN B 2 281 ? 65.674 107.100 168.824 1.00 30.34 433 GLN B C 1
ATOM 2706 O O . GLN B 2 281 ? 65.484 105.881 168.875 1.00 30.84 433 GLN B O 1
ATOM 2712 N N . ARG B 2 282 ? 65.666 107.764 167.679 1.00 26.33 434 ARG B N 1
ATOM 2713 C CA . ARG B 2 282 ? 65.586 107.045 166.417 1.00 27.90 434 ARG B CA 1
ATOM 2714 C C . ARG B 2 282 ? 66.747 106.046 166.154 1.00 36.09 434 ARG B C 1
ATOM 2715 O O . ARG B 2 282 ? 66.547 104.971 165.573 1.00 37.00 434 ARG B O 1
ATOM 2723 N N . VAL B 2 283 ? 67.962 106.398 166.547 1.00 34.29 435 VAL B N 1
ATOM 2724 C CA . VAL B 2 283 ? 69.086 105.480 166.357 1.00 39.38 435 VAL B CA 1
ATOM 2725 C C . VAL B 2 283 ? 68.883 104.289 167.290 1.00 35.08 435 VAL B C 1
ATOM 2726 O O . VAL B 2 283 ? 69.047 103.148 166.864 1.00 40.56 435 VAL B O 1
ATOM 2730 N N . LEU B 2 284 ? 68.600 104.570 168.563 1.00 31.98 436 LEU B N 1
ATOM 2731 C CA . LEU B 2 284 ? 68.420 103.559 169.596 1.00 29.57 436 LEU B CA 1
ATOM 2732 C C . LEU B 2 284 ? 67.250 102.595 169.457 1.00 27.93 436 LEU B C 1
ATOM 2733 O O . LEU B 2 284 ? 67.326 101.502 169.995 1.00 30.20 436 LEU B O 1
ATOM 2738 N N . THR B 2 285 ? 66.164 103.018 168.813 1.00 24.29 437 THR B N 1
ATOM 2739 C CA . THR B 2 285 ? 64.938 102.234 168.668 1.00 22.77 437 THR B CA 1
ATOM 2740 C C . THR B 2 285 ? 64.978 101.266 167.498 1.00 25.51 437 THR B C 1
ATOM 2741 O O . THR B 2 285 ? 65.108 101.675 166.349 1.00 31.12 437 THR B O 1
ATOM 2745 N N . PRO B 2 286 ? 64.814 99.980 167.768 1.00 29.68 438 PRO B N 1
ATOM 2746 C CA . PRO B 2 286 ? 64.857 99.027 166.662 1.00 29.94 438 PRO B CA 1
ATOM 2747 C C . PRO B 2 286 ? 63.680 99.197 165.726 1.00 30.81 438 PRO B C 1
ATOM 2748 O O . PRO B 2 286 ? 62.534 99.249 166.184 1.00 31.37 438 PRO B O 1
ATOM 2752 N N . ASN B 2 287 ? 63.963 99.273 164.434 1.00 25.69 439 ASN B N 1
ATOM 2753 C CA . ASN B 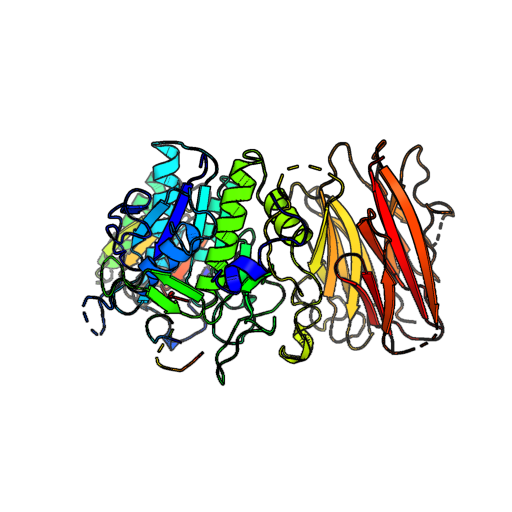2 287 ? 62.924 99.422 163.451 1.00 27.02 439 ASN B CA 1
ATOM 2754 C C . ASN B 2 287 ? 62.528 98.006 162.986 1.00 26.08 439 ASN B C 1
ATOM 2755 O O . ASN B 2 287 ? 62.882 97.577 161.884 1.00 27.59 439 ASN B O 1
ATOM 2760 N N . LEU B 2 288 ? 61.847 97.269 163.867 1.00 26.59 440 LEU B N 1
ATOM 2761 C CA . LEU B 2 288 ? 61.435 95.881 163.619 1.00 19.77 440 LEU B CA 1
ATOM 2762 C C . LEU B 2 288 ? 59.955 95.619 163.936 1.00 24.67 440 LEU B C 1
ATOM 2763 O O . LEU B 2 288 ? 59.441 96.018 164.984 1.00 25.29 440 LEU B O 1
ATOM 2768 N N . VAL B 2 289 ? 59.261 94.960 163.027 1.00 21.79 441 VAL B N 1
ATOM 2769 C CA . VAL B 2 289 ? 57.908 94.548 163.310 1.00 22.61 441 VAL B CA 1
ATOM 2770 C C . VAL B 2 289 ? 57.941 93.026 163.226 1.00 23.06 441 VAL B C 1
ATOM 2771 O O . VAL B 2 289 ? 58.358 92.456 162.211 1.00 23.41 441 VAL B O 1
ATOM 2775 N N . ALA B 2 290 ? 57.572 92.391 164.336 1.00 21.69 442 ALA B N 1
ATOM 2776 C CA . ALA B 2 290 ? 57.598 90.937 164.496 1.00 24.67 442 ALA B CA 1
ATOM 2777 C C . ALA B 2 290 ? 56.830 90.163 163.420 1.00 27.54 442 ALA B C 1
ATOM 2778 O O . ALA B 2 290 ? 55.820 90.632 162.886 1.00 26.83 442 ALA B O 1
ATOM 2780 N N . ALA B 2 291 ? 57.300 88.952 163.147 1.00 25.70 443 ALA B N 1
ATOM 2781 C CA . ALA B 2 291 ? 56.658 88.073 162.181 1.00 23.21 443 ALA B CA 1
ATOM 2782 C C . ALA B 2 291 ? 57.032 86.628 162.454 1.00 23.78 443 ALA B C 1
ATOM 2783 O O . ALA B 2 291 ? 58.086 86.347 163.033 1.00 26.81 443 ALA B O 1
ATOM 2785 N N . LEU B 2 292 ? 56.169 85.709 162.049 1.00 23.73 444 LEU B N 1
ATOM 2786 C CA . LEU B 2 292 ? 56.469 84.292 162.209 1.00 27.12 444 LEU B CA 1
ATOM 2787 C C . LEU B 2 292 ? 57.539 83.846 161.241 1.00 27.62 444 LEU B C 1
ATOM 2788 O O . LEU B 2 292 ? 57.763 84.473 160.212 1.00 27.17 444 LEU B O 1
ATOM 2793 N N . PRO B 2 293 ? 58.249 82.782 161.595 1.00 28.07 445 PRO B N 1
ATOM 2794 C CA . PRO B 2 293 ? 59.261 82.254 160.682 1.00 33.43 445 PRO B CA 1
ATOM 2795 C C . PRO B 2 293 ? 58.546 81.511 159.551 1.00 39.98 445 PRO B C 1
ATOM 2796 O O . PRO B 2 293 ? 57.411 81.056 159.747 1.00 36.82 445 PRO B O 1
ATOM 2800 N N . PRO B 2 294 ? 59.161 81.437 158.367 1.00 44.64 446 PRO B N 1
ATOM 2801 C CA . PRO B 2 294 ? 58.561 80.626 157.295 1.00 44.11 446 PRO B CA 1
ATOM 2802 C C . PRO B 2 294 ? 58.776 79.119 157.534 1.00 52.45 446 PRO B C 1
ATOM 2803 O O . PRO B 2 294 ? 59.830 78.608 157.173 1.00 67.16 446 PRO B O 1
ATOM 2807 N N . SER B 2 295 ? 57.830 78.447 158.193 1.00 54.92 447 SER B N 1
ATOM 2808 C CA . SER B 2 295 ? 57.930 77.011 158.537 1.00 61.12 447 SER B CA 1
ATOM 2809 C C . SER B 2 295 ? 59.022 76.735 159.578 1.00 59.31 447 SER B C 1
ATOM 2810 O O . SER B 2 295 ? 59.596 77.669 160.133 1.00 61.38 447 SER B O 1
ATOM 2813 N N . GLN B 2 302 ? 73.000 78.786 160.345 1.00 52.74 454 GLN B N 1
ATOM 2814 C CA . GLN B 2 302 ? 73.069 80.169 159.853 1.00 47.47 454 GLN B CA 1
ATOM 2815 C C . GLN B 2 302 ? 73.710 81.158 160.804 1.00 44.24 454 GLN B C 1
ATOM 2816 O O . GLN B 2 302 ? 73.686 80.977 162.024 1.00 40.96 454 GLN B O 1
ATOM 2822 N N . LEU B 2 303 ? 74.240 82.239 160.239 1.00 44.61 455 LEU B N 1
ATOM 2823 C CA . LEU B 2 303 ? 74.869 83.258 161.056 1.00 34.66 455 LEU B CA 1
ATOM 2824 C C . LEU B 2 303 ? 73.917 84.410 161.428 1.00 35.77 455 LEU B C 1
ATOM 2825 O O . LEU B 2 303 ? 73.537 85.205 160.579 1.00 38.30 455 LEU B O 1
ATOM 2830 N N . PHE B 2 304 ? 73.520 84.458 162.695 1.00 34.89 456 PHE B N 1
ATOM 2831 C CA . PHE B 2 304 ? 72.668 85.502 163.284 1.00 32.86 456 PHE B CA 1
ATOM 2832 C C . PHE B 2 304 ? 73.469 86.570 163.991 1.00 31.20 456 PHE B C 1
ATOM 2833 O O . PHE B 2 304 ? 74.276 86.260 164.860 1.00 31.17 456 PHE B O 1
ATOM 2841 N N . CYS B 2 305 ? 73.199 87.831 163.676 1.00 32.82 457 CYS B N 1
ATOM 2842 C CA . CYS B 2 305 ? 73.859 88.959 164.355 1.00 31.53 457 CYS B CA 1
ATOM 2843 C C . CYS B 2 305 ? 72.837 89.986 164.776 1.00 28.26 457 CYS B C 1
ATOM 2844 O O . CYS B 2 305 ? 71.777 90.099 164.180 1.00 27.96 457 CYS B O 1
ATOM 2847 N N . ARG B 2 306 ? 73.111 90.671 165.874 1.00 31.59 458 ARG B N 1
ATOM 2848 C CA . ARG B 2 306 ? 72.251 91.765 166.283 1.00 25.23 458 ARG B CA 1
ATOM 2849 C C . ARG B 2 306 ? 73.075 92.963 166.718 1.00 27.61 458 ARG B C 1
ATOM 2850 O O . ARG B 2 306 ? 74.240 92.822 167.119 1.00 31.13 458 ARG B O 1
ATOM 2858 N N . THR B 2 307 ? 72.459 94.133 166.700 1.00 23.35 459 THR B N 1
ATOM 2859 C CA . THR B 2 307 ? 73.134 95.349 167.107 1.00 22.57 459 THR B CA 1
ATOM 2860 C C . THR B 2 307 ? 72.701 95.740 168.504 1.00 26.50 459 THR B C 1
ATOM 2861 O O . THR B 2 307 ? 71.509 95.772 168.805 1.00 26.61 459 THR B O 1
ATOM 2865 N N . VAL B 2 308 ? 73.683 95.921 169.385 1.00 24.15 460 VAL B N 1
ATOM 2866 C CA . VAL B 2 308 ? 73.438 96.311 170.776 1.00 26.56 460 VAL B CA 1
ATOM 2867 C C . VAL B 2 308 ? 74.000 97.700 171.098 1.00 28.14 460 VAL B C 1
ATOM 2868 O O . VAL B 2 308 ? 75.199 97.929 170.970 1.00 29.58 460 VAL B O 1
ATOM 2872 N N . TRP B 2 309 ? 73.122 98.652 171.390 1.00 34.24 461 TRP B N 1
ATOM 2873 C CA . TRP B 2 309 ? 73.539 99.987 171.821 1.00 26.33 461 TRP B CA 1
ATOM 2874 C C . TRP B 2 309 ? 73.710 100.131 173.321 1.00 30.90 461 TRP B C 1
ATOM 2875 O O . TRP B 2 309 ? 72.909 99.578 174.084 1.00 33.97 461 TRP B O 1
ATOM 2886 N N . SER B 2 310 ? 74.699 100.923 173.744 1.00 32.87 462 SER B N 1
ATOM 2887 C CA . SER B 2 310 ? 74.931 101.152 175.167 1.00 33.61 462 SER B CA 1
ATOM 2888 C C . SER B 2 310 ? 74.140 102.358 175.625 1.00 33.64 462 SER B C 1
ATOM 2889 O O . SER B 2 310 ? 73.545 103.075 174.819 1.00 30.59 462 SER B O 1
ATOM 2892 N N . ALA B 2 311 ? 74.168 102.588 176.930 1.00 36.96 463 ALA B N 1
ATOM 2893 C CA . ALA B 2 311 ? 73.684 103.831 177.498 1.00 37.06 463 ALA B CA 1
ATOM 2894 C C . ALA B 2 311 ? 74.734 104.895 177.102 1.00 42.92 463 ALA B C 1
ATOM 2895 O O . ALA B 2 311 ? 75.919 104.570 176.912 1.00 40.00 463 ALA B O 1
ATOM 2897 N N . HIS B 2 312 ? 74.311 106.143 176.957 1.00 46.16 464 HIS B N 1
ATOM 2898 C CA . HIS B 2 312 ? 75.220 107.250 176.657 1.00 44.02 464 HIS B CA 1
ATOM 2899 C C . HIS B 2 312 ? 76.308 107.410 177.744 1.00 44.57 464 HIS B C 1
ATOM 2900 O O . HIS B 2 312 ? 76.045 107.178 178.913 1.00 43.36 464 HIS B O 1
ATOM 2907 N N . SER B 2 313 ? 77.556 107.603 177.323 1.00 51.69 465 SER B N 1
ATOM 2908 C CA . SER B 2 313 ? 78.726 107.732 178.214 1.00 48.12 465 SER B CA 1
ATOM 2909 C C . SER B 2 313 ? 78.706 108.933 179.190 1.00 49.09 465 SER B C 1
ATOM 2910 O O . SER B 2 313 ? 79.218 108.857 180.314 1.00 52.38 465 SER B O 1
ATOM 2913 N N . GLY B 2 314 ? 78.109 110.045 178.766 1.00 51.25 466 GLY B N 1
ATOM 2914 C CA . GLY B 2 314 ? 78.177 111.271 179.552 1.00 62.95 466 GLY B CA 1
ATOM 2915 C C . GLY B 2 314 ? 79.296 112.176 179.039 1.00 65.34 466 GLY B C 1
ATOM 2916 O O . GLY B 2 314 ? 80.081 111.755 178.196 1.00 64.87 466 GLY B O 1
ATOM 2917 N N . PRO B 2 315 ? 79.379 113.420 179.552 1.00 69.82 467 PRO B N 1
ATOM 2918 C CA . PRO B 2 315 ? 80.320 114.463 179.096 1.00 63.70 467 PRO B CA 1
ATOM 2919 C C . PRO B 2 315 ? 81.748 114.559 179.659 1.00 66.09 467 PRO B C 1
ATOM 2920 O O . PRO B 2 315 ? 82.398 115.557 179.350 1.00 73.66 467 PRO B O 1
ATOM 2924 N N . THR B 2 316 ? 82.244 113.601 180.433 1.00 69.68 468 THR B N 1
ATOM 2925 C CA . THR B 2 316 ? 83.663 113.633 180.834 1.00 71.93 468 THR B CA 1
ATOM 2926 C C . THR B 2 316 ? 84.587 113.669 179.597 1.00 74.52 468 THR B C 1
ATOM 2927 O O . THR B 2 316 ? 84.144 113.450 178.470 1.00 76.17 468 THR B O 1
ATOM 2931 N N . ARG B 2 317 ? 85.868 113.946 179.792 1.00 74.59 469 ARG B N 1
ATOM 2932 C CA . ARG B 2 317 ? 86.829 113.737 178.720 1.00 75.41 469 ARG B CA 1
ATOM 2933 C C . ARG B 2 317 ? 87.310 112.292 178.819 1.00 77.20 469 ARG B C 1
ATOM 2934 O O . ARG B 2 317 ? 87.840 111.728 177.860 1.00 72.53 469 ARG B O 1
ATOM 2942 N N . MET B 2 318 ? 87.104 111.683 179.985 1.00 78.88 470 MET B N 1
ATOM 2943 C CA . MET B 2 318 ? 87.580 110.327 180.183 1.00 76.80 470 MET B CA 1
ATOM 2944 C C . MET B 2 318 ? 86.377 109.366 180.205 1.00 74.00 470 MET B C 1
ATOM 2945 O O . MET B 2 318 ? 86.512 108.205 180.593 1.00 71.90 470 MET B O 1
ATOM 2950 N N . ALA B 2 319 ? 85.213 109.851 179.770 1.00 73.62 471 ALA B N 1
ATOM 2951 C CA . ALA B 2 319 ? 83.972 109.065 179.753 1.00 63.72 471 ALA B CA 1
ATOM 2952 C C . ALA B 2 319 ? 84.021 107.869 178.799 1.00 59.64 471 ALA B C 1
ATOM 2953 O O . ALA B 2 319 ? 84.451 108.018 177.651 1.00 53.44 471 ALA B O 1
ATOM 2955 N N . THR B 2 320 ? 83.567 106.700 179.257 1.00 57.37 472 THR B N 1
ATOM 2956 C CA . THR B 2 320 ? 83.492 105.523 178.386 1.00 57.62 472 THR B CA 1
ATOM 2957 C C . THR B 2 320 ? 82.130 104.797 178.425 1.00 53.42 472 THR B C 1
ATOM 2958 O O . THR B 2 320 ? 81.590 104.516 179.489 1.00 57.93 472 THR B O 1
ATOM 2962 N N . ALA B 2 321 ? 81.544 104.595 177.253 1.00 49.84 473 ALA B N 1
ATOM 2963 C CA . ALA B 2 321 ? 80.307 103.819 177.077 1.00 43.34 473 ALA B CA 1
ATOM 2964 C C . ALA B 2 321 ? 80.578 102.315 176.818 1.00 44.59 473 ALA B C 1
ATOM 2965 O O . ALA B 2 321 ? 81.486 101.968 176.069 1.00 47.78 473 ALA B O 1
ATOM 2967 N N . ILE B 2 322 ? 79.865 101.418 177.485 1.00 39.89 474 ILE B N 1
ATOM 2968 C CA . ILE B 2 322 ? 80.102 99.987 177.276 1.00 39.69 474 ILE B CA 1
ATOM 2969 C C . ILE B 2 322 ? 78.883 99.169 176.778 1.00 45.62 474 ILE B C 1
ATOM 2970 O O . ILE B 2 322 ? 77.838 99.132 177.420 1.00 41.28 474 ILE B O 1
ATOM 2975 N N . ALA B 2 323 ? 79.037 98.532 175.617 1.00 41.19 475 ALA B N 1
ATOM 2976 C CA . ALA B 2 323 ? 78.030 97.647 175.026 1.00 36.45 475 ALA B CA 1
ATOM 2977 C C . ALA B 2 323 ? 78.417 96.157 175.126 1.00 38.39 475 ALA B C 1
ATOM 2978 O O . ALA B 2 323 ? 79.486 95.767 174.668 1.00 40.98 475 ALA B O 1
ATOM 2980 N N . ARG B 2 324 ? 77.572 95.346 175.765 1.00 37.83 476 ARG B N 1
ATOM 2981 C CA . ARG B 2 324 ? 77.829 93.906 175.978 1.00 41.26 476 ARG B CA 1
ATOM 2982 C C . ARG B 2 324 ? 76.883 92.958 175.218 1.00 42.68 476 ARG B C 1
ATOM 2983 O O . ARG B 2 324 ? 75.743 93.308 174.890 1.00 41.90 476 ARG B O 1
ATOM 2991 N N . CYS B 2 325 ? 77.384 91.752 174.962 1.00 40.69 477 CYS B N 1
ATOM 2992 C CA . CYS B 2 325 ? 76.640 90.674 174.336 1.00 37.13 477 CYS B CA 1
ATOM 2993 C C . CYS B 2 325 ? 76.147 89.704 175.408 1.00 45.71 477 CYS B C 1
ATOM 2994 O O . CYS B 2 325 ? 76.491 89.825 176.582 1.00 41.63 477 CYS B O 1
ATOM 2997 N N . ALA B 2 326 ? 75.289 88.779 174.998 1.00 47.36 478 ALA B N 1
ATOM 2998 C CA . ALA B 2 326 ? 74.782 87.713 175.855 1.00 46.00 478 ALA B CA 1
ATOM 2999 C C . ALA B 2 326 ? 75.903 86.696 176.045 1.00 44.77 478 ALA B C 1
ATOM 3000 O O . ALA B 2 326 ? 76.834 86.683 175.252 1.00 45.11 478 ALA B O 1
ATOM 3002 N N . PRO B 2 327 ? 75.867 85.898 177.131 1.00 49.83 479 PRO B N 1
ATOM 3003 C CA . PRO B 2 327 ? 76.946 84.929 177.360 1.00 45.49 479 PRO B CA 1
ATOM 3004 C C . PRO B 2 327 ? 77.204 83.938 176.218 1.00 50.35 479 PRO B C 1
ATOM 3005 O O . PRO B 2 327 ? 78.360 83.571 176.006 1.00 53.63 479 PRO B O 1
ATOM 3009 N N . ASP B 2 328 ? 76.168 83.510 175.502 1.00 48.19 480 ASP B N 1
ATOM 3010 C CA . ASP B 2 328 ? 76.357 82.572 174.383 1.00 47.50 480 ASP B CA 1
ATOM 3011 C C . ASP B 2 328 ? 76.529 83.279 173.034 1.00 46.95 480 ASP B C 1
ATOM 3012 O O . ASP B 2 328 ? 76.484 82.631 171.983 1.00 46.04 480 ASP B O 1
ATOM 3017 N N . GLU B 2 329 ? 76.799 84.586 173.070 1.00 43.20 481 GLU B N 1
ATOM 3018 C CA . GLU B 2 329 ? 76.966 85.378 171.847 1.00 40.09 481 GLU B CA 1
ATOM 3019 C C . GLU B 2 329 ? 78.414 85.791 171.713 1.00 41.76 481 GLU B C 1
ATOM 3020 O O . GLU B 2 329 ? 79.122 85.947 172.701 1.00 46.04 481 GLU B O 1
ATOM 3026 N N . GLU B 2 330 ? 78.839 86.004 170.479 1.00 41.88 482 GLU B N 1
ATOM 3027 C CA . GLU B 2 330 ? 80.185 86.471 170.229 1.00 36.83 482 GLU B CA 1
ATOM 3028 C C . GLU B 2 330 ? 80.140 87.928 169.826 1.00 32.97 482 GLU B C 1
ATOM 3029 O O . GLU B 2 330 ? 79.207 88.362 169.148 1.00 35.34 482 GLU B O 1
ATOM 3035 N N . LEU B 2 331 ? 81.077 88.709 170.340 1.00 34.80 483 LEU B N 1
ATOM 3036 C CA . LEU B 2 331 ? 81.213 90.096 169.939 1.00 30.03 483 LEU B CA 1
ATOM 3037 C C . LEU B 2 331 ? 82.071 90.128 168.677 1.00 33.19 483 LEU B C 1
ATOM 3038 O O . LEU B 2 331 ? 83.268 89.949 168.758 1.00 39.69 483 LEU B O 1
ATOM 3043 N N . LEU B 2 332 ? 81.474 90.349 167.512 1.00 33.21 484 LEU B N 1
ATOM 3044 C CA . LEU B 2 332 ? 82.228 90.339 166.255 1.00 28.95 484 LEU B CA 1
ATOM 3045 C C . LEU B 2 332 ? 82.730 91.701 165.782 1.00 28.93 484 LEU B C 1
ATOM 3046 O O . LEU B 2 332 ? 83.545 91.778 164.871 1.00 30.59 484 LEU B O 1
ATOM 3051 N N . SER B 2 333 ? 82.137 92.770 166.289 1.00 28.42 485 SER B N 1
ATOM 3052 C CA . SER B 2 333 ? 82.558 94.109 165.937 1.00 24.11 485 SER B CA 1
ATOM 3053 C C . SER B 2 333 ? 82.065 95.129 166.936 1.00 27.29 485 SER B C 1
ATOM 3054 O O . SER B 2 333 ? 81.263 94.835 167.823 1.00 29.31 485 SER B O 1
ATOM 3057 N N . CYS B 2 334 ? 82.600 96.323 166.818 1.00 24.54 486 CYS B N 1
ATOM 3058 C CA . CYS B 2 334 ? 82.366 97.345 167.798 1.00 28.94 486 CYS B CA 1
ATOM 3059 C C . CYS B 2 334 ? 82.622 98.701 167.146 1.00 30.91 486 CYS B C 1
ATOM 3060 O O . CYS B 2 334 ? 83.695 98.939 166.621 1.00 35.31 486 CYS B O 1
ATOM 3063 N N . SER B 2 335 ? 81.613 99.561 167.132 1.00 27.63 487 SER B N 1
ATOM 3064 C CA . SER B 2 335 ? 81.744 100.895 166.559 1.00 30.61 487 SER B CA 1
ATOM 3065 C C . SER B 2 335 ? 81.215 101.881 167.617 1.00 28.29 487 SER B C 1
ATOM 3066 O O . SER B 2 335 ? 80.895 101.497 168.747 1.00 27.50 487 SER B O 1
ATOM 3069 N N . SER B 2 336 ? 81.253 103.164 167.294 1.00 30.83 488 SER B N 1
ATOM 3070 C CA . SER B 2 336 ? 80.847 104.197 168.235 1.00 32.14 488 SER B CA 1
ATOM 3071 C C . SER B 2 336 ? 80.183 105.345 167.504 1.00 34.51 488 SER B C 1
ATOM 3072 O O . SER B 2 336 ? 80.292 105.472 166.271 1.00 30.23 488 SER B O 1
ATOM 3075 N N . PHE B 2 337 ? 79.422 106.127 168.266 1.00 38.27 489 PHE B N 1
ATOM 3076 C CA . PHE B 2 337 ? 78.711 107.278 167.722 1.00 36.36 489 PHE B CA 1
ATOM 3077 C C . PHE B 2 337 ? 78.507 108.442 168.670 1.00 41.67 489 PHE B C 1
ATOM 3078 O O . PHE B 2 337 ? 78.087 108.284 169.820 1.00 41.21 489 PHE B O 1
ATOM 3086 N N . SER B 2 338 ? 78.834 109.620 168.154 1.00 45.09 490 SER B N 1
ATOM 3087 C CA . SER B 2 338 ? 78.604 110.871 168.850 1.00 46.54 490 SER B CA 1
ATOM 3088 C C . SER B 2 338 ? 77.899 111.841 167.915 1.00 51.23 490 SER B C 1
ATOM 3089 O O . SER B 2 338 ? 78.341 112.031 166.781 1.00 52.55 490 SER B O 1
ATOM 3092 N N . ARG B 2 339 ? 76.817 112.456 168.376 1.00 54.69 491 ARG B N 1
ATOM 3093 C CA . ARG B 2 339 ? 76.095 113.447 167.569 1.00 58.46 491 ARG B CA 1
ATOM 3094 C C . ARG B 2 339 ? 76.958 114.661 167.259 1.00 58.96 491 ARG B C 1
ATOM 3095 O O . ARG B 2 339 ? 76.887 115.187 166.146 1.00 54.69 491 ARG B O 1
ATOM 3103 N N . SER B 2 340 ? 77.788 115.104 168.190 1.00 61.77 492 SER B N 1
ATOM 3104 C CA . SER B 2 340 ? 78.608 116.269 167.874 1.00 65.53 492 SER B CA 1
ATOM 3105 C C . SER B 2 340 ? 79.780 115.841 166.997 1.00 65.38 492 SER B C 1
ATOM 3106 O O . SER B 2 340 ? 80.218 116.612 166.144 1.00 75.94 492 SER B O 1
ATOM 3109 N N . GLY B 2 341 ? 80.296 114.633 167.200 1.00 60.94 493 GLY B N 1
ATOM 3110 C CA . GLY B 2 341 ? 81.444 114.170 166.438 1.00 64.13 493 GLY B CA 1
ATOM 3111 C C . GLY B 2 341 ? 82.712 114.154 167.260 1.00 69.08 493 GLY B C 1
ATOM 3112 O O . GLY B 2 341 ? 83.743 113.635 166.833 1.00 68.57 493 GLY B O 1
ATOM 3113 N N . LYS B 2 342 ? 82.637 114.789 168.422 1.00 69.63 494 LYS B N 1
ATOM 3114 C CA . LYS B 2 342 ? 83.747 114.864 169.356 1.00 66.03 494 LYS B CA 1
ATOM 3115 C C . LYS B 2 342 ? 83.953 113.521 170.078 1.00 60.81 494 LYS B C 1
ATOM 3116 O O . LYS B 2 342 ? 83.412 113.296 171.158 1.00 61.37 494 LYS B O 1
ATOM 3122 N N . ARG B 2 343 ? 84.705 112.617 169.460 1.00 62.82 495 ARG B N 1
ATOM 3123 C CA . ARG B 2 343 ? 84.934 111.281 170.021 1.00 60.88 495 ARG B CA 1
ATOM 3124 C C . ARG B 2 343 ? 86.321 110.743 169.663 1.00 57.77 495 ARG B C 1
ATOM 3125 O O . ARG B 2 343 ? 86.919 111.144 168.661 1.00 61.20 495 ARG B O 1
ATOM 3133 N N . ARG B 2 344 ? 86.826 109.828 170.485 1.00 53.79 496 ARG B N 1
ATOM 3134 C CA . ARG B 2 344 ? 88.143 109.220 170.255 1.00 57.32 496 ARG B CA 1
ATOM 3135 C C . ARG B 2 344 ? 88.080 107.718 169.948 1.00 56.04 496 ARG B C 1
ATOM 3136 O O . ARG B 2 344 ? 88.993 106.951 170.294 1.00 54.12 496 ARG B O 1
ATOM 3144 N N . GLY B 2 345 ? 87.069 107.344 169.173 1.00 48.86 497 GLY B N 1
ATOM 3145 C CA . GLY B 2 345 ? 86.840 105.968 168.763 1.00 46.64 497 GLY B CA 1
ATOM 3146 C C . GLY B 2 345 ? 86.453 104.934 169.819 1.00 39.01 497 GLY B C 1
ATOM 3147 O O . GLY B 2 345 ? 85.913 105.267 170.873 1.00 39.22 497 GLY B O 1
ATOM 3148 N N . GLU B 2 346 ? 86.773 103.671 169.548 1.00 35.64 498 GLU B N 1
ATOM 3149 C CA . GLU B 2 346 ? 86.369 102.573 170.425 1.00 38.27 498 GLU B CA 1
ATOM 3150 C C . GLU B 2 346 ? 87.333 101.415 170.370 1.00 43.41 498 GLU B C 1
ATOM 3151 O O . GLU B 2 346 ? 88.193 101.339 169.474 1.00 37.22 498 GLU B O 1
ATOM 3157 N N . ARG B 2 347 ? 87.213 100.540 171.364 1.00 42.74 499 ARG B N 1
ATOM 3158 C CA . ARG B 2 347 ? 88.028 99.343 171.423 1.00 42.48 499 ARG B CA 1
ATOM 3159 C C . ARG B 2 347 ? 87.238 98.135 171.935 1.00 39.16 499 ARG B C 1
ATOM 3160 O O . ARG B 2 347 ? 86.280 98.262 172.673 1.00 42.03 499 ARG B O 1
ATOM 3168 N N . MET B 2 348 ? 87.711 96.956 171.566 1.00 39.77 500 MET B N 1
ATOM 3169 C CA . MET B 2 348 ? 87.161 95.691 172.011 1.00 40.09 500 MET B CA 1
ATOM 3170 C C . MET B 2 348 ? 88.134 95.199 173.038 1.00 38.42 500 MET B C 1
ATOM 3171 O O . MET B 2 348 ? 89.323 95.110 172.783 1.00 46.51 500 MET B O 1
ATOM 3176 N N . GLU B 2 349 ? 87.642 94.993 174.244 1.00 41.39 501 GLU B N 1
ATOM 3177 C CA . GLU B 2 349 ? 88.488 94.517 175.313 1.00 49.41 501 GLU B CA 1
ATOM 3178 C C . GLU B 2 349 ? 87.781 93.510 176.186 1.00 48.95 501 GLU B C 1
ATOM 3179 O O . GLU B 2 349 ? 86.575 93.575 176.382 1.00 46.67 501 GLU B O 1
ATOM 3185 N N . ALA B 2 350 ? 88.567 92.575 176.710 1.00 54.80 502 ALA B N 1
ATOM 3186 C CA . ALA B 2 350 ? 88.048 91.490 177.532 1.00 57.33 502 ALA B CA 1
ATOM 3187 C C . ALA B 2 350 ? 87.771 91.913 178.957 1.00 62.94 502 ALA B C 1
ATOM 3188 O O . ALA B 2 350 ? 88.581 92.569 179.605 1.00 63.73 502 ALA B O 1
ATOM 3190 N N . GLN B 2 351 ? 86.553 91.622 179.380 1.00 69.76 503 GLN B N 1
ATOM 3191 C CA . GLN B 2 351 ? 86.076 91.951 180.704 1.00 71.68 503 GLN B CA 1
ATOM 3192 C C . GLN B 2 351 ? 85.449 90.680 181.249 1.00 75.71 503 GLN B C 1
ATOM 3193 O O . GLN B 2 351 ? 84.580 90.102 180.592 1.00 72.99 503 GLN B O 1
ATOM 3199 N N . GLY B 2 352 ? 85.915 90.229 182.414 1.00 82.31 504 GLY B N 1
ATOM 3200 C CA . GLY B 2 352 ? 85.454 88.988 183.022 1.00 80.75 504 GLY B CA 1
ATOM 3201 C C . GLY B 2 352 ? 85.449 87.782 182.096 1.00 78.08 504 GLY B C 1
ATOM 3202 O O . GLY B 2 352 ? 84.522 86.965 182.128 1.00 75.41 504 GLY B O 1
ATOM 3203 N N . GLY B 2 353 ? 86.502 87.655 181.293 1.00 78.52 505 GLY B N 1
ATOM 3204 C CA . GLY B 2 353 ? 86.611 86.572 180.331 1.00 79.50 505 GLY B CA 1
ATOM 3205 C C . GLY B 2 353 ? 85.614 86.625 179.180 1.00 78.85 505 GLY B C 1
ATOM 3206 O O . GLY B 2 353 ? 85.237 85.584 178.623 1.00 79.32 505 GLY B O 1
ATOM 3207 N N . LYS B 2 354 ? 85.178 87.836 178.827 1.00 69.84 506 LYS B N 1
ATOM 3208 C CA . LYS B 2 354 ? 84.181 88.031 177.772 1.00 61.13 506 LYS B CA 1
ATOM 3209 C C . LYS B 2 354 ? 84.522 89.319 177.040 1.00 59.89 506 LYS B C 1
ATOM 3210 O O . LYS B 2 354 ? 84.727 90.363 177.667 1.00 62.12 506 LYS B O 1
ATOM 3216 N N . LEU B 2 355 ? 84.627 89.242 175.721 1.00 53.22 507 LEU B N 1
ATOM 3217 C CA . LEU B 2 355 ? 84.918 90.417 174.915 1.00 48.21 507 LEU B CA 1
ATOM 3218 C C . LEU B 2 355 ? 83.794 91.448 175.003 1.00 45.42 507 LEU B C 1
ATOM 3219 O O . LEU B 2 355 ? 82.628 91.113 174.833 1.00 46.03 507 LEU B O 1
ATOM 3224 N N . VAL B 2 356 ? 84.150 92.691 175.310 1.00 45.87 508 VAL B N 1
ATOM 3225 C CA . VAL B 2 356 ? 83.181 93.762 175.509 1.00 40.23 508 VAL B CA 1
ATOM 3226 C C . VAL B 2 356 ? 83.506 94.941 174.559 1.00 40.87 508 VAL B C 1
ATOM 3227 O O . VAL B 2 356 ? 84.648 95.075 174.123 1.00 41.34 508 VAL B O 1
ATOM 3231 N N . CYS B 2 357 ? 82.521 95.779 174.218 1.00 40.14 509 CYS B N 1
ATOM 3232 C CA . CYS B 2 357 ? 82.755 96.937 173.336 1.00 33.21 509 CYS B CA 1
ATOM 3233 C C . CYS B 2 357 ? 82.818 98.250 174.134 1.00 38.16 509 CYS B C 1
ATOM 3234 O O . CYS B 2 357 ? 81.830 98.671 174.730 1.00 43.18 509 CYS B O 1
ATOM 3237 N N . ARG B 2 358 ? 83.959 98.935 174.081 1.00 40.98 510 ARG B N 1
ATOM 3238 C CA . ARG B 2 358 ? 84.180 100.158 174.864 1.00 41.71 510 ARG B CA 1
ATOM 3239 C C . ARG B 2 358 ? 84.442 101.371 173.992 1.00 41.68 510 ARG B C 1
ATOM 3240 O O . ARG B 2 358 ? 85.352 101.354 173.168 1.00 44.96 510 ARG B O 1
ATOM 3248 N N . ALA B 2 359 ? 83.641 102.424 174.176 1.00 37.90 511 ALA B N 1
ATOM 3249 C CA . ALA B 2 359 ? 83.787 103.644 173.386 1.00 41.31 511 ALA B CA 1
ATOM 3250 C C . ALA B 2 359 ? 84.300 104.802 174.215 1.00 45.00 511 ALA B C 1
ATOM 3251 O O . ALA B 2 359 ? 83.989 104.901 175.391 1.00 41.50 511 ALA B O 1
ATOM 3253 N N . HIS B 2 360 ? 85.117 105.651 173.596 1.00 49.66 512 HIS B N 1
ATOM 3254 C CA . HIS B 2 360 ? 85.760 106.774 174.282 1.00 50.96 512 HIS B CA 1
ATOM 3255 C C . HIS B 2 360 ? 85.251 108.137 173.848 1.00 51.25 512 HIS B C 1
ATOM 3256 O O . HIS B 2 360 ? 85.164 108.462 172.659 1.00 43.39 512 HIS B O 1
ATOM 3263 N N . ASN B 2 361 ? 84.941 108.952 174.845 1.00 59.91 513 ASN B N 1
ATOM 3264 C CA . ASN B 2 361 ? 84.520 110.310 174.594 1.00 56.42 513 ASN B CA 1
ATOM 3265 C C . ASN B 2 361 ? 85.749 111.215 174.459 1.00 60.55 513 ASN B C 1
ATOM 3266 O O . ASN B 2 361 ? 86.777 110.997 175.101 1.00 60.49 513 ASN B O 1
ATOM 3271 N N . ALA B 2 362 ? 85.624 112.211 173.590 1.00 66.68 514 ALA B N 1
ATOM 3272 C CA . ALA B 2 362 ? 86.627 113.240 173.332 1.00 64.13 514 ALA B CA 1
ATOM 3273 C C . ALA B 2 362 ? 86.164 114.409 174.175 1.00 69.58 514 ALA B C 1
ATOM 3274 O O . ALA B 2 362 ? 85.083 114.359 174.753 1.00 68.63 514 ALA B O 1
ATOM 3276 N N . PHE B 2 363 ? 86.996 115.426 174.308 1.00 78.05 515 PHE B N 1
ATOM 3277 C CA . PHE B 2 363 ? 86.629 116.605 175.070 1.00 82.37 515 PHE B CA 1
ATOM 3278 C C . PHE B 2 363 ? 85.435 117.219 174.271 1.00 84.47 515 PHE B C 1
ATOM 3279 O O . PHE B 2 363 ? 85.636 117.897 173.260 1.00 74.78 515 PHE B O 1
ATOM 3287 N N . GLY B 2 365 ? 82.737 117.400 173.270 1.00 85.26 517 GLY B N 1
ATOM 3288 C CA . GLY B 2 365 ? 82.896 116.108 173.959 1.00 68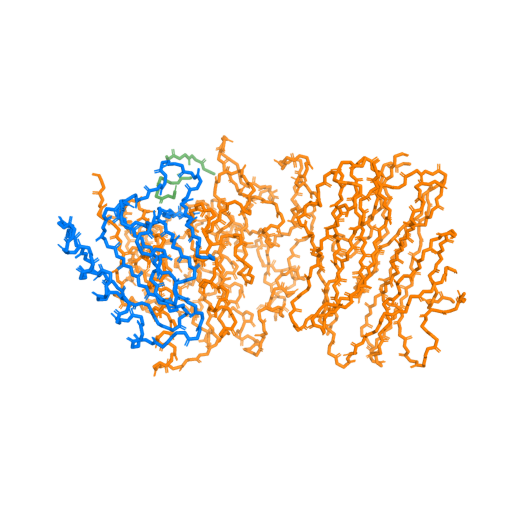.67 517 GLY B CA 1
ATOM 3289 C C . GLY B 2 365 ? 81.760 115.863 174.909 1.00 67.37 517 GLY B C 1
ATOM 3290 O O . GLY B 2 365 ? 82.005 115.467 176.057 1.00 68.07 517 GLY B O 1
ATOM 3291 N N . GLU B 2 366 ? 80.560 116.137 174.439 1.00 61.23 518 GLU B N 1
ATOM 3292 C CA . GLU B 2 366 ? 79.363 115.824 175.284 1.00 62.57 518 GLU B CA 1
ATOM 3293 C C . GLU B 2 366 ? 79.099 114.338 175.606 1.00 63.58 518 GLU B C 1
ATOM 3294 O O . GLU B 2 366 ? 78.282 114.025 176.472 1.00 60.51 518 GLU B O 1
ATOM 3300 N N . GLY B 2 367 ? 79.753 113.435 174.889 1.00 64.43 519 GLY B N 1
ATOM 3301 C CA . GLY B 2 367 ? 79.580 111.999 175.052 1.00 55.94 519 GLY B CA 1
ATOM 3302 C C . GLY B 2 367 ? 79.373 111.127 173.828 1.00 52.29 519 GLY B C 1
ATOM 3303 O O . GLY B 2 367 ? 79.188 111.602 172.705 1.00 54.35 519 GLY B O 1
ATOM 3304 N N . VAL B 2 368 ? 79.372 109.821 174.082 1.00 45.06 520 VAL B N 1
ATOM 3305 C CA . VAL B 2 368 ? 79.262 108.796 173.038 1.00 45.51 520 VAL B CA 1
ATOM 3306 C C . VAL B 2 368 ? 78.426 107.567 173.387 1.00 41.63 520 VAL B C 1
ATOM 3307 O O . VAL B 2 368 ? 78.164 107.264 174.558 1.00 37.24 520 VAL B O 1
ATOM 3311 N N . TYR B 2 369 ? 78.060 106.840 172.340 1.00 40.72 521 TYR B N 1
ATOM 3312 C CA . TYR B 2 369 ? 77.432 105.540 172.481 1.00 40.94 521 TYR B CA 1
ATOM 3313 C C . TYR B 2 369 ? 78.414 104.481 171.995 1.00 37.70 521 TYR B C 1
ATOM 3314 O O . TYR B 2 369 ? 79.104 104.700 170.993 1.00 37.26 521 TYR B O 1
ATOM 3323 N N . ALA B 2 370 ? 78.468 103.353 172.697 1.00 35.73 522 ALA B N 1
ATOM 3324 C CA . ALA B 2 370 ? 79.172 102.149 172.227 1.00 31.63 522 ALA B CA 1
ATOM 3325 C C . ALA B 2 370 ? 78.135 101.256 171.522 1.00 37.99 522 ALA B C 1
ATOM 3326 O O . ALA B 2 370 ? 77.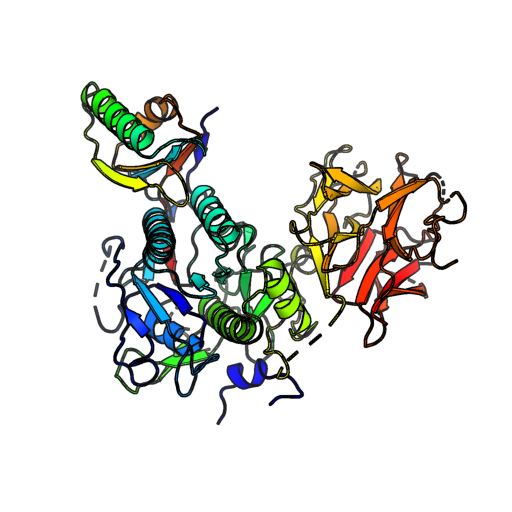001 101.091 172.011 1.00 31.10 522 ALA B O 1
ATOM 3328 N N . ILE B 2 371 ? 78.491 100.766 170.334 1.00 29.49 523 ILE B N 1
ATOM 3329 C CA . ILE B 2 371 ? 77.602 99.947 169.522 1.00 25.75 523 ILE B CA 1
ATOM 3330 C C . ILE B 2 371 ? 78.161 98.568 169.157 1.00 26.95 523 ILE B C 1
ATOM 3331 O O . ILE B 2 371 ? 79.013 98.439 168.271 1.00 28.66 523 ILE B O 1
ATOM 3336 N N . ALA B 2 372 ? 77.757 97.551 169.901 1.00 23.01 524 ALA B N 1
ATOM 3337 C CA . ALA B 2 372 ? 78.220 96.182 169.645 1.00 24.57 524 ALA B CA 1
ATOM 3338 C C . ALA B 2 372 ? 77.447 95.424 168.553 1.00 25.59 524 ALA B C 1
ATOM 3339 O O . ALA B 2 372 ? 76.244 95.624 168.353 1.00 25.47 524 ALA B O 1
ATOM 3341 N N . ARG B 2 373 ? 78.133 94.482 167.924 1.00 25.39 525 ARG B N 1
ATOM 3342 C CA . ARG B 2 373 ? 77.503 93.548 167.012 1.00 26.17 525 ARG B CA 1
ATOM 3343 C C . ARG B 2 373 ? 77.682 92.164 167.620 1.00 28.65 525 ARG B C 1
ATOM 3344 O O . ARG B 2 373 ? 78.782 91.612 167.633 1.00 30.94 525 ARG B O 1
ATOM 3352 N N . CYS B 2 374 ? 76.587 91.614 168.131 1.00 33.42 526 CYS B N 1
ATOM 3353 C CA . CYS B 2 374 ? 76.599 90.338 168.856 1.00 35.43 526 CYS B CA 1
ATOM 3354 C C . CYS B 2 374 ? 76.032 89.213 168.007 1.00 35.58 526 CYS B C 1
ATOM 3355 O O . CYS B 2 374 ? 74.904 89.317 167.534 1.00 36.12 526 CYS B O 1
ATOM 3358 N N . CYS B 2 375 ? 76.805 88.137 167.831 1.00 35.75 527 CYS B N 1
ATOM 3359 C CA . CYS B 2 375 ? 76.398 87.069 166.941 1.00 29.85 527 CYS B CA 1
ATOM 3360 C C . CYS B 2 375 ? 76.443 85.680 167.562 1.00 34.56 527 CYS B C 1
ATOM 3361 O O . CYS B 2 375 ? 77.154 85.449 168.524 1.00 41.50 527 CYS B O 1
ATOM 3364 N N . LEU B 2 376 ? 75.662 84.767 166.995 1.00 35.89 528 LEU B N 1
ATOM 3365 C CA . LEU B 2 376 ? 75.592 83.369 167.411 1.00 35.32 528 LEU B CA 1
ATOM 3366 C C . LEU B 2 376 ? 76.483 82.592 166.462 1.00 45.39 528 LEU B C 1
ATOM 3367 O O . LEU B 2 376 ? 76.128 82.370 165.296 1.00 41.95 528 LEU B O 1
ATOM 3372 N N . LEU B 2 377 ? 77.683 82.282 166.921 1.00 50.57 529 LEU B N 1
ATOM 3373 C CA . LEU B 2 377 ? 78.664 81.600 166.095 1.00 56.47 529 LEU B CA 1
ATOM 3374 C C . LEU B 2 377 ? 79.225 80.383 166.838 1.00 66.72 529 LEU B C 1
ATOM 3375 O O . LEU B 2 377 ? 80.176 80.511 167.609 1.00 66.86 529 LEU B O 1
ATOM 3380 N N . PRO B 2 378 ? 78.599 79.207 166.671 1.00 73.56 530 PRO B N 1
ATOM 3381 C CA . PRO B 2 378 ? 79.218 78.039 167.307 1.00 78.25 530 PRO B CA 1
ATOM 3382 C C . PRO B 2 378 ? 80.331 77.545 166.370 1.00 77.03 530 PRO B C 1
ATOM 3383 O O . PRO B 2 378 ? 80.333 77.982 165.209 1.00 73.63 530 PRO B O 1
ATOM 3387 N N . GLN B 2 379 ? 81.195 76.623 166.804 1.00 79.60 531 GLN B N 1
ATOM 3388 C CA . GLN B 2 379 ? 82.313 76.179 165.952 1.00 82.99 531 GLN B CA 1
ATOM 3389 C C . GLN B 2 379 ? 83.084 77.465 165.597 1.00 79.47 531 GLN B C 1
ATOM 3390 O O . GLN B 2 379 ? 83.485 77.701 164.456 1.00 81.35 531 GLN B O 1
ATOM 3396 N N . ALA B 2 380 ? 83.217 78.300 166.630 1.00 78.49 532 ALA B N 1
ATOM 3397 C CA . ALA B 2 380 ? 83.849 79.628 166.629 1.00 76.12 532 ALA B CA 1
ATOM 3398 C C . ALA B 2 380 ? 84.508 79.952 167.966 1.00 75.60 532 ALA B C 1
ATOM 3399 O O . ALA B 2 380 ? 83.943 79.641 169.017 1.00 76.16 532 ALA B O 1
ATOM 3401 N N . ASN B 2 381 ? 85.678 80.585 167.946 1.00 79.71 533 ASN B N 1
ATOM 3402 C CA . ASN B 2 381 ? 86.333 80.948 169.207 1.00 80.85 533 ASN B CA 1
ATOM 3403 C C . ASN B 2 381 ? 86.490 82.474 169.389 1.00 72.02 533 ASN B C 1
ATOM 3404 O O . ASN B 2 381 ? 86.086 83.011 170.427 1.00 66.26 533 ASN B O 1
ATOM 3409 N N . CYS B 2 382 ? 87.026 83.148 168.371 1.00 69.47 534 CYS B N 1
ATOM 3410 C CA . CYS B 2 382 ? 87.342 84.600 168.320 1.00 60.07 534 CYS B CA 1
ATOM 3411 C C . CYS B 2 382 ? 88.263 85.253 169.354 1.00 58.98 534 CYS B C 1
ATOM 3412 O O . CYS B 2 382 ? 88.089 85.121 170.565 1.00 59.05 534 CYS B O 1
ATOM 3415 N N . SER B 2 383 ? 89.190 86.037 168.801 1.00 54.78 535 SER B N 1
ATOM 3416 C CA . SER B 2 383 ? 90.223 86.802 169.498 1.00 48.22 535 SER B CA 1
ATOM 3417 C C . SER B 2 383 ? 90.380 88.244 168.985 1.00 50.31 535 SER B C 1
ATOM 3418 O O . SER B 2 383 ? 90.015 88.543 167.851 1.00 51.91 535 SER B O 1
ATOM 3421 N N . VAL B 2 384 ? 90.877 89.139 169.829 1.00 46.36 536 VAL B N 1
ATOM 3422 C CA . VAL B 2 384 ? 91.155 90.520 169.435 1.00 43.69 536 VAL B CA 1
ATOM 3423 C C . VAL B 2 384 ? 92.680 90.746 169.177 1.00 40.27 536 VAL B C 1
ATOM 3424 O O . VAL B 2 384 ? 93.521 90.220 169.903 1.00 36.05 536 VAL B O 1
ATOM 3428 N N . HIS B 2 385 ? 93.006 91.379 168.054 1.00 35.74 537 HIS B N 1
ATOM 3429 C CA . HIS B 2 385 ? 94.372 91.747 167.664 1.00 34.66 537 HIS B CA 1
ATOM 3430 C C . HIS B 2 385 ? 94.506 93.254 167.688 1.00 34.50 537 HIS B C 1
ATOM 3431 O O . HIS B 2 385 ? 93.931 93.949 166.847 1.00 31.33 537 HIS B O 1
ATOM 3438 N N . THR B 2 386 ? 95.237 93.768 168.668 1.00 35.65 538 THR B N 1
ATOM 3439 C CA . THR B 2 386 ? 95.444 95.203 168.765 1.00 33.76 538 THR B CA 1
ATOM 3440 C C . THR B 2 386 ? 96.778 95.578 168.141 1.00 32.64 538 THR B C 1
ATOM 3441 O O . THR B 2 386 ? 97.823 95.139 168.605 1.00 29.07 538 THR B O 1
ATOM 3445 N N . ALA B 2 387 ? 96.742 96.411 167.109 1.00 34.27 539 ALA B N 1
ATOM 3446 C CA . ALA B 2 387 ? 97.959 96.757 166.397 1.00 34.35 539 ALA B CA 1
ATOM 3447 C C . ALA B 2 387 ? 97.765 98.048 165.643 1.00 37.89 539 ALA B C 1
ATOM 3448 O O . ALA B 2 387 ? 96.639 98.512 165.508 1.00 41.01 539 ALA B O 1
ATOM 3450 N N . PRO B 2 388 ? 98.854 98.674 165.179 1.00 42.88 540 PRO B N 1
ATOM 3451 C CA . PRO B 2 388 ? 98.548 99.857 164.363 1.00 37.40 540 PRO B CA 1
ATOM 3452 C C . PRO B 2 388 ? 97.912 99.552 162.977 1.00 42.82 540 PRO B C 1
ATOM 3453 O O . PRO B 2 388 ? 97.930 98.413 162.497 1.00 39.83 540 PRO B O 1
ATOM 3457 N N . PRO B 2 389 ? 97.302 100.570 162.352 1.00 41.65 541 PRO B N 1
ATOM 3458 C CA . PRO B 2 389 ? 96.742 100.371 161.014 1.00 44.01 541 PRO B CA 1
ATOM 3459 C C . PRO B 2 389 ? 97.805 99.998 159.966 1.00 45.67 541 PRO B C 1
ATOM 3460 O O . PRO B 2 389 ? 97.457 99.401 158.933 1.00 47.09 541 PRO B O 1
ATOM 3464 N N . THR B 2 396 ? 101.655 97.072 161.447 1.00 37.34 548 THR B N 1
ATOM 3465 C CA . THR B 2 396 ? 101.006 95.778 161.165 1.00 50.77 548 THR B CA 1
ATOM 3466 C C . THR B 2 396 ? 100.120 95.779 159.880 1.00 52.26 548 THR B C 1
ATOM 3467 O O . THR B 2 396 ? 99.240 96.628 159.761 1.00 58.32 548 THR B O 1
ATOM 3471 N N . ARG B 2 397 ? 100.358 94.848 158.934 1.00 52.29 549 ARG B N 1
ATOM 3472 C CA . ARG B 2 397 ? 99.715 94.869 157.588 1.00 56.89 549 ARG B CA 1
ATOM 3473 C C . ARG B 2 397 ? 98.504 93.934 157.390 1.00 64.40 549 ARG B C 1
ATOM 3474 O O . ARG B 2 397 ? 97.532 94.319 156.732 1.00 64.05 549 ARG B O 1
ATOM 3482 N N . VAL B 2 398 ? 98.588 92.706 157.899 1.00 53.06 550 VAL B N 1
ATOM 3483 C CA . VAL B 2 398 ? 97.421 91.836 158.029 1.00 53.48 550 VAL B CA 1
ATOM 3484 C C . VAL B 2 398 ? 97.119 91.710 159.525 1.00 58.09 550 VAL B C 1
ATOM 3485 O O . VAL B 2 398 ? 98.035 91.716 160.360 1.00 53.94 550 VAL B O 1
ATOM 3489 N N . HIS B 2 399 ? 95.844 91.612 159.879 1.00 56.88 551 HIS B N 1
ATOM 3490 C CA . HIS B 2 399 ? 95.495 91.845 161.267 1.00 51.30 551 HIS B CA 1
ATOM 3491 C C . HIS B 2 399 ? 94.926 90.566 161.854 1.00 52.90 551 HIS B C 1
ATOM 3492 O O . HIS B 2 399 ? 94.609 90.500 163.035 1.00 53.09 551 HIS B O 1
ATOM 3499 N N . CYS B 2 400 ? 94.734 89.578 160.984 1.00 57.58 552 CYS B N 1
ATOM 3500 C CA . CYS B 2 400 ? 94.402 88.220 161.388 1.00 59.38 552 CYS B CA 1
ATOM 3501 C C . CYS B 2 400 ? 95.390 87.356 160.665 1.00 70.70 552 CYS B C 1
ATOM 3502 O O . CYS B 2 400 ? 95.070 86.762 159.628 1.00 67.50 552 CYS B O 1
ATOM 3505 N N . HIS B 2 401 ? 96.601 87.329 161.213 1.00 75.68 553 HIS B N 1
ATOM 3506 C CA . HIS B 2 401 ? 97.753 86.654 160.615 1.00 78.26 553 HIS B CA 1
ATOM 3507 C C . HIS B 2 401 ? 97.631 85.129 160.571 1.00 82.02 553 HIS B C 1
ATOM 3508 O O . HIS B 2 401 ? 98.338 84.467 159.813 1.00 86.40 553 HIS B O 1
ATOM 3515 N N . GLN B 2 402 ? 96.678 84.587 161.326 1.00 82.37 554 GLN B N 1
ATOM 3516 C CA . GLN B 2 402 ? 96.504 83.144 161.412 1.00 76.63 554 GLN B CA 1
ATOM 3517 C C . GLN B 2 402 ? 95.856 82.498 160.184 1.00 79.38 554 GLN B C 1
ATOM 3518 O O . GLN B 2 402 ? 95.347 83.195 159.303 1.00 79.00 554 GLN B O 1
ATOM 3524 N N . GLN B 2 403 ? 95.831 81.162 160.179 1.00 82.32 555 GLN B N 1
ATOM 3525 C CA . GLN B 2 403 ? 95.267 80.342 159.091 1.00 80.07 555 GLN B CA 1
ATOM 3526 C C . GLN B 2 403 ? 93.793 79.991 159.257 1.00 82.65 555 GLN B C 1
ATOM 3527 O O . GLN B 2 403 ? 93.372 79.532 160.323 1.00 83.42 555 GLN B O 1
ATOM 3533 N N . GLY B 2 404 ? 93.017 80.149 158.188 1.00 79.60 556 GLY B N 1
ATOM 3534 C CA . GLY B 2 404 ? 91.597 79.840 158.241 1.00 80.70 556 GLY B CA 1
ATOM 3535 C C . GLY B 2 404 ? 90.843 80.812 159.143 1.00 82.88 556 GLY B C 1
ATOM 3536 O O . GLY B 2 404 ? 89.673 80.601 159.483 1.00 76.62 556 GLY B O 1
ATOM 3537 N N . HIS B 2 405 ? 91.545 81.863 159.566 1.00 80.80 557 HIS B N 1
ATOM 3538 C CA . HIS B 2 405 ? 90.983 82.899 160.422 1.00 74.59 557 HIS B CA 1
ATOM 3539 C C . HIS B 2 405 ? 90.350 84.003 159.606 1.00 65.97 557 HIS B C 1
ATOM 3540 O O . HIS B 2 405 ? 90.952 84.514 158.656 1.00 71.92 557 HIS B O 1
ATOM 3547 N N . VAL B 2 406 ? 89.134 84.372 159.976 1.00 55.23 558 VAL B N 1
ATOM 3548 C CA . VAL B 2 406 ? 88.457 85.475 159.308 1.00 55.09 558 VAL B CA 1
ATOM 3549 C C . VAL B 2 406 ? 88.410 86.739 160.182 1.00 43.29 558 VAL B C 1
ATOM 3550 O O . VAL B 2 406 ? 88.272 86.671 161.407 1.00 41.94 558 VAL B O 1
ATOM 3554 N N . LEU B 2 407 ? 88.560 87.882 159.525 1.00 40.54 559 LEU B N 1
ATOM 3555 C CA . LEU B 2 407 ? 88.410 89.189 160.143 1.00 36.69 559 LEU B CA 1
ATOM 3556 C C . LEU B 2 407 ? 86.920 89.545 160.134 1.00 40.01 559 LEU B C 1
ATOM 3557 O O . LEU B 2 407 ? 86.340 89.745 159.071 1.00 43.41 559 LEU B O 1
ATOM 3562 N N . THR B 2 408 ? 86.312 89.678 161.307 1.00 34.14 560 THR B N 1
ATOM 3563 C CA . THR B 2 408 ? 84.887 89.984 161.394 1.00 39.48 560 THR B CA 1
ATOM 3564 C C . THR B 2 408 ? 84.604 91.457 161.706 1.00 37.93 560 THR B C 1
ATOM 3565 O O . THR B 2 408 ? 83.493 91.928 161.468 1.00 31.41 560 THR B O 1
ATOM 3569 N N . GLY B 2 409 ? 85.577 92.180 162.254 1.00 32.66 561 GLY B N 1
ATOM 3570 C CA . GLY B 2 409 ? 85.340 93.574 162.570 1.00 33.92 561 GLY B CA 1
ATOM 3571 C C . GLY B 2 409 ? 86.602 94.371 162.855 1.00 35.74 561 GLY B C 1
ATOM 3572 O O . GLY B 2 409 ? 87.544 93.861 163.450 1.00 36.79 561 GLY B O 1
ATOM 3573 N N . CYS B 2 410 ? 86.570 95.658 162.511 1.00 36.95 562 CYS B N 1
ATOM 3574 C CA . CYS B 2 410 ? 87.691 96.578 162.748 1.00 37.57 562 CYS B CA 1
ATOM 3575 C C . CYS B 2 410 ? 87.222 97.721 163.617 1.00 34.09 562 CYS B C 1
ATOM 3576 O O . CYS B 2 410 ? 86.415 98.535 163.195 1.00 43.86 562 CYS B O 1
ATOM 3579 N N . SER B 2 411 ? 87.865 97.873 164.759 1.00 34.97 563 SER B N 1
ATOM 3580 C CA . SER B 2 411 ? 87.575 98.961 165.666 1.00 36.55 563 SER B CA 1
ATOM 3581 C C . SER B 2 411 ? 88.805 99.837 165.673 1.00 37.72 563 SER B C 1
ATOM 3582 O O . SER B 2 411 ? 89.868 99.427 165.188 1.00 36.46 563 SER B O 1
ATOM 3585 N N . SER B 2 412 ? 88.647 101.075 166.124 1.00 36.48 564 SER B N 1
ATOM 3586 C CA . SER B 2 412 ? 89.779 101.975 166.130 1.00 36.91 564 SER B CA 1
ATOM 3587 C C . SER B 2 412 ? 89.650 103.083 167.147 1.00 38.14 564 SER B C 1
ATOM 3588 O O . SER B 2 412 ? 88.586 103.656 167.315 1.00 43.27 564 SER B O 1
ATOM 3591 N N . HIS B 2 413 ? 90.727 103.344 167.876 1.00 41.28 565 HIS B N 1
ATOM 3592 C CA . HIS B 2 413 ? 90.727 104.435 168.844 1.00 48.87 565 HIS B CA 1
ATOM 3593 C C . HIS B 2 413 ? 92.059 105.205 168.775 1.00 53.09 565 HIS B C 1
ATOM 3594 O O . HIS B 2 413 ? 93.085 104.679 168.332 1.00 49.06 565 HIS B O 1
ATOM 3601 N N . TRP B 2 414 ? 92.038 106.445 169.241 1.00 53.27 566 TRP B N 1
ATOM 3602 C CA . TRP B 2 414 ? 93.218 107.290 169.212 1.00 57.35 566 TRP B CA 1
ATOM 3603 C C . TRP B 2 414 ? 93.199 108.111 170.492 1.00 60.18 566 TRP B C 1
ATOM 3604 O O . TRP B 2 414 ? 92.135 108.229 171.096 1.00 53.53 566 TRP B O 1
ATOM 3615 N N . GLU B 2 415 ? 94.325 108.695 170.920 1.00 67.58 567 GLU B N 1
ATOM 3616 C CA . GLU B 2 415 ? 94.229 109.482 172.149 1.00 68.40 567 GLU B CA 1
ATOM 3617 C C . GLU B 2 415 ? 94.285 110.968 171.848 1.00 69.56 567 GLU B C 1
ATOM 3618 O O . GLU B 2 415 ? 93.786 111.777 172.634 1.00 72.87 567 GLU B O 1
ATOM 3624 N N . VAL B 2 416 ? 94.877 111.336 170.716 1.00 69.98 568 VAL B N 1
ATOM 3625 C CA . VAL B 2 416 ? 94.928 112.741 170.359 1.00 79.66 568 VAL B CA 1
ATOM 3626 C C . VAL B 2 416 ? 93.514 113.052 169.908 1.00 78.38 568 VAL B C 1
ATOM 3627 O O . VAL B 2 416 ? 92.732 112.136 169.733 1.00 79.05 568 VAL B O 1
ATOM 3631 N N . GLU B 2 417 ? 93.151 114.308 169.717 1.00 83.82 569 GLU B N 1
ATOM 3632 C CA . GLU B 2 417 ? 91.807 114.571 169.206 1.00 87.10 569 GLU B CA 1
ATOM 3633 C C . GLU B 2 417 ? 91.906 115.186 167.803 1.00 95.84 569 GLU B C 1
ATOM 3634 O O . GLU B 2 417 ? 90.898 115.499 167.171 1.00 97.63 569 GLU B O 1
ATOM 3640 N N . ASP B 2 418 ? 93.139 115.314 167.315 1.00 97.76 570 ASP B N 1
ATOM 3641 C CA . ASP B 2 418 ? 93.407 115.887 165.998 1.00 102.30 570 ASP B CA 1
ATOM 3642 C C . ASP B 2 418 ? 94.759 115.421 165.458 1.00 102.38 570 ASP B C 1
ATOM 3643 O O . ASP B 2 418 ? 94.874 115.020 164.296 1.00 101.42 570 ASP B O 1
ATOM 3648 N N . GLN B 2 432 ? 93.359 91.460 150.733 1.00 65.78 584 GLN B N 1
ATOM 3649 C CA . GLN B 2 432 ? 93.379 92.181 152.002 1.00 65.71 584 GLN B CA 1
ATOM 3650 C C . GLN B 2 432 ? 92.051 92.155 152.799 1.00 69.89 584 GLN B C 1
ATOM 3651 O O . GLN B 2 432 ? 91.662 93.175 153.390 1.00 65.29 584 GLN B O 1
ATOM 3657 N N . PRO B 2 433 ? 91.358 90.992 152.848 1.00 70.57 585 PRO B N 1
ATOM 3658 C CA . PRO B 2 433 ? 90.086 90.963 153.600 1.00 64.72 585 PRO B CA 1
ATOM 3659 C C . PRO B 2 433 ? 90.340 91.055 155.104 1.00 64.51 585 PRO B C 1
ATOM 3660 O O . PRO B 2 433 ? 89.489 91.494 155.875 1.00 59.48 585 PRO B O 1
ATOM 3664 N N . ASN B 2 434 ? 91.538 90.604 155.470 1.00 61.04 586 ASN B N 1
ATOM 3665 C CA . ASN B 2 434 ? 92.077 90.511 156.820 1.00 59.42 586 ASN B CA 1
ATOM 3666 C C . ASN B 2 434 ? 92.857 91.702 157.355 1.00 54.62 586 ASN B C 1
ATOM 3667 O O . ASN B 2 434 ? 93.592 91.561 158.321 1.00 52.76 586 ASN B O 1
ATOM 3672 N N . GLN B 2 435 ? 92.757 92.852 156.708 1.00 53.23 587 GLN B N 1
ATOM 3673 C CA . GLN B 2 435 ? 93.420 94.038 157.238 1.00 56.97 587 GLN B CA 1
ATOM 3674 C C . GLN B 2 435 ? 92.517 95.253 157.543 1.00 56.10 587 GLN B C 1
ATOM 3675 O O . GLN B 2 435 ? 91.560 95.544 156.828 1.00 53.11 587 GLN B O 1
ATOM 3681 N N . CYS B 2 436 ? 92.849 95.955 158.622 1.00 45.79 588 CYS B N 1
ATOM 3682 C CA . CYS B 2 436 ? 92.120 97.137 159.037 1.00 41.50 588 CYS B CA 1
ATOM 3683 C C . CYS B 2 436 ? 92.914 98.399 158.737 1.00 48.22 588 CYS B C 1
ATOM 3684 O O . CYS B 2 436 ? 94.029 98.575 159.206 1.00 56.53 588 CYS B O 1
ATOM 3687 N N . VAL B 2 437 ? 92.358 99.237 157.883 1.00 46.39 589 VAL B N 1
ATOM 3688 C CA . VAL B 2 437 ? 92.951 100.511 157.499 1.00 48.93 589 VAL B CA 1
ATOM 3689 C C . VAL B 2 437 ? 92.626 101.657 158.485 1.00 50.59 589 VAL B C 1
ATOM 3690 O O . VAL B 2 437 ? 91.528 101.702 159.042 1.00 53.60 589 VAL B O 1
ATOM 3694 N N . GLY B 2 438 ? 93.582 102.538 158.767 1.00 47.95 590 GLY B N 1
ATOM 3695 C CA . GLY B 2 438 ? 93.316 103.676 159.643 1.00 51.41 590 GLY B CA 1
ATOM 3696 C C . GLY B 2 438 ? 94.350 104.760 159.398 1.00 54.07 590 GLY B C 1
ATOM 3697 O O . GLY B 2 438 ? 95.190 104.599 158.518 1.00 51.76 590 GLY B O 1
ATOM 3698 N N . HIS B 2 439 ? 94.331 105.847 160.168 1.00 58.26 591 HIS B N 1
ATOM 3699 C CA . HIS B 2 439 ? 95.341 106.896 159.965 1.00 63.87 591 HIS B CA 1
ATOM 3700 C C . HIS B 2 439 ? 96.649 106.627 160.719 1.00 63.62 591 HIS B C 1
ATOM 3701 O O . HIS B 2 439 ? 96.652 105.971 161.762 1.00 64.63 591 HIS B O 1
ATOM 3708 N N . GLU B 2 441 ? 98.213 106.999 163.494 1.00 49.12 593 GLU B N 1
ATOM 3709 C CA . GLU B 2 441 ? 98.062 107.651 164.790 1.00 54.01 593 GLU B CA 1
ATOM 3710 C C . GLU B 2 441 ? 96.968 106.984 165.633 1.00 52.65 593 GLU B C 1
ATOM 3711 O O . GLU B 2 441 ? 96.781 107.289 166.816 1.00 50.07 593 GLU B O 1
ATOM 3717 N N . ALA B 2 442 ? 96.213 106.102 164.995 1.00 52.83 594 ALA B N 1
ATOM 3718 C CA . ALA B 2 442 ? 95.122 105.417 165.665 1.00 57.59 594 ALA B CA 1
ATOM 3719 C C . ALA B 2 442 ? 95.590 104.018 166.080 1.00 52.69 594 ALA B C 1
ATOM 3720 O O . ALA B 2 442 ? 96.574 103.512 165.528 1.00 48.01 594 ALA B O 1
ATOM 3722 N N . SER B 2 443 ? 94.959 103.421 167.083 1.00 48.37 595 SER B N 1
ATOM 3723 C CA . SER B 2 443 ? 95.281 102.039 167.430 1.00 41.92 595 SER B CA 1
ATOM 3724 C C . SER B 2 443 ? 94.109 101.203 166.893 1.00 42.51 595 SER B C 1
ATOM 3725 O O . SER B 2 443 ? 92.954 101.580 167.068 1.00 43.93 595 SER B O 1
ATOM 3728 N N . ILE B 2 444 ? 94.379 100.080 166.250 1.00 41.31 596 ILE B N 1
ATOM 3729 C CA . ILE B 2 444 ? 93.311 99.219 165.745 1.00 34.18 596 ILE B CA 1
ATOM 3730 C C . ILE B 2 444 ? 92.994 98.016 166.616 1.00 39.21 596 ILE B C 1
ATOM 3731 O O . ILE B 2 444 ? 93.896 97.432 167.214 1.00 38.64 596 ILE B O 1
ATOM 3736 N N . HIS B 2 445 ? 91.713 97.647 166.686 1.00 36.39 597 HIS B N 1
ATOM 3737 C CA . HIS B 2 445 ? 91.305 96.452 167.418 1.00 32.06 597 HIS B CA 1
ATOM 3738 C C . HIS B 2 445 ? 90.520 95.609 166.428 1.00 38.07 597 HIS B C 1
ATOM 3739 O O . HIS B 2 445 ? 89.400 95.956 166.014 1.00 43.10 597 HIS B O 1
ATOM 3746 N N . ALA B 2 446 ? 91.100 94.472 166.087 1.00 33.12 598 ALA B N 1
ATOM 3747 C CA . ALA B 2 446 ? 90.524 93.584 165.099 1.00 35.81 598 ALA B CA 1
ATOM 3748 C C . ALA B 2 446 ? 89.929 92.356 165.738 1.00 37.98 598 ALA B C 1
ATOM 3749 O O . ALA B 2 446 ? 90.543 91.744 166.610 1.00 40.39 598 ALA B O 1
ATOM 3751 N N . SER B 2 447 ? 88.684 92.066 165.387 1.00 36.63 599 SER B N 1
ATOM 3752 C CA . SER B 2 447 ? 88.065 90.839 165.840 1.00 36.06 599 SER B CA 1
ATOM 3753 C C . SER B 2 447 ? 88.433 89.763 164.841 1.00 39.68 599 SER B C 1
ATOM 3754 O O . SER B 2 447 ? 88.123 89.879 163.664 1.00 38.74 599 SER B O 1
ATOM 3757 N N . CYS B 2 448 ? 89.141 88.740 165.306 1.00 41.51 600 CYS B N 1
ATOM 3758 C CA . CYS B 2 448 ? 89.567 87.616 164.459 1.00 48.83 600 CYS B CA 1
ATOM 3759 C C . CYS B 2 448 ? 88.895 86.319 164.849 1.00 49.93 600 CYS B C 1
ATOM 3760 O O . CYS B 2 448 ? 88.968 85.897 166.000 1.00 48.54 600 CYS B O 1
ATOM 3763 N N . CYS B 2 449 ? 88.152 85.743 163.915 1.00 47.07 601 CYS B N 1
ATOM 3764 C CA . CYS B 2 449 ? 87.459 84.497 164.194 1.00 54.90 601 CYS B CA 1
ATOM 3765 C C . CYS B 2 449 ? 87.910 83.274 163.426 1.00 59.21 601 CYS B C 1
ATOM 3766 O O . CYS B 2 449 ? 88.256 83.339 162.238 1.00 56.92 601 CYS B O 1
ATOM 3769 N N . HIS B 2 450 ? 87.932 82.162 164.153 1.00 64.16 602 HIS B N 1
ATOM 3770 C CA . HIS B 2 450 ? 88.202 80.862 163.563 1.00 74.64 602 HIS B CA 1
ATOM 3771 C C . HIS B 2 450 ? 86.853 80.155 163.456 1.00 70.75 602 HIS B C 1
ATOM 3772 O O . HIS B 2 450 ? 86.254 79.740 164.450 1.00 69.04 602 HIS B O 1
ATOM 3779 N N . ALA B 2 451 ? 86.382 80.065 162.221 1.00 68.96 603 ALA B N 1
ATOM 3780 C CA . ALA B 2 451 ? 85.115 79.447 161.879 1.00 69.06 603 ALA B CA 1
ATOM 3781 C C . ALA B 2 451 ? 85.237 78.813 160.512 1.00 70.49 603 ALA B C 1
ATOM 3782 O O . ALA B 2 451 ? 84.884 79.435 159.518 1.00 71.88 603 ALA B O 1
ATOM 3784 N N . PRO B 2 452 ? 85.800 77.597 160.451 1.00 77.56 604 PRO B N 1
ATOM 3785 C CA . PRO B 2 452 ? 86.036 76.888 159.183 1.00 79.78 604 PRO B CA 1
ATOM 3786 C C . PRO B 2 452 ? 84.859 76.948 158.204 1.00 71.83 604 PRO B C 1
ATOM 3787 O O . PRO B 2 452 ? 85.079 77.101 156.996 1.00 72.37 604 PRO B O 1
ATOM 3791 N N . GLY B 2 453 ? 83.639 76.833 158.709 1.00 57.91 605 GLY B N 1
ATOM 3792 C CA . GLY B 2 453 ? 82.469 76.946 157.865 1.00 59.37 605 GLY B CA 1
ATOM 3793 C C . GLY B 2 453 ? 82.034 78.386 157.667 1.00 60.09 605 GLY B C 1
ATOM 3794 O O . GLY B 2 453 ? 80.841 78.635 157.523 1.00 65.71 605 GLY B O 1
ATOM 3795 N N . LEU B 2 454 ? 82.966 79.328 157.570 1.00 56.70 606 LEU B N 1
ATOM 3796 C CA . LEU B 2 454 ? 82.574 80.725 157.395 1.00 51.63 606 LEU B CA 1
ATOM 3797 C C . LEU B 2 454 ? 83.387 81.551 156.422 1.00 48.30 606 LEU B C 1
ATOM 3798 O O . LEU B 2 454 ? 84.608 81.517 156.409 1.00 57.89 606 LEU B O 1
ATOM 3803 N N . GLU B 2 455 ? 82.681 82.267 155.567 1.00 46.52 607 GLU B N 1
ATOM 3804 C CA . GLU B 2 455 ? 83.308 83.132 154.587 1.00 45.59 607 GLU B CA 1
ATOM 3805 C C . GLU B 2 455 ? 82.943 84.611 154.828 1.00 47.06 607 GLU B C 1
ATOM 3806 O O . GLU B 2 455 ? 81.781 84.910 155.116 1.00 43.22 607 GLU B O 1
ATOM 3812 N N . CYS B 2 456 ? 83.925 85.519 154.764 1.00 35.40 608 CYS B N 1
ATOM 3813 C CA . CYS B 2 456 ? 83.664 86.953 154.933 1.00 35.06 608 CYS B CA 1
ATOM 3814 C C . CYS B 2 456 ? 84.195 87.765 153.782 1.00 35.06 608 CYS B C 1
ATOM 3815 O O . CYS B 2 456 ? 85.236 87.477 153.244 1.00 35.13 608 CYS B O 1
ATOM 3818 N N . LYS B 2 457 ? 83.474 88.821 153.444 1.00 38.87 609 LYS B N 1
ATOM 3819 C CA . LYS B 2 457 ? 83.879 89.720 152.398 1.00 33.43 609 LYS B CA 1
ATOM 3820 C C . LYS B 2 457 ? 83.675 91.141 152.889 1.00 33.57 609 LYS B C 1
ATOM 3821 O O . LYS B 2 457 ? 82.792 91.403 153.707 1.00 37.27 609 LYS B O 1
ATOM 3827 N N . VAL B 2 458 ? 84.499 92.046 152.377 1.00 33.40 610 VAL B N 1
ATOM 3828 C CA . VAL B 2 458 ? 84.489 93.455 152.746 1.00 34.19 610 VAL B CA 1
ATOM 3829 C C . VAL B 2 458 ? 84.024 94.301 151.572 1.00 36.84 610 VAL B C 1
ATOM 3830 O O . VAL B 2 458 ? 84.560 94.208 150.465 1.00 39.59 610 VAL B O 1
ATOM 3834 N N . LYS B 2 459 ? 82.988 95.089 151.806 1.00 36.18 611 LYS B N 1
ATOM 3835 C CA . LYS B 2 459 ? 82.434 95.960 150.790 1.00 35.96 611 LYS B CA 1
ATOM 3836 C C . LYS B 2 459 ? 82.574 97.426 151.174 1.00 39.86 611 LYS B C 1
ATOM 3837 O O . LYS B 2 459 ? 82.200 97.825 152.272 1.00 42.78 611 LYS B O 1
ATOM 3843 N N . GLU B 2 460 ? 83.071 98.232 150.243 1.00 45.77 612 GLU B N 1
ATOM 3844 C CA . GLU B 2 460 ? 83.284 99.657 150.469 1.00 42.43 612 GLU B CA 1
ATOM 3845 C C . GLU B 2 460 ? 82.432 100.484 149.534 1.00 46.55 612 GLU B C 1
ATOM 3846 O O . GLU B 2 460 ? 82.181 100.106 148.386 1.00 48.82 612 GLU B O 1
ATOM 3852 N N . HIS B 2 461 ? 81.979 101.613 150.051 1.00 41.59 613 HIS B N 1
ATOM 3853 C CA . HIS B 2 461 ? 81.204 102.571 149.290 1.00 44.55 613 HIS B CA 1
ATOM 3854 C C . HIS B 2 461 ? 81.564 103.959 149.807 1.00 52.83 613 HIS B C 1
ATOM 3855 O O . HIS B 2 461 ? 81.325 104.268 150.971 1.00 55.18 613 HIS B O 1
ATOM 3862 N N . GLY B 2 462 ? 82.167 104.779 148.949 1.00 58.41 614 GLY B N 1
ATOM 3863 C CA . GLY B 2 462 ? 82.562 106.133 149.309 1.00 60.02 614 GLY B CA 1
ATOM 3864 C C . GLY B 2 462 ? 81.907 107.201 148.441 1.00 63.01 614 GLY B C 1
ATOM 3865 O O . GLY B 2 462 ? 81.722 107.002 147.243 1.00 66.89 614 GLY B O 1
ATOM 3866 N N . ILE B 2 463 ? 81.530 108.321 149.070 1.00 62.64 615 ILE B N 1
ATOM 3867 C CA . ILE B 2 463 ? 80.877 109.459 148.404 1.00 67.13 615 ILE B CA 1
ATOM 3868 C C . ILE B 2 463 ? 81.582 110.819 148.648 1.00 68.42 615 ILE B C 1
ATOM 3869 O O . ILE B 2 463 ? 82.310 110.986 149.630 1.00 65.99 615 ILE B O 1
ATOM 3874 N N . GLN B 2 467 ? 78.850 114.665 153.476 1.00 77.87 619 GLN B N 1
ATOM 3875 C CA . GLN B 2 467 ? 77.420 114.366 153.427 1.00 74.97 619 GLN B CA 1
ATOM 3876 C C . GLN B 2 467 ? 76.925 113.658 154.702 1.00 76.00 619 GLN B C 1
ATOM 3877 O O . GLN B 2 467 ? 77.601 112.774 155.229 1.00 74.46 619 GLN B O 1
ATOM 3883 N N . GLU B 2 468 ? 75.755 114.067 155.199 1.00 76.57 620 GLU B N 1
ATOM 3884 C CA . GLU B 2 468 ? 75.171 113.525 156.439 1.00 73.10 620 GLU B CA 1
ATOM 3885 C C . GLU B 2 468 ? 75.053 111.993 156.630 1.00 68.57 620 GLU B C 1
ATOM 3886 O O . GLU B 2 468 ? 75.157 111.505 157.765 1.00 61.30 620 GLU B O 1
ATOM 3892 N N . GLN B 2 469 ? 74.848 111.228 155.560 1.00 63.27 621 GLN B N 1
ATOM 3893 C CA . GLN B 2 469 ? 74.737 109.788 155.757 1.00 54.31 621 GLN B CA 1
ATOM 3894 C C . GLN B 2 469 ? 75.083 108.998 154.518 1.00 53.40 621 GLN B C 1
ATOM 3895 O O . GLN B 2 469 ? 74.522 109.204 153.451 1.00 61.38 621 GLN B O 1
ATOM 3901 N N . VAL B 2 470 ? 75.954 108.017 154.714 1.00 51.13 622 VAL B N 1
ATOM 3902 C CA . VAL B 2 470 ? 76.368 107.087 153.672 1.00 50.12 622 VAL B CA 1
ATOM 3903 C C . VAL B 2 470 ? 76.112 105.663 154.126 1.00 47.10 622 VAL B C 1
ATOM 3904 O O . VAL B 2 470 ? 76.313 105.345 155.293 1.00 42.48 622 VAL B O 1
ATOM 3908 N N . THR B 2 471 ? 75.552 104.835 153.255 1.00 45.70 623 THR B N 1
ATOM 3909 C CA . THR B 2 471 ? 75.279 103.473 153.658 1.00 41.48 623 THR B CA 1
ATOM 3910 C C . THR B 2 471 ? 75.791 102.483 152.632 1.00 37.82 623 THR B C 1
ATOM 3911 O O . THR B 2 471 ? 75.940 102.825 151.466 1.00 40.49 623 THR B O 1
ATOM 3915 N N . VAL B 2 472 ? 76.075 101.265 153.100 1.00 31.72 624 VAL B N 1
ATOM 3916 C CA . VAL B 2 472 ? 76.479 100.141 152.262 1.00 33.15 624 VAL B CA 1
ATOM 3917 C C . VAL B 2 472 ? 75.869 98.915 152.926 1.00 36.36 624 VAL B C 1
ATOM 3918 O O . VAL B 2 472 ? 75.934 98.778 154.136 1.00 41.73 624 VAL B O 1
ATOM 3922 N N . ALA B 2 473 ? 75.138 98.116 152.161 1.00 35.97 625 ALA B N 1
ATOM 3923 C CA . ALA B 2 473 ? 74.478 96.926 152.688 1.00 35.61 625 ALA B CA 1
ATOM 3924 C C . ALA B 2 473 ? 75.070 95.595 152.230 1.00 44.62 625 ALA B C 1
ATOM 3925 O O . ALA B 2 473 ? 75.570 95.482 151.102 1.00 41.10 625 ALA B O 1
ATOM 3927 N N . CYS B 2 474 ? 75.015 94.585 153.098 1.00 36.40 626 CYS B N 1
ATOM 3928 C CA . CYS B 2 474 ? 75.422 93.256 152.685 1.00 33.32 626 CYS B CA 1
ATOM 3929 C C . CYS B 2 474 ? 74.384 92.689 151.706 1.00 42.67 626 CYS B C 1
ATOM 3930 O O . CYS B 2 474 ? 73.221 93.073 151.729 1.00 44.05 626 CYS B O 1
ATOM 3933 N N . GLU B 2 475 ? 74.813 91.811 150.814 1.00 46.28 627 GLU B N 1
ATOM 3934 C CA . GLU B 2 475 ? 73.894 91.142 149.902 1.00 43.30 627 GLU B CA 1
ATOM 3935 C C . GLU B 2 475 ? 73.039 90.114 150.635 1.00 45.39 627 GLU B C 1
ATOM 3936 O O . GLU B 2 475 ? 73.367 89.699 151.760 1.00 45.33 627 GLU B O 1
ATOM 3942 N N . GLU B 2 476 ? 71.972 89.679 149.973 1.00 43.01 628 GLU B N 1
ATOM 3943 C CA . GLU B 2 476 ? 71.057 88.671 150.496 1.00 42.36 628 GLU B CA 1
ATOM 3944 C C . GLU B 2 476 ? 71.799 87.366 150.716 1.00 42.92 628 GLU B C 1
ATOM 3945 O O . GLU B 2 476 ? 72.518 86.891 149.832 1.00 43.98 628 GLU B O 1
ATOM 3951 N N . GLY B 2 477 ? 71.595 86.782 151.893 1.00 36.59 629 GLY B N 1
ATOM 3952 C CA . GLY B 2 477 ? 72.276 85.573 152.291 1.00 30.59 629 GLY B CA 1
ATOM 3953 C C . GLY B 2 477 ? 73.508 85.886 153.110 1.00 39.56 629 GLY B C 1
ATOM 3954 O O . GLY B 2 477 ? 74.108 84.984 153.698 1.00 44.30 629 GLY B O 1
ATOM 3955 N N . TRP B 2 478 ? 73.854 87.168 153.199 1.00 39.89 630 TRP B N 1
ATOM 3956 C CA . TRP B 2 478 ? 75.036 87.601 153.952 1.00 38.81 630 TRP B CA 1
ATOM 3957 C C . TRP B 2 478 ? 74.620 88.372 155.195 1.00 38.39 630 TRP B C 1
ATOM 3958 O O . TRP B 2 478 ? 73.625 89.087 155.192 1.00 45.22 630 TRP B O 1
ATOM 3969 N N . THR B 2 479 ? 75.375 88.184 156.266 1.00 34.42 631 THR B N 1
ATOM 3970 C CA . THR B 2 479 ? 75.110 88.825 157.533 1.00 31.88 631 THR B CA 1
ATOM 3971 C C . THR B 2 479 ? 76.160 89.897 157.805 1.00 32.89 631 THR B C 1
ATOM 3972 O O . THR B 2 479 ? 77.356 89.643 157.711 1.00 31.38 631 THR B O 1
ATOM 3976 N N . LEU B 2 480 ? 75.718 91.111 158.094 1.00 33.68 632 LEU B N 1
ATOM 3977 C CA . LEU B 2 480 ? 76.642 92.182 158.447 1.00 27.95 632 LEU B CA 1
ATOM 3978 C C . LEU B 2 480 ? 77.250 91.912 159.812 1.00 28.43 632 LEU B C 1
ATOM 3979 O O . LEU B 2 480 ? 76.514 91.785 160.785 1.00 25.18 632 LEU B O 1
ATOM 3984 N N . THR B 2 481 ? 78.578 91.744 159.867 1.00 27.28 633 THR B N 1
ATOM 3985 C CA . THR B 2 481 ? 79.278 91.488 161.135 1.00 26.97 633 THR B CA 1
ATOM 3986 C C . THR B 2 481 ? 80.033 92.718 161.630 1.00 26.86 633 THR B C 1
ATOM 3987 O O . THR B 2 481 ? 80.282 92.852 162.813 1.00 24.90 633 THR B O 1
ATOM 3991 N N . GLY B 2 482 ? 80.488 93.560 160.714 1.00 23.72 634 GLY B N 1
ATOM 3992 C CA . GLY B 2 482 ? 81.254 94.728 161.095 1.00 20.89 634 GLY B CA 1
ATOM 3993 C C . GLY B 2 482 ? 80.901 95.965 160.310 1.00 25.18 634 GLY B C 1
ATOM 3994 O O . GLY B 2 482 ? 80.683 95.907 159.105 1.00 24.20 634 GLY B O 1
ATOM 3995 N N . CYS B 2 483 ? 80.894 97.109 160.967 1.00 23.45 635 CYS B N 1
ATOM 3996 C CA . CYS B 2 483 ? 80.568 98.328 160.259 1.00 26.24 635 CYS B CA 1
ATOM 3997 C C . CYS B 2 483 ? 81.472 99.490 160.711 1.00 28.58 635 CYS B C 1
ATOM 3998 O O . CYS B 2 483 ? 81.592 99.759 161.908 1.00 29.65 635 CYS B O 1
ATOM 4001 N N . SER B 2 484 ? 82.157 100.129 159.767 1.00 26.07 636 SER B N 1
ATOM 4002 C CA . SER B 2 484 ? 83.022 101.258 160.103 1.00 31.35 636 SER B CA 1
ATOM 4003 C C . SER B 2 484 ? 83.185 102.259 158.959 1.00 37.22 636 SER B C 1
ATOM 4004 O O . SER B 2 484 ? 82.792 102.005 157.816 1.00 37.62 636 SER B O 1
ATOM 4007 N N . ALA B 2 485 ? 83.732 103.421 159.289 1.00 34.33 637 ALA B N 1
ATOM 4008 C CA . ALA B 2 485 ? 83.991 104.437 158.298 1.00 39.94 637 ALA B CA 1
ATOM 4009 C C . ALA B 2 485 ? 85.492 104.652 158.081 1.00 48.02 637 ALA B C 1
ATOM 4010 O O . ALA B 2 485 ? 86.282 104.511 159.017 1.00 44.80 637 ALA B O 1
ATOM 4012 N N . LEU B 2 486 ? 85.907 104.926 156.848 1.00 48.90 638 LEU B N 1
ATOM 4013 C CA . LEU B 2 486 ? 87.299 105.304 156.624 1.00 49.88 638 LEU B CA 1
ATOM 4014 C C . LEU B 2 486 ? 87.414 106.816 156.851 1.00 57.30 638 LEU B C 1
ATOM 4015 O O . LEU B 2 486 ? 86.556 107.576 156.395 1.00 51.56 638 LEU B O 1
ATOM 4020 N N . PRO B 2 487 ? 88.538 107.272 157.427 1.00 64.36 639 PRO B N 1
ATOM 4021 C CA . PRO B 2 487 ? 88.772 108.708 157.651 1.00 65.07 639 PRO B CA 1
ATOM 4022 C C . PRO B 2 487 ? 88.907 109.468 156.327 1.00 71.84 639 PRO B C 1
ATOM 4023 O O . PRO B 2 487 ? 89.649 109.038 155.445 1.00 68.22 639 PRO B O 1
ATOM 4027 N N . GLY B 2 488 ? 88.161 110.562 156.175 1.00 75.49 640 GLY B N 1
ATOM 4028 C CA . GLY B 2 488 ? 88.189 111.335 154.944 1.00 77.61 640 GLY B CA 1
ATOM 4029 C C . GLY B 2 488 ? 88.140 112.837 155.162 1.00 85.07 640 GLY B C 1
ATOM 4030 O O . GLY B 2 488 ? 88.380 113.319 156.276 1.00 88.70 640 GLY B O 1
ATOM 4031 N N . THR B 2 489 ? 87.790 113.583 154.115 1.00 84.63 641 THR B N 1
ATOM 4032 C CA . THR B 2 489 ? 87.740 115.042 154.203 1.00 80.29 641 THR B CA 1
ATOM 4033 C C . THR B 2 489 ? 86.407 115.506 154.765 1.00 80.88 641 THR B C 1
ATOM 4034 O O . THR B 2 489 ? 85.892 116.562 154.403 1.00 85.14 641 THR B O 1
ATOM 4038 N N . SER B 2 490 ? 85.879 114.701 155.681 1.00 78.67 642 SER B N 1
ATOM 4039 C CA . SER B 2 490 ? 84.634 114.965 156.381 1.00 70.65 642 SER B CA 1
ATOM 4040 C C . SER B 2 490 ? 84.778 114.373 157.761 1.00 70.37 642 SER B C 1
ATOM 4041 O O . SER B 2 490 ? 85.353 113.298 157.920 1.00 68.05 642 SER B O 1
ATOM 4044 N N . HIS B 2 491 ? 84.318 115.107 158.764 1.00 69.36 643 HIS B N 1
ATOM 4045 C CA . HIS B 2 491 ? 84.387 114.632 160.133 1.00 69.10 643 HIS B CA 1
ATOM 4046 C C . HIS B 2 491 ? 83.251 113.650 160.427 1.00 71.54 643 HIS B C 1
ATOM 4047 O O . HIS B 2 491 ? 82.085 114.048 160.495 1.00 72.16 643 HIS B O 1
ATOM 4054 N N . VAL B 2 492 ? 83.580 112.366 160.562 1.00 68.64 644 VAL B N 1
ATOM 4055 C CA . VAL B 2 492 ? 82.556 111.361 160.827 1.00 63.23 644 VAL B CA 1
ATOM 4056 C C . VAL B 2 492 ? 82.104 111.370 162.289 1.00 58.43 644 VAL B C 1
ATOM 4057 O O . VAL B 2 492 ? 82.915 111.423 163.228 1.00 53.23 644 VAL B O 1
ATOM 4061 N N . LEU B 2 493 ? 80.784 111.371 162.453 1.00 55.07 645 LEU B N 1
ATOM 4062 C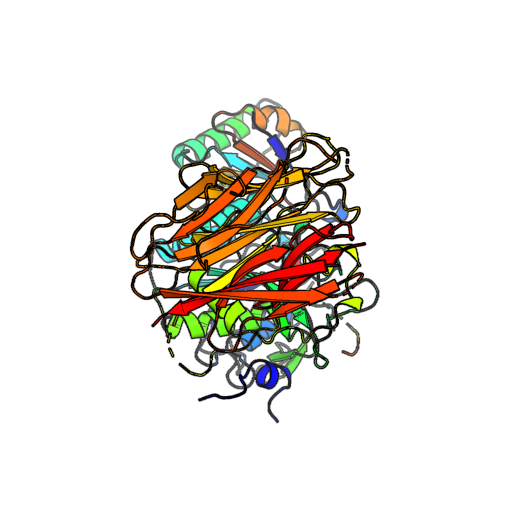 CA . LEU B 2 493 ? 80.133 111.340 163.752 1.00 46.61 645 LEU B CA 1
ATOM 4063 C C . LEU B 2 493 ? 80.162 109.927 164.304 1.00 44.68 645 LEU B C 1
ATOM 4064 O O . LEU B 2 493 ? 80.122 109.701 165.520 1.00 42.07 645 LEU B O 1
ATOM 4069 N N . GLY B 2 494 ? 80.274 108.966 163.394 1.00 43.71 646 GLY B N 1
ATOM 4070 C CA . GLY B 2 494 ? 80.324 107.576 163.792 1.00 42.70 646 GLY B CA 1
ATOM 4071 C C . GLY B 2 494 ? 79.658 106.637 162.812 1.00 42.33 646 GLY B C 1
ATOM 4072 O O . GLY B 2 494 ? 79.171 107.039 161.747 1.00 39.90 646 GLY B O 1
ATOM 4073 N N . ALA B 2 495 ? 79.754 105.355 163.134 1.00 37.18 647 ALA B N 1
ATOM 4074 C CA . ALA B 2 495 ? 79.157 104.304 162.337 1.00 39.28 647 ALA B CA 1
ATOM 4075 C C . ALA B 2 495 ? 78.392 103.273 163.196 1.00 37.26 647 ALA B C 1
ATOM 4076 O O . ALA B 2 495 ? 78.672 103.089 164.394 1.00 32.88 647 ALA B O 1
ATOM 4078 N N . TYR B 2 496 ? 77.401 102.646 162.575 1.00 32.02 648 TYR B N 1
ATOM 4079 C CA . TYR B 2 496 ? 76.573 101.628 163.215 1.00 29.13 648 TYR B CA 1
ATOM 4080 C C . TYR B 2 496 ? 75.873 100.781 162.158 1.00 26.34 648 TYR B C 1
ATOM 4081 O O . TYR B 2 496 ? 75.578 101.241 161.044 1.00 30.01 648 TYR B O 1
ATOM 4090 N N . ALA B 2 497 ? 75.574 99.558 162.544 1.00 22.07 649 ALA B N 1
ATOM 4091 C CA . ALA B 2 497 ? 74.854 98.587 161.728 1.00 27.84 649 ALA B CA 1
ATOM 4092 C C . ALA B 2 497 ? 73.348 98.665 162.016 1.00 32.49 649 ALA B C 1
ATOM 4093 O O . ALA B 2 497 ? 72.942 98.653 163.177 1.00 33.19 649 ALA B O 1
ATOM 4095 N N . VAL B 2 498 ? 72.545 98.799 160.960 1.00 30.42 650 VAL B N 1
ATOM 4096 C CA . VAL B 2 498 ? 71.082 98.786 161.036 1.00 28.87 650 VAL B CA 1
ATOM 4097 C C . VAL B 2 498 ? 70.678 97.548 160.233 1.00 30.79 650 VAL B C 1
ATOM 4098 O O . VAL B 2 498 ? 70.642 97.586 159.002 1.00 31.16 650 VAL B O 1
ATOM 4102 N N . ASP B 2 499 ? 70.425 96.442 160.938 1.00 32.70 651 ASP B N 1
ATOM 4103 C CA . ASP B 2 499 ? 70.133 95.146 160.308 1.00 32.88 651 ASP B CA 1
ATOM 4104 C C . ASP B 2 499 ? 71.421 94.750 159.536 1.00 33.38 651 ASP B C 1
ATOM 4105 O O . ASP B 2 499 ? 72.464 94.611 160.157 1.00 34.14 651 ASP B O 1
ATOM 4110 N N . ASN B 2 500 ? 71.363 94.612 158.209 1.00 31.36 652 ASN B N 1
ATOM 4111 C CA . ASN B 2 500 ? 72.549 94.314 157.383 1.00 33.56 652 ASN B CA 1
ATOM 4112 C C . ASN B 2 500 ? 73.058 95.511 156.611 1.00 33.87 652 ASN B C 1
ATOM 4113 O O . ASN B 2 500 ? 73.734 95.355 155.601 1.00 36.57 652 ASN B O 1
ATOM 4118 N N . THR B 2 501 ? 72.703 96.701 157.058 1.00 32.01 653 THR B N 1
ATOM 4119 C CA . THR B 2 501 ? 73.176 97.900 156.412 1.00 34.08 653 THR B CA 1
ATOM 4120 C C . THR B 2 501 ? 74.140 98.622 157.325 1.00 35.23 653 THR B C 1
ATOM 4121 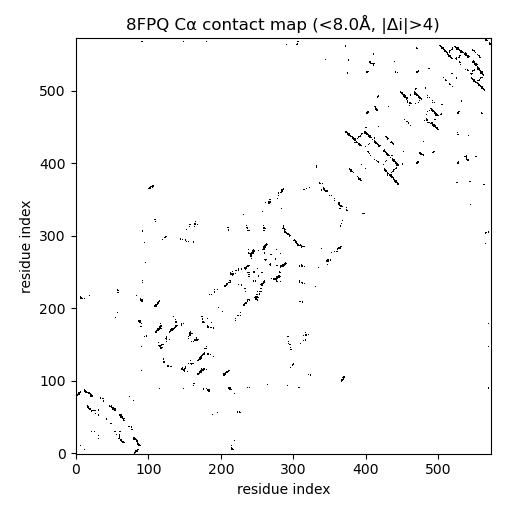O O . THR B 2 501 ? 73.819 98.883 158.484 1.00 33.24 653 THR B O 1
ATOM 4125 N N . CYS B 2 502 ? 75.302 98.986 156.782 1.00 34.32 654 CYS B N 1
ATOM 4126 C CA . CYS B 2 502 ? 76.285 99.763 157.523 1.00 30.16 654 CYS B CA 1
ATOM 4127 C C . CYS B 2 502 ? 76.026 101.219 157.286 1.00 30.40 654 CYS B C 1
ATOM 4128 O O . CYS B 2 502 ? 75.983 101.653 156.149 1.00 34.25 654 CYS B O 1
ATOM 4131 N N . VAL B 2 503 ? 75.827 101.963 158.367 1.00 30.32 655 VAL B N 1
ATOM 4132 C CA . VAL B 2 503 ? 75.569 103.389 158.288 1.00 29.07 655 VAL B CA 1
ATOM 4133 C C . VAL B 2 503 ? 76.683 104.220 158.884 1.00 32.84 655 VAL B C 1
ATOM 4134 O O . VAL B 2 503 ? 77.104 103.973 160.021 1.00 35.29 655 VAL B O 1
ATOM 4138 N N . VAL B 2 504 ? 77.170 105.186 158.108 1.00 38.12 656 VAL B N 1
ATOM 4139 C CA . VAL B 2 504 ? 78.182 106.151 158.555 1.00 40.49 656 VAL B CA 1
ATOM 4140 C C . VAL B 2 504 ? 77.552 107.553 158.531 1.00 38.67 656 VAL B C 1
ATOM 4141 O O . VAL B 2 504 ? 76.996 107.997 157.526 1.00 38.59 656 VAL B O 1
ATOM 4145 N N . ARG B 2 505 ? 77.646 108.232 159.664 1.00 41.77 657 ARG B N 1
ATOM 4146 C CA . ARG B 2 505 ? 77.102 109.568 159.845 1.00 47.04 657 ARG B CA 1
ATOM 4147 C C . ARG B 2 505 ? 78.250 110.599 159.861 1.00 54.43 657 ARG B C 1
ATOM 4148 O O . ARG B 2 505 ? 79.208 110.427 160.614 1.00 56.23 657 ARG B O 1
ATOM 4156 N N . SER B 2 506 ? 78.177 111.663 159.059 1.00 58.95 658 SER B N 1
ATOM 4157 C CA . SER B 2 506 ? 79.274 112.644 159.053 1.00 60.74 658 SER B CA 1
ATOM 4158 C C . SER B 2 506 ? 78.713 114.039 158.931 1.00 64.98 658 SER B C 1
ATOM 4159 O O . SER B 2 506 ? 77.560 114.223 158.543 1.00 63.72 658 SER B O 1
ATOM 4162 N N . ARG B 2 507 ? 79.531 115.015 159.309 1.00 70.29 659 ARG B N 1
ATOM 4163 C CA . ARG B 2 507 ? 79.165 116.423 159.238 1.00 68.90 659 ARG B CA 1
ATOM 4164 C C . ARG B 2 507 ? 79.861 117.089 158.054 1.00 65.64 659 ARG B C 1
ATOM 4165 O O . ARG B 2 507 ? 81.094 117.072 157.965 1.00 65.65 659 ARG B O 1
ATOM 4173 N N . ALA B 2 519 ? 85.862 113.438 151.269 1.00 79.82 671 ALA B N 1
ATOM 4174 C CA . ALA B 2 519 ? 84.922 112.369 150.956 1.00 72.59 671 ALA B CA 1
ATOM 4175 C C . ALA B 2 519 ? 84.600 111.538 152.207 1.00 77.92 671 ALA B C 1
ATOM 4176 O O . ALA B 2 519 ? 85.251 111.690 153.247 1.00 79.28 671 ALA B O 1
ATOM 4178 N N . VAL B 2 520 ? 83.564 110.706 152.126 1.00 69.30 672 VAL B N 1
ATOM 4179 C CA . VAL B 2 520 ? 83.195 109.821 153.234 1.00 65.04 672 VAL B CA 1
ATOM 4180 C C . VAL B 2 520 ? 83.013 108.401 152.713 1.00 60.05 672 VAL B C 1
ATOM 4181 O O . VAL B 2 520 ? 82.339 108.206 151.707 1.00 58.72 672 VAL B O 1
ATOM 4185 N N . THR B 2 521 ? 83.632 107.413 153.355 1.00 53.55 673 THR B N 1
ATOM 4186 C CA . THR B 2 521 ? 83.491 106.038 152.867 1.00 56.68 673 THR B CA 1
ATOM 4187 C C . THR B 2 521 ? 83.051 105.041 153.965 1.00 51.43 673 THR B C 1
ATOM 4188 O O . THR B 2 521 ? 83.625 104.996 155.053 1.00 46.23 673 THR B O 1
ATOM 4192 N N . ALA B 2 522 ? 81.998 104.279 153.675 1.00 48.33 674 ALA B N 1
ATOM 4193 C CA . ALA B 2 522 ? 81.482 103.258 154.587 1.00 43.51 674 ALA B CA 1
ATOM 4194 C C . ALA B 2 522 ? 82.073 101.890 154.300 1.00 43.24 674 ALA B C 1
ATOM 4195 O O . ALA B 2 522 ? 82.236 101.498 153.137 1.00 40.92 674 ALA B O 1
ATOM 4197 N N . VAL B 2 523 ? 82.412 101.164 155.360 1.00 36.97 675 VAL B N 1
ATOM 4198 C CA . VAL B 2 523 ? 83.002 99.842 155.190 1.00 35.82 675 VAL B CA 1
ATOM 4199 C C . VAL B 2 523 ? 82.245 98.737 155.935 1.00 29.94 675 VAL B C 1
ATOM 4200 O O . VAL B 2 523 ? 82.145 98.775 157.139 1.00 29.82 675 VAL B O 1
ATOM 4204 N N . ALA B 2 524 ? 81.689 97.777 155.199 1.00 28.02 676 ALA B N 1
ATOM 4205 C CA . ALA B 2 524 ? 80.932 96.676 155.784 1.00 29.38 676 ALA B CA 1
ATOM 4206 C C . ALA B 2 524 ? 81.625 95.325 155.617 1.00 30.82 676 ALA B C 1
ATOM 4207 O O . ALA B 2 524 ? 82.041 94.979 154.515 1.00 30.79 676 ALA B O 1
ATOM 4209 N N . ILE B 2 525 ? 81.778 94.582 156.710 1.00 25.56 677 ILE B N 1
ATOM 4210 C CA . ILE B 2 525 ? 82.285 93.209 156.634 1.00 34.76 677 ILE B CA 1
ATOM 4211 C C . ILE B 2 525 ? 81.068 92.273 156.689 1.00 34.45 677 ILE B C 1
ATOM 4212 O O . ILE B 2 525 ? 80.267 92.370 157.609 1.00 32.22 677 ILE B O 1
ATOM 4217 N N . CYS B 2 526 ? 80.886 91.460 155.649 1.00 34.31 678 CYS B N 1
ATOM 4218 C CA . CYS B 2 526 ? 79.745 90.545 155.514 1.00 32.41 678 CYS B CA 1
ATOM 4219 C C . CYS B 2 526 ? 80.164 89.091 155.532 1.00 39.18 678 CYS B C 1
ATOM 4220 O O . CYS B 2 526 ? 81.096 88.709 154.823 1.00 41.11 678 CYS B O 1
ATOM 4223 N N . CYS B 2 527 ? 79.476 88.272 156.320 1.00 34.69 679 CYS B N 1
ATOM 4224 C CA . CYS B 2 527 ? 79.825 86.862 156.440 1.00 37.00 679 CYS B CA 1
ATOM 4225 C C . CYS B 2 527 ? 78.636 85.927 156.253 1.00 41.65 679 CYS B C 1
ATOM 4226 O O . CYS B 2 527 ? 77.487 86.338 156.391 1.00 36.63 679 CYS B O 1
ATOM 4229 N N . ARG B 2 528 ? 78.933 84.676 155.896 1.00 37.61 680 ARG B N 1
ATOM 4230 C CA . ARG B 2 528 ? 77.919 83.646 155.729 1.00 44.60 680 ARG B CA 1
ATOM 4231 C C . ARG B 2 528 ? 78.541 82.276 155.897 1.00 48.16 680 ARG B C 1
ATOM 4232 O O . ARG B 2 528 ? 79.749 82.113 155.715 1.00 50.72 680 ARG B O 1
ATOM 4240 N N . SER B 2 529 ? 77.723 81.282 156.230 1.00 49.19 681 SER B N 1
ATOM 4241 C CA . SER B 2 529 ? 78.244 79.921 156.330 1.00 56.90 681 SER B CA 1
ATOM 4242 C C . SER B 2 529 ? 78.370 79.309 154.942 1.00 54.64 681 SER B C 1
ATOM 4243 O O . SER B 2 529 ? 77.725 79.759 154.000 1.00 60.06 681 SER B O 1
ATOM 4246 N N . ARG B 2 530 ? 79.258 78.338 154.795 1.00 59.86 682 ARG B N 1
ATOM 4247 C CA . ARG B 2 530 ? 79.393 77.626 153.531 1.00 61.46 682 ARG B CA 1
ATOM 4248 C C . ARG B 2 530 ? 79.851 76.207 153.784 1.00 62.77 682 ARG B C 1
ATOM 4249 O O . ARG B 2 530 ? 79.255 75.518 154.610 1.00 66.57 682 ARG B O 1
ATOM 4261 N N . PHE C 3 2 ? 40.555 101.848 171.740 1.00 27.02 2 PHE L N 1
ATOM 4262 C CA . PHE C 3 2 ? 41.249 102.006 173.012 1.00 25.88 2 PHE L CA 1
ATOM 4263 C C . PHE C 3 2 ? 40.226 101.776 174.094 1.00 30.06 2 PHE L C 1
ATOM 4264 O O . PHE C 3 2 ? 39.156 102.345 174.041 1.00 32.33 2 PHE L O 1
ATOM 4272 N N . VAL C 3 3 ? 40.546 100.935 175.094 1.00 24.96 3 VAL L N 1
ATOM 4273 C CA . VAL C 3 3 ? 39.572 100.701 176.152 1.00 29.33 3 VAL L CA 1
ATOM 4274 C C . VAL C 3 3 ? 40.179 101.161 177.463 1.00 32.18 3 VAL L C 1
ATOM 4275 O O . VAL C 3 3 ? 41.387 101.095 177.558 1.00 28.10 3 VAL L O 1
ATOM 4279 N N . PRO C 3 4 ? 39.417 101.636 178.479 1.00 34.01 4 PRO L N 1
ATOM 4280 C CA . PRO C 3 4 ? 40.032 102.081 179.721 1.00 25.58 4 PRO L CA 1
ATOM 4281 C C . PRO C 3 4 ? 40.528 100.915 180.544 1.00 27.74 4 PRO L C 1
ATOM 4282 O O . PRO C 3 4 ? 41.139 101.140 181.569 1.00 30.24 4 PRO L O 1
ATOM 4286 N N . THR C 3 5 ? 40.286 99.657 180.112 1.00 31.18 5 THR L N 1
ATOM 4287 C CA . THR C 3 5 ? 40.772 98.525 180.899 1.00 26.89 5 THR L CA 1
ATOM 4288 C C . THR C 3 5 ? 42.271 98.501 180.747 1.00 27.12 5 THR L C 1
ATOM 4289 O O . THR C 3 5 ? 42.918 97.855 181.543 1.00 24.59 5 THR L O 1
ATOM 4293 N N . THR C 3 6 ? 42.840 99.199 179.746 1.00 25.64 6 THR L N 1
ATOM 4294 C CA . THR C 3 6 ? 44.293 99.212 179.609 1.00 27.06 6 THR L CA 1
ATOM 4295 C C . THR C 3 6 ? 44.730 100.590 180.058 1.00 28.51 6 THR L C 1
ATOM 4296 O O . THR C 3 6 ? 44.275 101.587 179.536 1.00 25.40 6 THR L O 1
ATOM 4346 N N . GLU C 3 11 ? 37.809 105.611 176.706 1.00 36.96 11 GLU L N 1
ATOM 4347 C CA . GLU C 3 11 ? 37.199 104.846 175.613 1.00 38.08 11 GLU L CA 1
ATOM 4348 C C . GLU C 3 11 ? 37.410 105.676 174.367 1.00 37.32 11 GLU L C 1
ATOM 4349 O O . GLU C 3 11 ? 36.865 106.760 174.319 1.00 37.18 11 GLU L O 1
ATOM 4355 N N . ALA C 3 12 ? 38.193 105.227 173.359 1.00 30.34 12 ALA L N 1
ATOM 4356 C CA . ALA C 3 12 ? 38.387 106.060 172.178 1.00 28.24 12 ALA L CA 1
ATOM 4357 C C . ALA C 3 12 ? 38.445 105.224 170.919 1.00 32.98 12 ALA L C 1
ATOM 4358 O O . ALA C 3 12 ? 38.919 104.109 171.031 1.00 33.16 12 ALA L O 1
ATOM 4360 N N . PRO C 3 13 ? 38.008 105.667 169.713 1.00 29.41 13 PRO L N 1
ATOM 4361 C CA . PRO C 3 13 ? 38.104 104.802 168.548 1.00 31.34 13 PRO L CA 1
ATOM 4362 C C . PRO C 3 13 ? 39.533 104.568 168.128 1.00 34.41 13 PRO L C 1
ATOM 4363 O O . PRO C 3 13 ? 40.353 105.460 168.237 1.00 35.98 13 PRO L O 1
ATOM 4367 N N . ALA C 3 14 ? 39.854 103.361 167.637 1.00 30.20 14 ALA L N 1
ATOM 4368 C CA . ALA C 3 14 ? 41.226 103.110 167.222 1.00 34.21 14 ALA L CA 1
ATOM 4369 C C . ALA C 3 14 ? 41.185 102.628 165.796 1.00 40.93 14 ALA L C 1
ATOM 4370 O O . ALA C 3 14 ? 40.101 102.484 165.266 1.00 42.32 14 ALA L O 1
#

Sequence (573 aa):
TATFHRCAKDPWRLPGTYVVVLKEETHLSQSERTARRLQAQAARRRGYLTKILHVFHGLLPGFLVKMSGDLLELALKLPHVDYIEEDSSVFAQSIPWNLERITPPRYRSLVEVYLLDTSIQSDHREIEGRVMVTDFENVPEEDASKCDSHGTHLAGVVSGRDAGVAKGASMRSLRVLNCQGKGTVSGTLIGLEFIRKSQLVQPVGPLVVLLPLAGGYSRVLNAACQRLARAGVVLVTAAGNFRDDACLYSPASAPEVITVGATNAQDQPVTLGTLGTNFGRCVDLFAPGEDIIGASSDCSTCFVSQSGTSQAAAHVAGIAAMMLSAEPELTLAELRQRLIHFSAKDVINEAWFPEDQRVLTPNLVAALPPSQLFCRTVWSAHSGPTRMATAIARCAPDEELLSCSSFSRSGKRRGERMEAQGGKLVCRAHNAFGEGVYAIARCCLLPQANCSVHTAPPTRVHCHQQGHVLTGCSSHWEVEDQPNQCVGHEASIHASCCHAPGLECKVKEHGIQEQVTVACEEGWTLTGCSALPGTSHVLGAYAVDNTCVVRSRAVTAVAICCRSRFVPTTEAPA

Nearest PDB structures (foldseek):
  8fpq-assembly1_B  TM=1.002E+00  e=0.000E+00  Homo sapiens
  6u3i-assembly1_A  TM=9.762E-01  e=1.562E-89  Homo sapiens
  6u2f-assembly1_A  TM=9.753E-01  e=1.108E-87  Homo sapiens
  2w2m-assembly1_A  TM=9.897E-01  e=4.008E-55  Homo sapiens
  6xie-assembly1_B  TM=9.832E-01  e=5.294E-54  Homo sapiens

Solvent-accessible surface area: 23616 Å² total

Foldseek 3Di:
DAEEAEDPPVVFFDAQKKWWFFAAVDDLVVQVVLVVVLQVVCVVVVWHKDWPAADDDPTGHTMMGTHPVCVVVSSPTPRTRYMYTDTDDDDD/DQDLQLVQQADPFADELEEEEEEWFDEPQLQQFHNPQEAEPPAADFDDPCPLLRHFVVHFLSNCPATCRQHLQVNHHYYYHYAAGSVGDGDLVSVLVVLVVVVVCCVVDNTFAYEYEAADKDFDDPVQLVSVVVSQVVRHAYFYFLAWQLEASCGMPPLVRPLYAYEFEAASQLEWADDPRTTTHFFQSHLAYGHFFQRWGDRSPDSHDIDGHGGSSSRSSNLSNLLRVVCVVVRPDRSQRSSLVQQVSWDADSYDLVSHPPVGSVGGARTYGHHDRVWKTKDKHKFDWQFQDQFTKTKTDDDPQWAFQEKKKFDPVLQFFWWAWDDDPNHTIIMGGQHNHGTMMIMTMIMRAPLKDKDKFKAQLVQFRQPDPQKAWQEKTKGASDRPPRRGDHADNIIIITIIMRRNQKDKDKDKDFQPFKDKDFDDPQKFWRYKWKYDDPWRWRMWHDRGRMIMIGTVSIMIMTMIMTGD/DDVVVPDDD